Protein 4CC9 (pdb70)

Structure (mmCIF, N/CA/C/O backbone):
data_4CC9
#
_entry.id   4CC9
#
_cell.length_a   74.250
_cell.length_b   82.881
_cell.length_c   115.561
_cell.angle_alpha   90.00
_cell.angle_beta   90.00
_cell.angle_gamma   90.00
#
_symmetry.space_group_name_H-M   'P 21 21 21'
#
loop_
_entity.id
_entity.type
_entity.pdbx_description
1 polymer 'PROTEIN VPRBP'
2 polymer 'PROTEIN VPX'
3 polymer 'DEOXYNUCLEOSIDE TRIPHOSPHATE TRIPHOSPHOHYDROLASE SAMHD1'
4 non-polymer 'TETRAETHYLENE GLYCOL'
5 non-polymer 'ZINC ION'
6 water water
#
loop_
_atom_site.group_PDB
_atom_site.id
_atom_site.type_symbol
_atom_site.label_atom_id
_atom_site.label_alt_id
_atom_site.label_comp_id
_atom_site.label_asym_id
_atom_site.label_entity_id
_atom_site.label_seq_id
_atom_site.pdbx_PDB_ins_code
_atom_site.Cartn_x
_atom_site.Cartn_y
_atom_site.Cartn_z
_atom_site.occupancy
_atom_site.B_iso_or_equiv
_atom_site.auth_seq_id
_atom_site.auth_comp_id
_atom_site.auth_asym_id
_atom_site.auth_atom_id
_atom_site.pdbx_PDB_model_num
ATOM 1 N N . ARG A 1 17 ? 11.272 -44.287 40.392 1.00 41.65 1073 ARG A N 1
ATOM 2 C CA . ARG A 1 17 ? 10.668 -44.403 39.066 1.00 46.01 1073 ARG A CA 1
ATOM 3 C C . ARG A 1 17 ? 9.142 -44.395 39.114 1.00 48.11 1073 ARG A C 1
ATOM 4 O O . ARG A 1 17 ? 8.494 -43.675 38.352 1.00 47.26 1073 ARG A O 1
ATOM 12 N N . HIS A 1 18 ? 8.574 -45.203 40.002 1.00 45.97 1074 HIS A N 1
ATOM 13 C CA . HIS A 1 18 ? 7.135 -45.165 40.254 1.00 48.37 1074 HIS A CA 1
ATOM 14 C C . HIS A 1 18 ? 6.723 -43.864 40.957 1.00 49.95 1074 HIS A C 1
ATOM 15 O O . HIS A 1 18 ? 5.554 -43.483 40.942 1.00 47.26 1074 HIS A O 1
ATOM 22 N N . LEU A 1 19 ? 7.681 -43.178 41.569 1.00 46.58 1075 LEU A N 1
ATOM 23 C CA . LEU A 1 19 ? 7.376 -41.912 42.220 1.00 49.42 1075 LEU A CA 1
ATOM 24 C C . LEU A 1 19 ? 7.422 -40.804 41.178 1.00 42.51 1075 LEU A C 1
ATOM 25 O O . LEU A 1 19 ? 6.451 -40.074 40.991 1.00 45.50 1075 LEU A O 1
ATOM 30 N N . ILE A 1 20 ? 8.544 -40.723 40.475 1.00 37.80 1076 ILE A N 1
ATOM 31 C CA . ILE A 1 20 ? 8.761 -39.714 39.450 1.00 37.24 1076 ILE A CA 1
ATOM 32 C C . ILE A 1 20 ? 7.722 -39.727 38.333 1.00 39.51 1076 ILE A C 1
ATOM 33 O O . ILE A 1 20 ? 7.173 -38.676 37.990 1.00 42.92 1076 ILE A O 1
ATOM 38 N N . PHE A 1 21 ? 7.437 -40.900 37.770 1.00 35.93 1077 PHE A N 1
ATOM 39 C CA . PHE A 1 21 ? 6.545 -40.960 36.604 1.00 33.69 1077 PHE A CA 1
ATOM 40 C C . PHE A 1 21 ? 5.055 -41.111 36.925 1.00 30.14 1077 PHE A C 1
ATOM 41 O O . PHE A 1 21 ? 4.264 -41.529 36.076 1.00 24.63 1077 PHE A O 1
ATOM 49 N N . SER A 1 22 ? 4.688 -40.727 38.147 1.00 26.90 1078 SER A N 1
ATOM 50 C CA . SER A 1 22 ? 3.294 -40.661 38.559 1.00 26.14 1078 SER A CA 1
ATOM 51 C C . SER A 1 22 ? 2.919 -39.224 38.934 1.00 30.55 1078 SER A C 1
ATOM 52 O O . SER A 1 22 ? 1.806 -38.972 39.411 1.00 29.24 1078 SER A O 1
ATOM 55 N N . ARG A 1 23 ? 3.844 -38.286 38.728 1.00 27.38 1079 ARG A N 1
ATOM 56 C CA . ARG A 1 23 ? 3.601 -36.885 39.085 1.00 34.98 1079 ARG A CA 1
ATOM 57 C C . ARG A 1 23 ? 3.845 -35.943 37.916 1.00 32.84 1079 ARG A C 1
ATOM 58 O O . ARG A 1 23 ? 4.964 -35.866 37.389 1.00 30.25 1079 ARG A O 1
ATOM 66 N N . PHE A 1 24 ? 2.809 -35.212 37.520 1.00 27.99 1080 PHE A N 1
ATOM 67 C CA . PHE A 1 24 ? 2.933 -34.289 36.397 1.00 27.83 1080 PHE A CA 1
ATOM 68 C C . PHE A 1 24 ? 2.254 -32.962 36.734 1.00 30.03 1080 PHE A C 1
ATOM 69 O O . PHE A 1 24 ? 1.200 -32.935 37.375 1.00 23.28 1080 PHE A O 1
ATOM 77 N N . ARG A 1 25 ? 2.850 -31.869 36.269 1.00 30.35 1081 ARG A N 1
ATOM 78 C CA . ARG A 1 25 ? 2.457 -30.526 36.689 1.00 30.87 1081 ARG A CA 1
ATOM 79 C C . ARG A 1 25 ? 2.485 -29.573 35.482 1.00 26.95 1081 ARG A C 1
ATOM 80 O O . ARG A 1 25 ? 3.541 -29.380 34.866 1.00 28.43 1081 ARG A O 1
ATOM 88 N N . PRO A 1 26 ? 1.329 -28.991 35.124 1.00 18.21 1082 PRO A N 1
ATOM 89 C CA . PRO A 1 26 ? 1.272 -28.133 33.924 1.00 21.20 1082 PRO A CA 1
ATOM 90 C C . PRO A 1 26 ? 2.027 -26.830 34.170 1.00 21.15 1082 PRO A C 1
ATOM 91 O O . PRO A 1 26 ? 1.885 -26.272 35.259 1.00 20.31 1082 PRO A O 1
ATOM 95 N N . ILE A 1 27 ? 2.846 -26.386 33.216 1.00 20.96 1083 ILE A N 1
ATOM 96 C CA . ILE A 1 27 ? 3.572 -25.118 33.373 1.00 26.51 1083 ILE A CA 1
ATOM 97 C C . ILE A 1 27 ? 3.296 -24.070 32.278 1.00 23.25 1083 ILE A C 1
ATOM 98 O O . ILE A 1 27 ? 3.407 -22.885 32.542 1.00 30.72 1083 ILE A O 1
ATOM 103 N N . SER A 1 28 ? 2.943 -24.499 31.062 1.00 22.56 1084 SER A N 1
ATOM 104 C CA . SER A 1 28 ? 2.478 -23.555 30.031 1.00 28.96 1084 SER A CA 1
ATOM 105 C C . SER A 1 28 ? 1.562 -24.136 28.951 1.00 25.96 1084 SER A C 1
ATOM 106 O O . SER A 1 28 ? 1.409 -25.361 28.818 1.00 25.75 1084 SER A O 1
ATOM 109 N N . VAL A 1 29 ? 0.956 -23.224 28.190 1.00 18.81 1085 VAL A N 1
ATOM 110 C CA . VAL A 1 29 ? 0.004 -23.555 27.135 1.00 14.15 1085 VAL A CA 1
ATOM 111 C C . VAL A 1 29 ? 0.397 -22.843 25.853 1.00 17.94 1085 VAL A C 1
ATOM 112 O O . VAL A 1 29 ? 0.595 -21.637 25.870 1.00 20.88 1085 VAL A O 1
ATOM 116 N N . PHE A 1 30 ? 0.500 -23.568 24.744 1.00 25.94 1086 PHE A N 1
ATOM 117 C CA . PHE A 1 30 ? 0.762 -22.932 23.453 1.00 22.74 1086 PHE A CA 1
ATOM 118 C C . PHE A 1 30 ? -0.497 -22.934 22.591 1.00 27.28 1086 PHE A C 1
ATOM 119 O O . PHE A 1 30 ? -1.151 -23.972 22.454 1.00 27.00 1086 PHE A O 1
ATOM 127 N N . ARG A 1 31 ? -0.831 -21.777 22.019 1.00 27.10 1087 ARG A N 1
ATOM 128 C CA . ARG A 1 31 ? -1.946 -21.654 21.069 1.00 33.74 1087 ARG A CA 1
ATOM 129 C C . ARG A 1 31 ? -1.455 -21.043 19.772 1.00 31.38 1087 ARG A C 1
ATOM 130 O O . ARG A 1 31 ? -0.490 -20.265 19.771 1.00 30.93 1087 ARG A O 1
ATOM 138 N N . GLU A 1 32 ? -2.134 -21.370 18.677 1.00 26.86 1088 GLU A N 1
ATOM 139 C CA . GLU A 1 32 ? -1.811 -20.758 17.394 1.00 29.35 1088 GLU A CA 1
ATOM 140 C C . GLU A 1 32 ? -2.002 -19.241 17.473 1.00 24.92 1088 GLU A C 1
ATOM 141 O O . GLU A 1 32 ? -3.108 -18.750 17.688 1.00 24.48 1088 GLU A O 1
ATOM 147 N N . ALA A 1 33 ? -0.906 -18.516 17.299 1.00 31.97 1089 ALA A N 1
ATOM 148 C CA . ALA A 1 33 ? -0.852 -17.079 17.580 1.00 38.78 1089 ALA A CA 1
ATOM 149 C C . ALA A 1 33 ? -1.867 -16.198 16.835 1.00 42.41 1089 ALA A C 1
ATOM 150 O O . ALA A 1 33 ? -2.477 -15.308 17.435 1.00 51.03 1089 ALA A O 1
ATOM 152 N N . ASN A 1 34 ? -2.055 -16.436 15.541 1.00 39.23 1090 ASN A N 1
ATOM 153 C CA . ASN A 1 34 ? -2.928 -15.569 14.748 1.00 51.88 1090 ASN A CA 1
ATOM 154 C C . ASN A 1 34 ? -4.377 -16.047 14.621 1.00 53.17 1090 ASN A C 1
ATOM 155 O O . ASN A 1 34 ? -5.223 -15.326 14.086 1.00 56.14 1090 ASN A O 1
ATOM 160 N N . GLU A 1 35 ? -4.659 -17.251 15.119 1.00 41.60 1091 GLU A N 1
ATOM 161 C CA . GLU A 1 35 ? -5.975 -17.862 14.947 1.00 34.52 1091 GLU A CA 1
ATOM 162 C C . GLU A 1 35 ? -6.972 -17.475 16.028 1.00 30.23 1091 GLU A C 1
ATOM 163 O O . GLU A 1 35 ? -6.603 -17.191 17.162 1.00 34.13 1091 GLU A O 1
ATOM 169 N N . ASP A 1 36 ? -8.251 -17.512 15.682 1.00 28.23 1092 ASP A N 1
ATOM 170 C CA . ASP A 1 36 ? -9.297 -17.420 16.690 1.00 26.16 1092 ASP A CA 1
ATOM 171 C C . ASP A 1 36 ? -9.587 -18.797 17.282 1.00 28.75 1092 ASP A C 1
ATOM 172 O O . ASP A 1 36 ? -10.084 -18.904 18.398 1.00 32.30 1092 ASP A O 1
ATOM 177 N N . GLU A 1 37 ? -9.285 -19.848 16.525 1.00 29.34 1093 GLU A N 1
ATOM 178 C CA . GLU A 1 37 ? -9.433 -21.213 17.020 1.00 29.04 1093 GLU A CA 1
ATOM 179 C C . GLU A 1 37 ? -8.125 -21.989 16.781 1.00 23.56 1093 GLU A C 1
ATOM 180 O O . GLU A 1 37 ? -7.709 -22.213 15.645 1.00 29.97 1093 GLU A O 1
ATOM 186 N N . SER A 1 38 ? -7.459 -22.380 17.858 1.00 21.10 1094 SER A N 1
ATOM 187 C CA . SER A 1 38 ? -6.198 -23.109 17.738 1.00 20.69 1094 SER A CA 1
ATOM 188 C C . SER A 1 38 ? -6.459 -24.489 17.104 1.00 22.30 1094 SER A C 1
ATOM 189 O O . SER A 1 38 ? -7.453 -25.154 17.432 1.00 19.70 1094 SER A O 1
ATOM 192 N N . GLY A 1 39 ? -5.593 -24.914 16.185 1.00 15.64 1095 GLY A N 1
ATOM 193 C CA . GLY A 1 39 ? -5.816 -26.166 15.476 1.00 10.31 1095 GLY A CA 1
ATOM 194 C C . GLY A 1 39 ? -4.622 -27.111 15.394 1.00 22.63 1095 GLY A C 1
ATOM 195 O O . GLY A 1 39 ? -4.379 -27.721 14.337 1.00 25.00 1095 GLY A O 1
ATOM 196 N N . PHE A 1 40 ? -3.889 -27.256 16.501 1.00 13.47 1096 PHE A N 1
ATOM 197 C CA . PHE A 1 40 ? -2.754 -28.181 16.549 1.00 14.23 1096 PHE A CA 1
ATOM 198 C C . PHE A 1 40 ? -3.206 -29.643 16.434 1.00 15.07 1096 PHE A C 1
ATOM 199 O O . PHE A 1 40 ? -4.266 -30.003 16.935 1.00 15.18 1096 PHE A O 1
ATOM 207 N N . THR A 1 41 ? -2.402 -30.488 15.788 1.00 18.77 1097 THR A N 1
ATOM 208 C CA . THR A 1 41 ? -2.775 -31.890 15.609 1.00 13.14 1097 THR A CA 1
ATOM 209 C C . THR A 1 41 ? -1.641 -32.871 15.922 1.00 19.76 1097 THR A C 1
ATOM 210 O O . THR A 1 41 ? -1.858 -34.087 15.962 1.00 18.62 1097 THR A O 1
ATOM 214 N N . CYS A 1 42 ? -0.438 -32.339 16.139 1.00 21.87 1098 CYS A N 1
ATOM 215 C CA . CYS A 1 42 ? 0.778 -33.159 16.227 1.00 14.93 1098 CYS A CA 1
ATOM 216 C C . CYS A 1 42 ? 1.953 -32.376 16.832 1.00 18.17 1098 CYS A C 1
ATOM 217 O O . CYS A 1 42 ? 2.145 -31.175 16.520 1.00 19.96 1098 CYS A O 1
ATOM 220 N N . CYS A 1 43 ? 2.747 -33.050 17.671 1.00 8.86 1099 CYS A N 1
ATOM 221 C CA . CYS A 1 43 ? 3.915 -32.426 18.328 1.00 17.67 1099 CYS A CA 1
ATOM 222 C C . CYS A 1 43 ? 5.217 -33.259 18.368 1.00 22.58 1099 CYS A C 1
ATOM 223 O O . CYS A 1 43 ? 5.186 -34.479 18.463 1.00 26.43 1099 CYS A O 1
ATOM 226 N N . ALA A 1 44 ? 6.356 -32.573 18.343 1.00 23.86 1100 ALA A N 1
ATOM 227 C CA . ALA A 1 44 ? 7.653 -33.200 18.574 1.00 17.00 1100 ALA A CA 1
ATOM 228 C C . ALA A 1 44 ? 8.680 -32.154 18.991 1.00 22.11 1100 ALA A C 1
ATOM 229 O O . ALA A 1 44 ? 8.635 -31.001 18.536 1.00 22.90 1100 ALA A O 1
ATOM 231 N N . PHE A 1 45 ? 9.608 -32.554 19.851 1.00 17.79 1101 PHE A N 1
ATOM 232 C CA . PHE A 1 45 ? 10.746 -31.700 20.175 1.00 23.61 1101 PHE A CA 1
ATOM 233 C C . PHE A 1 45 ? 11.756 -31.676 19.026 1.00 22.90 1101 PHE A C 1
ATOM 234 O O . PHE A 1 45 ? 11.938 -32.673 18.325 1.00 26.04 1101 PHE A O 1
ATOM 242 N N . SER A 1 46 ? 12.396 -30.531 18.814 1.00 25.93 1102 SER A N 1
ATOM 243 C CA . SER A 1 46 ? 13.476 -30.435 17.826 1.00 26.59 1102 SER A CA 1
ATOM 244 C C . SER A 1 46 ? 14.660 -31.269 18.307 1.00 27.05 1102 SER A C 1
ATOM 245 O O . SER A 1 46 ? 14.694 -31.685 19.469 1.00 22.23 1102 SER A O 1
ATOM 248 N N . ALA A 1 47 ? 15.630 -31.509 17.426 1.00 30.15 1103 ALA A N 1
ATOM 249 C CA . ALA A 1 47 ? 16.794 -32.335 17.771 1.00 30.94 1103 ALA A CA 1
ATOM 250 C C . ALA A 1 47 ? 17.518 -31.876 19.047 1.00 34.91 1103 ALA A C 1
ATOM 251 O O . ALA A 1 47 ? 17.914 -32.703 19.863 1.00 37.88 1103 ALA A O 1
ATOM 253 N N . ARG A 1 48 ? 17.671 -30.569 19.235 1.00 33.81 1104 ARG A N 1
ATOM 254 C CA . ARG A 1 48 ? 18.304 -30.084 20.459 1.00 36.76 1104 ARG A CA 1
ATOM 255 C C . ARG A 1 48 ? 17.325 -29.505 21.492 1.00 41.05 1104 ARG A C 1
ATOM 256 O O . ARG A 1 48 ? 17.743 -28.926 22.504 1.00 39.73 1104 ARG A O 1
ATOM 264 N N . GLU A 1 49 ? 16.030 -29.676 21.238 1.00 37.88 1105 GLU A N 1
ATOM 265 C CA . GLU A 1 49 ? 14.996 -29.368 22.234 1.00 36.70 1105 GLU A CA 1
ATOM 266 C C . GLU A 1 49 ? 14.891 -27.897 22.648 1.00 34.63 1105 GLU A C 1
ATOM 267 O O . GLU A 1 49 ? 14.329 -27.583 23.688 1.00 39.44 1105 GLU A O 1
ATOM 273 N N . ARG A 1 50 ? 15.424 -26.994 21.835 1.00 33.66 1106 ARG A N 1
ATOM 274 C CA . ARG A 1 50 ? 15.172 -25.576 22.042 1.00 34.15 1106 ARG A CA 1
ATOM 275 C C . ARG A 1 50 ? 13.732 -25.277 21.618 1.00 35.99 1106 ARG A C 1
ATOM 276 O O . ARG A 1 50 ? 13.072 -24.403 22.182 1.00 37.78 1106 ARG A O 1
ATOM 284 N N . PHE A 1 51 ? 13.242 -26.016 20.624 1.00 30.18 1107 PHE A N 1
ATOM 285 C CA . PHE A 1 51 ? 11.921 -25.741 20.069 1.00 30.60 1107 PHE A CA 1
ATOM 286 C C . PHE A 1 51 ? 10.957 -26.910 20.192 1.00 33.94 1107 PHE A C 1
ATOM 287 O O . PHE A 1 51 ? 11.354 -28.087 20.107 1.00 31.70 1107 PHE A O 1
ATOM 295 N N . LEU A 1 52 ? 9.686 -26.567 20.391 1.00 22.67 1108 LEU A N 1
ATOM 296 C CA . LEU A 1 52 ? 8.589 -27.511 20.208 1.00 20.27 1108 LEU A CA 1
ATOM 297 C C . LEU A 1 52 ? 8.074 -27.348 18.761 1.00 23.35 1108 LEU A C 1
ATOM 298 O O . LEU A 1 52 ? 7.854 -26.213 18.299 1.00 19.66 1108 LEU A O 1
ATOM 303 N N . MET A 1 53 ? 7.927 -28.460 18.034 1.00 20.13 1109 MET A N 1
ATOM 304 C CA . MET A 1 53 ? 7.384 -28.443 16.664 1.00 16.62 1109 MET A CA 1
ATOM 305 C C . MET A 1 53 ? 5.929 -28.911 16.690 1.00 19.30 1109 MET A C 1
ATOM 306 O O . MET A 1 53 ? 5.601 -29.981 17.228 1.00 17.49 1109 MET A O 1
ATOM 311 N N . LEU A 1 54 ? 5.058 -28.116 16.090 1.00 19.35 1110 LEU A N 1
ATOM 312 C CA . LEU A 1 54 ? 3.629 -28.363 16.159 1.00 19.90 1110 LEU A CA 1
ATOM 313 C C . LEU A 1 54 ? 3.020 -28.317 14.764 1.00 18.50 1110 LEU A C 1
ATOM 314 O O . LEU A 1 54 ? 3.103 -27.280 14.079 1.00 20.56 1110 LEU A O 1
ATOM 319 N N . GLY A 1 55 ? 2.419 -29.431 14.337 1.00 10.39 1111 GLY A N 1
ATOM 320 C CA . GLY A 1 55 ? 1.662 -29.450 13.088 1.00 7.68 1111 GLY A CA 1
ATOM 321 C C . GLY A 1 55 ? 0.234 -28.948 13.315 1.00 14.48 1111 GLY A C 1
ATOM 322 O O . GLY A 1 55 ? -0.273 -28.988 14.447 1.00 18.16 1111 GLY A O 1
ATOM 323 N N . THR A 1 56 ? -0.415 -28.481 12.246 1.00 10.76 1112 THR A N 1
ATOM 324 C CA . THR A 1 56 ? -1.767 -27.939 12.330 1.00 10.46 1112 THR A CA 1
ATOM 325 C C . THR A 1 56 ? -2.727 -28.626 11.383 1.00 12.74 1112 THR A C 1
ATOM 326 O O . THR A 1 56 ? -2.313 -29.323 10.449 1.00 15.33 1112 THR A O 1
ATOM 330 N N . CYS A 1 57 ? -4.019 -28.379 11.593 1.00 14.11 1113 CYS A N 1
ATOM 331 C CA . CYS A 1 57 ? -5.051 -29.101 10.861 1.00 13.28 1113 CYS A CA 1
ATOM 332 C C . CYS A 1 57 ? -5.027 -28.723 9.392 1.00 16.15 1113 CYS A C 1
ATOM 333 O O . CYS A 1 57 ? -5.499 -29.491 8.546 1.00 18.76 1113 CYS A O 1
ATOM 336 N N . THR A 1 58 ? -4.485 -27.551 9.070 1.00 11.83 1114 THR A N 1
ATOM 337 C CA . THR A 1 58 ? -4.438 -27.159 7.647 1.00 22.37 1114 THR A CA 1
ATOM 338 C C . THR A 1 58 ? -3.154 -27.526 6.894 1.00 23.06 1114 THR A C 1
ATOM 339 O O . THR A 1 58 ? -3.026 -27.194 5.715 1.00 27.12 1114 THR A O 1
ATOM 343 N N . GLY A 1 59 ? -2.213 -28.204 7.556 1.00 20.36 1115 GLY A N 1
ATOM 344 C CA . GLY A 1 59 ? -0.984 -28.616 6.888 1.00 18.82 1115 GLY A CA 1
ATOM 345 C C . GLY A 1 59 ? 0.244 -27.719 7.070 1.00 18.35 1115 GLY A C 1
ATOM 346 O O . GLY A 1 59 ? 1.260 -27.916 6.397 1.00 18.63 1115 GLY A O 1
ATOM 347 N N . GLN A 1 60 ? 0.162 -26.738 7.968 1.00 17.41 1116 GLN A N 1
ATOM 348 C CA . GLN A 1 60 ? 1.326 -25.927 8.318 1.00 18.84 1116 GLN A CA 1
ATOM 349 C C . GLN A 1 60 ? 2.043 -26.502 9.530 1.00 20.22 1116 GLN A C 1
ATOM 350 O O . GLN A 1 60 ? 1.498 -27.336 10.254 1.00 19.54 1116 GLN A O 1
ATOM 356 N N . LEU A 1 61 ? 3.262 -26.024 9.754 1.00 25.13 1117 LEU A N 1
ATOM 357 C CA . LEU A 1 61 ? 4.100 -26.475 10.860 1.00 22.87 1117 LEU A CA 1
ATOM 358 C C . LEU A 1 61 ? 4.622 -25.229 11.575 1.00 26.73 1117 LEU A C 1
ATOM 359 O O . LEU A 1 61 ? 5.175 -24.324 10.932 1.00 28.12 1117 LEU A O 1
ATOM 364 N N . LYS A 1 62 ? 4.429 -25.163 12.890 1.00 19.95 1118 LYS A N 1
ATOM 365 C CA . LYS A 1 62 ? 4.827 -23.985 13.653 1.00 23.76 1118 LYS A CA 1
ATOM 366 C C . LYS A 1 62 ? 5.903 -24.324 14.696 1.00 28.16 1118 LYS A C 1
ATOM 367 O O . LYS A 1 62 ? 5.807 -25.347 15.384 1.00 29.94 1118 LYS A O 1
ATOM 373 N N . LEU A 1 63 ? 6.931 -23.485 14.819 1.00 20.25 1119 LEU A N 1
ATOM 374 C CA . LEU A 1 63 ? 7.975 -23.770 15.811 1.00 24.10 1119 LEU A CA 1
ATOM 375 C C . LEU A 1 63 ? 7.970 -22.737 16.933 1.00 22.75 1119 LEU A C 1
ATOM 376 O O . LEU A 1 63 ? 8.085 -21.539 16.688 1.00 28.59 1119 LEU A O 1
ATOM 381 N N . TYR A 1 64 ? 7.812 -23.216 18.163 1.00 24.18 1120 TYR A N 1
ATOM 382 C CA . TYR A 1 64 ? 7.749 -22.351 19.328 1.00 20.46 1120 TYR A CA 1
ATOM 383 C C . TYR A 1 64 ? 8.976 -22.533 20.190 1.00 25.44 1120 TYR A C 1
ATOM 384 O O . TYR A 1 64 ? 9.402 -23.658 20.459 1.00 31.49 1120 TYR A O 1
ATOM 393 N N . ASN A 1 65 ? 9.553 -21.416 20.608 1.00 31.69 1121 ASN A N 1
ATOM 394 C CA . ASN A 1 65 ? 10.692 -21.438 21.515 1.00 26.15 1121 ASN A CA 1
ATOM 395 C C . ASN A 1 65 ? 10.200 -21.843 22.906 1.00 24.42 1121 ASN A C 1
ATOM 396 O O . ASN A 1 65 ? 9.390 -21.137 23.506 1.00 25.50 1121 ASN A O 1
ATOM 401 N N . VAL A 1 66 ? 10.679 -22.972 23.418 1.00 18.95 1122 VAL A N 1
ATOM 402 C CA . VAL A 1 66 ? 10.194 -23.482 24.699 1.00 34.07 1122 VAL A CA 1
ATOM 403 C C . VAL A 1 66 ? 10.417 -22.524 25.876 1.00 38.89 1122 VAL A C 1
ATOM 404 O O . VAL A 1 66 ? 9.550 -22.372 26.733 1.00 44.40 1122 VAL A O 1
ATOM 408 N N . PHE A 1 67 ? 11.569 -21.869 25.897 1.00 40.54 1123 PHE A N 1
ATOM 409 C CA . PHE A 1 67 ? 11.920 -20.969 26.988 1.00 46.98 1123 PHE A CA 1
ATOM 410 C C . PHE A 1 67 ? 11.060 -19.699 26.990 1.00 50.75 1123 PHE A C 1
ATOM 411 O O . PHE A 1 67 ? 10.555 -19.290 28.034 1.00 57.15 1123 PHE A O 1
ATOM 419 N N . SER A 1 68 ? 10.878 -19.093 25.821 1.00 45.27 1124 SER A N 1
ATOM 420 C CA . SER A 1 68 ? 10.239 -17.782 25.730 1.00 38.51 1124 SER A CA 1
ATOM 421 C C . SER A 1 68 ? 8.769 -17.835 25.292 1.00 43.38 1124 SER A C 1
ATOM 422 O O . SER A 1 68 ? 8.031 -16.870 25.467 1.00 41.51 1124 SER A O 1
ATOM 425 N N . GLY A 1 69 ? 8.349 -18.948 24.699 1.00 43.83 1125 GLY A N 1
ATOM 426 C CA . GLY A 1 69 ? 6.968 -19.099 24.269 1.00 35.11 1125 GLY A CA 1
ATOM 427 C C . GLY A 1 69 ? 6.674 -18.458 22.929 1.00 34.39 1125 GLY A C 1
ATOM 428 O O . GLY A 1 69 ? 5.567 -18.567 22.418 1.00 44.06 1125 GLY A O 1
ATOM 429 N N . GLN A 1 70 ? 7.658 -17.787 22.349 1.00 32.99 1126 GLN A N 1
ATOM 430 C CA . GLN A 1 70 ? 7.448 -17.128 21.063 1.00 34.43 1126 GLN A CA 1
ATOM 431 C C . GLN A 1 70 ? 7.396 -18.114 19.903 1.00 34.72 1126 GLN A C 1
ATOM 432 O O . GLN A 1 70 ? 8.193 -19.052 19.832 1.00 40.75 1126 GLN A O 1
ATOM 438 N N . GLU A 1 71 ? 6.461 -17.895 18.988 1.00 32.26 1127 GLU A N 1
ATOM 439 C CA . GLU A 1 71 ? 6.494 -18.571 17.701 1.00 36.03 1127 GLU A CA 1
ATOM 440 C C . GLU A 1 71 ? 7.672 -17.970 16.935 1.00 41.20 1127 GLU A C 1
ATOM 441 O O . GLU A 1 71 ? 7.855 -16.760 16.959 1.00 48.93 1127 GLU A O 1
ATOM 447 N N . GLU A 1 72 ? 8.479 -18.797 16.276 1.00 33.79 1128 GLU A N 1
ATOM 448 C CA . GLU A 1 72 ? 9.645 -18.280 15.560 1.00 34.33 1128 GLU A CA 1
ATOM 449 C C . GLU A 1 72 ? 9.638 -18.539 14.056 1.00 30.42 1128 GLU A C 1
ATOM 450 O O . GLU A 1 72 ? 10.327 -17.853 13.306 1.00 27.89 1128 GLU A O 1
ATOM 456 N N . ALA A 1 73 ? 8.872 -19.526 13.613 1.00 21.91 1129 ALA A N 1
ATOM 457 C CA . ALA A 1 73 ? 8.770 -19.785 12.182 1.00 22.43 1129 ALA A CA 1
ATOM 458 C C . ALA A 1 73 ? 7.494 -20.550 11.835 1.00 26.59 1129 ALA A C 1
ATOM 459 O O . ALA A 1 73 ? 7.002 -21.356 12.640 1.00 28.04 1129 ALA A O 1
ATOM 461 N N . SER A 1 74 ? 6.974 -20.310 10.632 1.00 20.22 1130 SER A N 1
ATOM 462 C CA . SER A 1 74 ? 5.847 -21.075 10.122 1.00 18.81 1130 SER A CA 1
ATOM 463 C C . SER A 1 74 ? 6.158 -21.597 8.728 1.00 19.74 1130 SER A C 1
ATOM 464 O O . SER A 1 74 ? 6.596 -20.839 7.862 1.00 24.02 1130 SER A O 1
ATOM 467 N N . TYR A 1 75 ? 5.908 -22.879 8.493 1.00 19.14 1131 TYR A N 1
ATOM 468 C CA . TYR A 1 75 ? 6.162 -23.455 7.175 1.00 22.39 1131 TYR A CA 1
ATOM 469 C C . TYR A 1 75 ? 4.891 -24.038 6.569 1.00 29.41 1131 TYR A C 1
ATOM 470 O O . TYR A 1 75 ? 3.992 -24.469 7.304 1.00 32.37 1131 TYR A O 1
ATOM 479 N N . ASN A 1 76 ? 4.823 -24.057 5.235 1.00 17.61 1132 ASN A N 1
ATOM 480 C CA . ASN A 1 76 ? 3.698 -24.666 4.529 1.00 18.52 1132 ASN A CA 1
ATOM 481 C C . ASN A 1 76 ? 4.101 -26.016 3.936 1.00 22.73 1132 ASN A C 1
ATOM 482 O O . ASN A 1 76 ? 4.806 -26.061 2.927 1.00 33.02 1132 ASN A O 1
ATOM 487 N N . CYS A 1 77 ? 3.644 -27.111 4.538 1.00 11.76 1133 CYS A N 1
ATOM 488 C CA . CYS A 1 77 ? 4.126 -28.430 4.136 1.00 16.04 1133 CYS A CA 1
ATOM 489 C C . CYS A 1 77 ? 3.120 -29.230 3.316 1.00 17.88 1133 CYS A C 1
ATOM 490 O O . CYS A 1 77 ? 3.461 -29.783 2.268 1.00 24.90 1133 CYS A O 1
ATOM 493 N N . HIS A 1 78 ? 1.880 -29.292 3.789 1.00 9.80 1134 HIS A N 1
ATOM 494 C CA . HIS A 1 78 ? 0.869 -30.140 3.156 1.00 13.38 1134 HIS A CA 1
ATOM 495 C C . HIS A 1 78 ? -0.447 -29.406 3.027 1.00 21.58 1134 HIS A C 1
ATOM 496 O O . HIS A 1 78 ? -0.580 -28.266 3.464 1.00 25.39 1134 HIS A O 1
ATOM 503 N N . ASN A 1 79 ? -1.446 -30.101 2.496 1.00 26.89 1135 ASN A N 1
ATOM 504 C CA . ASN A 1 79 ? -2.780 -29.529 2.338 1.00 26.35 1135 ASN A CA 1
ATOM 505 C C . ASN A 1 79 ? -3.839 -30.153 3.251 1.00 24.50 1135 ASN A C 1
ATOM 506 O O . ASN A 1 79 ? -5.040 -30.004 3.013 1.00 21.62 1135 ASN A O 1
ATOM 511 N N . SER A 1 80 ? -3.396 -30.850 4.292 1.00 18.31 1136 SER A N 1
ATOM 512 C CA . SER A 1 80 ? -4.321 -31.473 5.227 1.00 16.45 1136 SER A CA 1
ATOM 513 C C . SER A 1 80 ? -3.583 -31.690 6.540 1.00 21.33 1136 SER A C 1
ATOM 514 O O . SER A 1 80 ? -2.393 -31.385 6.632 1.00 22.40 1136 SER A O 1
ATOM 517 N N . ALA A 1 81 ? -4.287 -32.212 7.543 1.00 16.84 1137 ALA A N 1
ATOM 518 C CA . ALA A 1 81 ? -3.797 -32.246 8.921 1.00 13.92 1137 ALA A CA 1
ATOM 519 C C . ALA A 1 81 ? -2.520 -33.074 9.106 1.00 19.00 1137 ALA A C 1
ATOM 520 O O . ALA A 1 81 ? -2.455 -34.234 8.688 1.00 22.73 1137 ALA A O 1
ATOM 522 N N . ILE A 1 82 ? -1.514 -32.487 9.755 1.00 12.90 1138 ILE A N 1
ATOM 523 C CA . ILE A 1 82 ? -0.291 -33.222 10.068 1.00 18.84 1138 ILE A CA 1
ATOM 524 C C . ILE A 1 82 ? -0.571 -34.338 11.089 1.00 20.17 1138 ILE A C 1
ATOM 525 O O . ILE A 1 82 ? -1.152 -34.094 12.151 1.00 14.56 1138 ILE A O 1
ATOM 530 N N . THR A 1 83 ? -0.149 -35.557 10.768 1.00 22.30 1139 THR A N 1
ATOM 531 C CA . THR A 1 83 ? -0.375 -36.712 11.645 1.00 23.22 1139 THR A CA 1
ATOM 532 C C . THR A 1 83 ? 0.901 -37.252 12.293 1.00 25.28 1139 THR A C 1
ATOM 533 O O . THR A 1 83 ? 0.837 -37.970 13.278 1.00 32.16 1139 THR A O 1
ATOM 537 N N . HIS A 1 84 ? 2.059 -36.919 11.740 1.00 23.20 1140 HIS A N 1
ATOM 538 C CA . HIS A 1 84 ? 3.315 -37.465 12.246 1.00 15.46 1140 HIS A CA 1
ATOM 539 C C . HIS A 1 84 ? 4.478 -36.526 11.927 1.00 18.64 1140 HIS A C 1
ATOM 540 O O . HIS A 1 84 ? 4.534 -35.944 10.836 1.00 17.22 1140 HIS A O 1
ATOM 547 N N . LEU A 1 85 ? 5.386 -36.368 12.887 1.00 17.34 1141 LEU A N 1
ATOM 548 C CA . LEU A 1 85 ? 6.595 -35.552 12.713 1.00 22.30 1141 LEU A CA 1
ATOM 549 C C . LEU A 1 85 ? 7.785 -36.308 13.305 1.00 27.76 1141 LEU A C 1
ATOM 550 O O . LEU A 1 85 ? 7.675 -36.878 14.390 1.00 22.11 1141 LEU A O 1
ATOM 555 N N . GLU A 1 86 ? 8.921 -36.312 12.610 1.00 25.87 1142 GLU A N 1
ATOM 556 C CA . GLU A 1 86 ? 10.127 -36.940 13.146 1.00 18.13 1142 GLU A CA 1
ATOM 557 C C . GLU A 1 86 ? 11.369 -36.206 12.651 1.00 21.47 1142 GLU A C 1
ATOM 558 O O . GLU A 1 86 ? 11.754 -36.338 11.487 1.00 23.88 1142 GLU A O 1
ATOM 564 N N . PRO A 1 87 ? 12.001 -35.424 13.534 1.00 27.30 1143 PRO A N 1
ATOM 565 C CA . PRO A 1 87 ? 13.287 -34.778 13.221 1.00 24.76 1143 PRO A CA 1
ATOM 566 C C . PRO A 1 87 ? 14.386 -35.836 13.181 1.00 27.62 1143 PRO A C 1
ATOM 567 O O . PRO A 1 87 ? 14.283 -36.807 13.924 1.00 18.42 1143 PRO A O 1
ATOM 571 N N . SER A 1 88 ? 15.393 -35.676 12.323 1.00 29.73 1144 SER A N 1
ATOM 572 C CA . SER A 1 88 ? 16.518 -36.612 12.297 1.00 24.21 1144 SER A CA 1
ATOM 573 C C . SER A 1 88 ? 17.387 -36.345 13.507 1.00 21.16 1144 SER A C 1
ATOM 574 O O . SER A 1 88 ? 17.315 -35.268 14.098 1.00 28.08 1144 SER A O 1
ATOM 577 N N . ARG A 1 89 ? 18.209 -37.313 13.886 1.00 25.81 1145 ARG A N 1
ATOM 578 C CA . ARG A 1 89 ? 19.033 -37.151 15.089 1.00 30.73 1145 ARG A CA 1
ATOM 579 C C . ARG A 1 89 ? 19.961 -35.933 15.053 1.00 32.16 1145 ARG A C 1
ATOM 580 O O . ARG A 1 89 ? 20.190 -35.304 16.079 1.00 37.13 1145 ARG A O 1
ATOM 588 N N . ASP A 1 90 ? 20.472 -35.588 13.876 1.00 30.89 1146 ASP A N 1
ATOM 589 C CA . ASP A 1 90 ? 21.374 -34.444 13.762 1.00 36.20 1146 ASP A CA 1
ATOM 590 C C . ASP A 1 90 ? 20.644 -33.107 13.563 1.00 37.93 1146 ASP A C 1
ATOM 591 O O . ASP A 1 90 ? 21.233 -32.042 13.717 1.00 45.12 1146 ASP A O 1
ATOM 596 N N . GLY A 1 91 ? 19.367 -33.162 13.210 1.00 30.77 1147 GLY A N 1
ATOM 597 C CA . GLY A 1 91 ? 18.585 -31.944 13.084 1.00 31.96 1147 GLY A CA 1
ATOM 598 C C . GLY A 1 91 ? 18.608 -31.328 11.697 1.00 30.45 1147 GLY A C 1
ATOM 599 O O . GLY A 1 91 ? 18.081 -30.236 11.494 1.00 35.56 1147 GLY A O 1
ATOM 600 N N . SER A 1 92 ? 19.205 -32.032 10.744 1.00 19.11 1148 SER A N 1
ATOM 601 C CA . SER A 1 92 ? 19.328 -31.531 9.388 1.00 23.72 1148 SER A CA 1
ATOM 602 C C . SER A 1 92 ? 18.149 -31.971 8.518 1.00 28.61 1148 SER A C 1
ATOM 603 O O . SER A 1 92 ? 17.940 -31.424 7.429 1.00 27.96 1148 SER A O 1
ATOM 606 N N . LEU A 1 93 ? 17.389 -32.962 8.992 1.00 25.25 1149 LEU A N 1
ATOM 607 C CA . LEU A 1 93 ? 16.266 -33.500 8.213 1.00 23.85 1149 LEU A CA 1
ATOM 608 C C . LEU A 1 93 ? 14.988 -33.679 9.042 1.00 22.66 1149 LEU A C 1
ATOM 609 O O . LEU A 1 93 ? 15.031 -33.794 10.271 1.00 24.90 1149 LEU A O 1
ATOM 614 N N . LEU A 1 94 ? 13.848 -33.702 8.361 1.00 19.99 1150 LEU A N 1
ATOM 615 C CA . LEU A 1 94 ? 12.562 -33.838 9.031 1.00 14.24 1150 LEU A CA 1
ATOM 616 C C . LEU A 1 94 ? 11.601 -34.619 8.139 1.00 22.62 1150 LEU A C 1
ATOM 617 O O . LEU A 1 94 ? 11.477 -34.297 6.941 1.00 18.98 1150 LEU A O 1
ATOM 622 N N . LEU A 1 95 ? 10.942 -35.639 8.713 1.00 12.77 1151 LEU A N 1
ATOM 623 C CA . LEU A 1 95 ? 9.872 -36.379 8.025 1.00 13.34 1151 LEU A CA 1
ATOM 624 C C . LEU A 1 95 ? 8.480 -35.886 8.476 1.00 21.34 1151 LEU A C 1
ATOM 625 O O . LEU A 1 95 ? 8.280 -35.593 9.669 1.00 17.17 1151 LEU A O 1
ATOM 630 N N . THR A 1 96 ? 7.532 -35.805 7.533 1.00 13.57 1152 THR A N 1
ATOM 631 C CA . THR A 1 96 ? 6.146 -35.435 7.842 1.00 14.47 1152 THR A CA 1
ATOM 632 C C . THR A 1 96 ? 5.150 -36.376 7.176 1.00 15.92 1152 THR A C 1
ATOM 633 O O . THR A 1 96 ? 5.399 -36.878 6.084 1.00 13.86 1152 THR A O 1
ATOM 637 N N . SER A 1 97 ? 3.992 -36.564 7.799 1.00 18.42 1153 SER A N 1
ATOM 638 C CA . SER A 1 97 ? 2.897 -37.224 7.105 1.00 23.86 1153 SER A CA 1
ATOM 639 C C . SER A 1 97 ? 1.616 -36.417 7.322 1.00 25.70 1153 SER A C 1
ATOM 640 O O . SER A 1 97 ? 1.485 -35.694 8.316 1.00 17.36 1153 SER A O 1
ATOM 643 N N . ALA A 1 98 ? 0.677 -36.533 6.390 1.00 19.40 1154 ALA A N 1
ATOM 644 C CA . ALA A 1 98 ? -0.547 -35.752 6.468 1.00 21.09 1154 ALA A CA 1
ATOM 645 C C . ALA A 1 98 ? -1.775 -36.669 6.524 1.00 21.24 1154 ALA A C 1
ATOM 646 O O 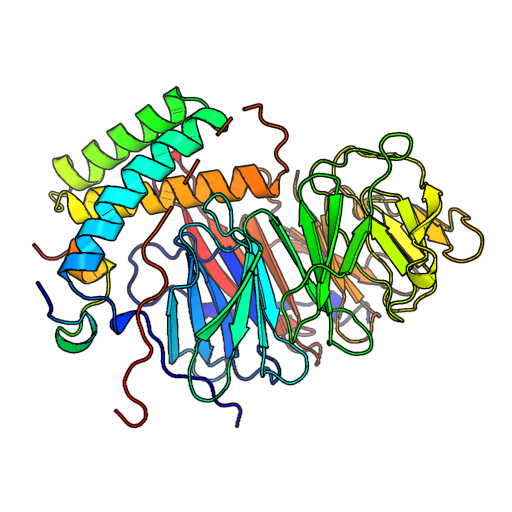. ALA A 1 98 ? -1.686 -37.754 7.080 1.00 27.09 1154 ALA A O 1
ATOM 648 N N . THR A 1 99 ? -2.916 -36.240 5.987 1.00 21.91 1155 THR A N 1
ATOM 649 C CA . THR A 1 99 ? -4.157 -36.998 6.189 1.00 21.08 1155 THR A CA 1
ATOM 650 C C . THR A 1 99 ? -4.811 -37.521 4.902 1.00 28.96 1155 THR A C 1
ATOM 651 O O . THR A 1 99 ? -5.037 -38.721 4.784 1.00 21.55 1155 THR A O 1
ATOM 655 N N . TRP A 1 100 ? -5.128 -36.642 3.949 1.00 24.18 1156 TRP A N 1
ATOM 656 C CA . TRP A 1 100 ? -5.785 -37.097 2.715 1.00 21.15 1156 TRP A CA 1
ATOM 657 C C . TRP A 1 100 ? -5.177 -36.524 1.436 1.00 25.38 1156 TRP A C 1
ATOM 658 O O . TRP A 1 100 ? -5.369 -37.072 0.356 1.00 27.14 1156 TRP A O 1
ATOM 669 N N . SER A 1 101 ? -4.452 -35.420 1.551 1.00 20.15 1157 SER A N 1
ATOM 670 C CA . SER A 1 101 ? -3.918 -34.758 0.366 1.00 29.76 1157 SER A CA 1
ATOM 671 C C . SER A 1 101 ? -2.586 -35.377 -0.062 1.00 30.09 1157 SER A C 1
ATOM 672 O O . SER A 1 101 ? -1.704 -35.594 0.762 1.00 30.00 1157 SER A O 1
ATOM 675 N N . GLN A 1 102 ? -2.453 -35.683 -1.348 1.00 34.36 1158 GLN A N 1
ATOM 676 C CA . GLN A 1 102 ? -1.179 -36.139 -1.888 1.00 33.01 1158 GLN A CA 1
ATOM 677 C C . GLN A 1 102 ? -0.320 -34.924 -2.195 1.00 30.00 1158 GLN A C 1
ATOM 678 O O . GLN A 1 102 ? -0.827 -33.938 -2.713 1.00 33.09 1158 GLN A O 1
ATOM 684 N N . PRO A 1 103 ? 0.986 -34.992 -1.886 1.00 25.57 1159 PRO A N 1
ATOM 685 C CA . PRO A 1 103 ? 1.658 -36.161 -1.303 1.00 32.17 1159 PRO A CA 1
ATOM 686 C C . PRO A 1 103 ? 1.380 -36.310 0.194 1.00 26.91 1159 PRO A C 1
ATOM 687 O O . PRO A 1 103 ? 1.462 -35.314 0.915 1.00 19.60 1159 PRO A O 1
ATOM 691 N N . LEU A 1 104 ? 1.063 -37.531 0.632 1.00 25.62 1160 LEU A N 1
ATOM 692 C CA . LEU A 1 104 ? 0.763 -37.818 2.034 1.00 23.15 1160 LEU A CA 1
ATOM 693 C C . LEU A 1 104 ? 1.974 -37.720 2.949 1.00 20.84 1160 LEU A C 1
ATOM 694 O O . LEU A 1 104 ? 1.829 -37.427 4.134 1.00 25.38 1160 LEU A O 1
ATOM 699 N N . SER A 1 105 ? 3.162 -37.995 2.420 1.00 12.62 1161 SER A N 1
ATOM 700 C CA . SER A 1 105 ? 4.368 -37.871 3.232 1.00 15.47 1161 SER A CA 1
ATOM 701 C C . SER A 1 105 ? 5.492 -37.210 2.448 1.00 19.72 1161 SER A C 1
ATOM 702 O O . SER A 1 105 ? 5.444 -37.149 1.216 1.00 20.57 1161 SER A O 1
ATOM 705 N N . ALA A 1 106 ? 6.505 -36.717 3.157 1.00 14.99 1162 ALA A N 1
ATOM 706 C CA . ALA 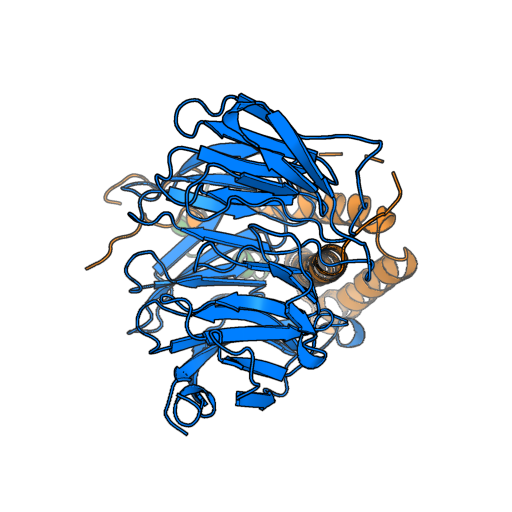A 1 106 ? 7.603 -36.030 2.489 1.00 18.05 1162 ALA A CA 1
ATOM 707 C C . ALA A 1 106 ? 8.815 -35.897 3.378 1.00 22.04 1162 ALA A C 1
ATOM 708 O O . ALA A 1 106 ? 8.746 -36.130 4.590 1.00 24.43 1162 ALA A O 1
ATOM 710 N N . LEU A 1 107 ? 9.917 -35.482 2.767 1.00 22.14 1163 LEU A N 1
ATOM 711 C CA . LEU A 1 107 ? 11.167 -35.313 3.484 1.00 22.06 1163 LEU A CA 1
ATOM 712 C C . LEU A 1 107 ? 11.683 -33.883 3.273 1.00 22.44 1163 LEU A C 1
ATOM 713 O O . LEU A 1 107 ? 11.855 -33.428 2.135 1.00 19.43 1163 LEU A O 1
ATOM 718 N N . TRP A 1 108 ? 11.922 -33.175 4.369 1.00 16.99 1164 TRP A N 1
ATOM 719 C CA . TRP A 1 108 ? 12.307 -31.766 4.293 1.00 25.83 1164 TRP A CA 1
ATOM 720 C C . TRP A 1 108 ? 13.727 -31.554 4.815 1.00 20.22 1164 TRP A C 1
ATOM 721 O O . TRP A 1 108 ? 14.205 -32.317 5.659 1.00 19.69 1164 TRP A O 1
ATOM 732 N N . GLY A 1 109 ? 14.401 -30.519 4.315 1.00 19.55 1165 GLY A N 1
ATOM 733 C CA . GLY A 1 109 ? 15.707 -30.146 4.839 1.00 13.04 1165 GLY A CA 1
ATOM 734 C C . GLY A 1 109 ? 15.565 -28.982 5.821 1.00 24.65 1165 GLY A C 1
ATOM 735 O O . GLY A 1 109 ? 14.685 -28.125 5.664 1.00 24.25 1165 GLY A O 1
ATOM 736 N N . MET A 1 110 ? 16.438 -28.932 6.823 1.00 22.63 1166 MET A N 1
ATOM 737 C CA . MET A 1 110 ? 16.294 -27.971 7.905 1.00 23.98 1166 MET A CA 1
ATOM 738 C C . MET A 1 110 ? 17.573 -27.177 8.166 1.00 27.56 1166 MET A C 1
ATOM 739 O O . MET A 1 110 ? 17.807 -26.706 9.280 1.00 27.81 1166 MET A O 1
ATOM 744 N N . LYS A 1 111 ? 18.396 -27.012 7.143 1.00 26.60 1167 LYS A N 1
ATOM 745 C CA . LYS A 1 111 ? 19.607 -26.211 7.291 1.00 32.91 1167 LYS A CA 1
ATOM 746 C C . LYS A 1 111 ? 19.355 -24.694 7.170 1.00 38.48 1167 LYS A C 1
ATOM 747 O O . LYS A 1 111 ? 18.616 -24.117 7.977 1.00 43.86 1167 LYS A O 1
ATOM 753 N N . SER A 1 112 ? 19.967 -24.045 6.182 1.00 26.37 1168 SER A N 1
ATOM 754 C CA . SER A 1 112 ? 19.862 -22.580 6.063 1.00 29.01 1168 SER A CA 1
ATOM 755 C C . SER A 1 112 ? 18.505 -22.143 5.501 1.00 28.37 1168 SER A C 1
ATOM 756 O O . SER A 1 112 ? 18.033 -21.035 5.750 1.00 29.18 1168 SER A O 1
ATOM 759 N N . VAL A 1 113 ? 17.896 -23.040 4.738 1.00 23.49 1169 VAL A N 1
ATOM 760 C CA . VAL A 1 113 ? 16.635 -22.806 4.075 1.00 27.00 1169 VAL A CA 1
ATOM 761 C C . VAL A 1 113 ? 15.743 -24.029 4.366 1.00 33.53 1169 VAL A C 1
ATOM 762 O O . VAL A 1 113 ? 16.253 -25.148 4.467 1.00 31.74 1169 VAL A O 1
ATOM 766 N N . PHE A 1 114 ? 14.433 -23.830 4.532 1.00 29.65 1170 PHE A N 1
ATOM 767 C CA . PHE A 1 114 ? 13.497 -24.959 4.644 1.00 25.68 1170 PHE A CA 1
ATOM 768 C C . PHE A 1 114 ? 13.062 -25.388 3.248 1.00 27.84 1170 PHE A C 1
ATOM 769 O O . PHE A 1 114 ? 12.444 -24.609 2.532 1.00 36.74 1170 PHE A O 1
ATOM 777 N N . ASP A 1 115 ? 13.376 -26.619 2.856 1.00 32.01 1171 ASP A N 1
ATOM 778 C CA . ASP A 1 115 ? 13.069 -27.071 1.494 1.00 32.51 1171 ASP A CA 1
ATOM 779 C C . ASP A 1 115 ? 12.583 -28.524 1.420 1.00 30.23 1171 ASP A C 1
ATOM 780 O O . ASP A 1 115 ? 12.902 -29.356 2.279 1.00 31.65 1171 ASP A O 1
ATOM 785 N N . MET A 1 116 ? 11.845 -28.837 0.361 1.00 22.30 1172 MET A N 1
ATOM 786 C CA . MET A 1 116 ? 11.365 -30.192 0.156 1.00 27.48 1172 MET A CA 1
ATOM 787 C C . MET A 1 116 ? 12.364 -30.970 -0.670 1.00 25.82 1172 MET A C 1
ATOM 788 O O . MET A 1 116 ? 12.819 -30.498 -1.715 1.00 28.00 1172 MET A O 1
ATOM 793 N N . LYS A 1 117 ? 12.681 -32.172 -0.202 1.00 23.60 1173 LYS A N 1
ATOM 794 C CA . LYS A 1 117 ? 13.682 -33.008 -0.839 1.00 30.24 1173 LYS A CA 1
ATOM 795 C C . LYS A 1 117 ? 13.076 -34.168 -1.608 1.00 32.33 1173 LYS A C 1
ATOM 796 O O . LYS A 1 117 ? 13.492 -34.450 -2.731 1.00 40.28 1173 LYS A O 1
ATOM 802 N N . HIS A 1 118 ? 12.097 -34.842 -1.010 1.00 34.77 1174 HIS A N 1
ATOM 803 C CA . HIS A 1 118 ? 11.460 -35.984 -1.666 1.00 28.62 1174 HIS A CA 1
ATOM 804 C C . HIS A 1 118 ? 9.996 -36.109 -1.284 1.00 27.05 1174 HIS A C 1
ATOM 805 O O . HIS A 1 118 ? 9.584 -35.660 -0.213 1.00 31.34 1174 HIS A O 1
ATOM 812 N N . SER A 1 119 ? 9.214 -36.700 -2.179 1.00 29.91 1175 SER A N 1
ATOM 813 C CA . SER A 1 119 ? 7.797 -36.938 -1.949 1.00 28.32 1175 SER A CA 1
ATOM 814 C C . SER A 1 119 ? 7.569 -38.425 -1.823 1.00 32.46 1175 SER A C 1
ATOM 815 O O . SER A 1 119 ? 8.210 -39.212 -2.508 1.00 31.40 1175 SER A O 1
ATOM 818 N N . PHE A 1 120 ? 6.639 -38.806 -0.958 1.00 26.17 1176 PHE A N 1
ATOM 819 C CA . PHE A 1 120 ? 6.224 -40.186 -0.878 1.00 26.73 1176 PHE A CA 1
ATOM 820 C C . PHE A 1 120 ? 4.719 -40.150 -1.063 1.00 24.88 1176 PHE A C 1
ATOM 821 O O . PHE A 1 120 ? 3.944 -40.255 -0.116 1.00 33.48 1176 PHE A O 1
ATOM 829 N N . THR A 1 121 ? 4.322 -39.981 -2.315 1.00 23.94 1177 THR A N 1
ATOM 830 C CA . THR A 1 121 ? 2.981 -39.537 -2.652 1.00 29.04 1177 THR A CA 1
ATOM 831 C C . THR A 1 121 ? 1.841 -40.388 -2.077 1.00 27.98 1177 THR A C 1
ATOM 832 O O . THR A 1 121 ? 0.802 -39.856 -1.695 1.00 27.61 1177 THR A O 1
ATOM 836 N N . GLU A 1 122 ? 2.046 -41.696 -1.982 1.00 32.32 1178 GLU A N 1
ATOM 837 C CA . GLU A 1 122 ? 1.017 -42.577 -1.439 1.00 33.44 1178 GLU A CA 1
ATOM 838 C C . GLU A 1 122 ? 1.262 -43.181 -0.039 1.00 31.62 1178 GLU A C 1
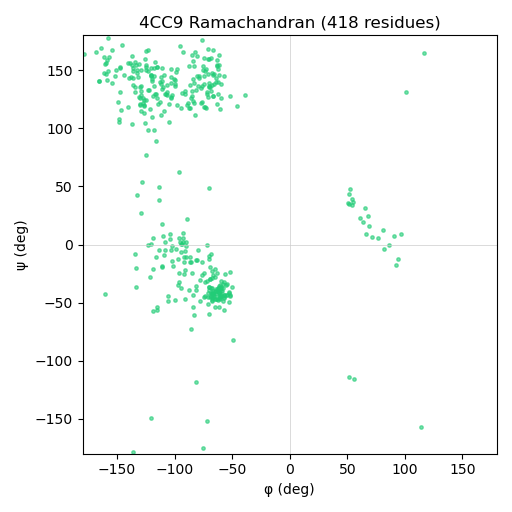ATOM 839 O O . GLU A 1 122 ? 0.426 -43.932 0.447 1.00 29.52 1178 GLU A O 1
ATOM 845 N N . ASP A 1 123 ? 2.373 -42.844 0.617 1.00 30.64 1179 ASP A N 1
ATOM 846 C CA . ASP A 1 123 ? 2.673 -43.402 1.941 1.00 29.90 1179 ASP A CA 1
ATOM 847 C C . ASP A 1 123 ? 2.064 -42.587 3.087 1.00 28.49 1179 ASP A C 1
ATOM 848 O O . ASP A 1 123 ? 2.407 -41.409 3.276 1.00 24.89 1179 ASP A O 1
ATOM 853 N N . HIS A 1 124 ? 1.165 -43.217 3.849 1.00 26.84 1180 HIS A N 1
ATOM 854 C CA . HIS A 1 124 ? 0.461 -42.538 4.948 1.00 25.00 1180 HIS A CA 1
ATOM 855 C C . HIS A 1 124 ? 1.289 -42.447 6.242 1.00 20.89 1180 HIS A C 1
ATOM 856 O O . HIS A 1 124 ? 0.928 -41.717 7.154 1.00 26.08 1180 HIS A O 1
ATOM 863 N N . TYR A 1 125 ? 2.389 -43.189 6.325 1.00 20.49 1181 TYR A N 1
ATOM 864 C CA . TYR A 1 125 ? 3.268 -43.123 7.502 1.00 22.13 1181 TYR A CA 1
ATOM 865 C C . TYR A 1 125 ? 4.696 -43.352 7.067 1.00 22.99 1181 TYR A 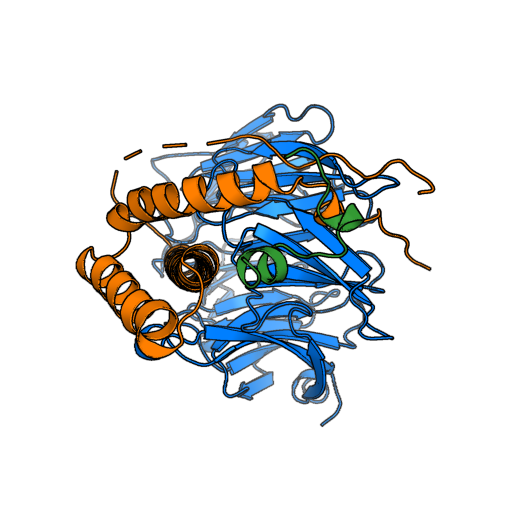C 1
ATOM 866 O O . TYR A 1 125 ? 4.959 -44.055 6.086 1.00 29.32 1181 TYR A O 1
ATOM 875 N N . VAL A 1 126 ? 5.627 -42.791 7.817 1.00 20.82 1182 VAL A N 1
ATOM 876 C CA . VAL A 1 126 ? 6.992 -42.726 7.337 1.00 19.60 1182 VAL A CA 1
ATOM 877 C C . VAL A 1 126 ? 7.958 -42.546 8.529 1.00 29.11 1182 VAL A C 1
ATOM 878 O O . VAL A 1 126 ? 7.642 -41.836 9.502 1.00 26.16 1182 VAL A O 1
ATOM 882 N N . GLU A 1 127 ? 9.118 -43.206 8.463 1.00 23.97 1183 GLU A N 1
ATOM 883 C CA . GLU A 1 127 ? 10.000 -43.336 9.621 1.00 21.87 1183 GLU A CA 1
ATOM 884 C C . GLU A 1 127 ? 11.463 -43.479 9.170 1.00 24.63 1183 GLU A C 1
ATOM 885 O O . GLU A 1 127 ? 11.725 -44.098 8.130 1.00 23.63 1183 GLU A O 1
ATOM 891 N N . PHE A 1 128 ? 12.411 -42.918 9.928 1.00 21.19 1184 PHE A N 1
ATOM 892 C CA . PHE A 1 128 ? 13.843 -43.098 9.625 1.00 22.10 1184 PHE A CA 1
ATOM 893 C C . PHE A 1 128 ? 14.311 -44.490 10.035 1.00 21.76 1184 PHE A C 1
ATOM 894 O O . PHE A 1 128 ? 13.749 -45.092 10.944 1.00 17.66 1184 PHE A O 1
ATOM 902 N N . SER A 1 129 ? 15.344 -45.007 9.379 1.00 26.69 1185 SER A N 1
ATOM 903 C CA . SER A 1 129 ? 16.015 -46.190 9.913 1.00 32.23 1185 SER A CA 1
ATOM 904 C C . SER A 1 129 ? 16.621 -45.816 11.263 1.00 31.12 1185 SER A C 1
ATOM 905 O O . SER A 1 129 ? 16.838 -44.637 11.552 1.00 27.41 1185 SER A O 1
ATOM 908 N N . LYS A 1 130 ? 16.882 -46.816 12.094 1.00 37.68 1186 LYS A N 1
ATOM 909 C CA . LYS A 1 130 ? 17.176 -46.571 13.506 1.00 35.91 1186 LYS A CA 1
ATOM 910 C C . LYS A 1 130 ? 18.655 -46.494 13.882 1.00 39.31 1186 LYS A C 1
ATOM 911 O O . LYS A 1 130 ? 19.007 -45.780 14.816 1.00 40.69 1186 LYS A O 1
ATOM 917 N N . HIS A 1 131 ? 19.515 -47.238 13.187 1.00 42.65 1187 HIS A N 1
ATOM 918 C CA . HIS A 1 131 ? 20.940 -47.267 13.543 1.00 45.84 1187 HIS A CA 1
ATOM 919 C C . HIS A 1 131 ? 21.688 -46.118 12.884 1.00 47.32 1187 HIS A C 1
ATOM 920 O O . HIS A 1 131 ? 22.089 -45.163 13.545 1.00 50.08 1187 HIS A O 1
ATOM 927 N N . SER A 1 132 ? 21.893 -46.223 11.578 1.00 47.66 1188 SER A N 1
ATOM 928 C CA . SER A 1 132 ? 22.266 -45.057 10.788 1.00 51.37 1188 SER A CA 1
ATOM 929 C C . SER A 1 132 ? 21.018 -44.601 10.042 1.00 49.70 1188 SER A C 1
ATOM 930 O O . SER A 1 132 ? 20.246 -45.429 9.550 1.00 53.76 1188 SER A O 1
ATOM 933 N N . GLN A 1 133 ? 20.805 -43.292 9.965 1.00 45.30 1189 GLN A N 1
ATOM 934 C CA . GLN A 1 133 ? 19.594 -42.780 9.334 1.00 35.58 1189 GLN A CA 1
ATOM 935 C C . GLN A 1 133 ? 19.847 -42.413 7.867 1.00 37.37 1189 GLN A C 1
ATOM 936 O O . GLN A 1 133 ? 19.725 -41.259 7.472 1.00 45.22 1189 GLN A O 1
ATOM 942 N N . ASP A 1 134 ? 20.207 -43.407 7.065 1.00 35.86 1190 ASP A N 1
ATOM 943 C CA . ASP A 1 134 ? 20.444 -43.202 5.642 1.00 38.15 1190 ASP A CA 1
ATOM 944 C C . ASP A 1 134 ? 19.265 -43.744 4.829 1.00 40.06 1190 ASP A C 1
ATOM 945 O O . ASP A 1 134 ? 19.306 -43.772 3.591 1.00 43.13 1190 ASP A O 1
ATOM 950 N N . ARG A 1 135 ? 18.222 -44.191 5.527 1.00 37.99 1191 ARG A N 1
ATOM 951 C CA . ARG A 1 135 ? 17.061 -44.780 4.869 1.00 31.83 1191 ARG A CA 1
ATOM 952 C C . ARG A 1 135 ? 15.745 -44.338 5.500 1.00 31.57 1191 ARG A C 1
ATOM 953 O O . ARG A 1 135 ? 15.698 -43.945 6.676 1.00 32.99 1191 ARG A O 1
ATOM 961 N N . VAL A 1 136 ? 14.681 -44.414 4.706 1.00 25.09 1192 VAL A N 1
ATOM 962 C CA . VAL A 1 136 ? 13.329 -44.166 5.181 1.00 23.86 1192 VAL A CA 1
ATOM 963 C C . VAL A 1 136 ? 12.449 -45.381 4.895 1.00 29.49 1192 VAL A C 1
ATOM 964 O O . VAL A 1 136 ? 12.472 -45.913 3.779 1.00 32.42 1192 VAL A O 1
ATOM 968 N N . ILE A 1 137 ? 11.679 -45.821 5.892 1.00 23.19 1193 ILE A N 1
ATOM 969 C CA . ILE A 1 137 ? 10.651 -46.839 5.666 1.00 19.43 1193 ILE A CA 1
ATOM 970 C C . ILE A 1 137 ? 9.245 -46.223 5.613 1.00 22.61 1193 ILE A C 1
ATOM 971 O O . ILE A 1 137 ? 8.839 -45.477 6.516 1.00 22.70 1193 ILE A O 1
ATOM 976 N N . GLY A 1 138 ? 8.520 -46.517 4.536 1.00 20.38 1194 GLY A N 1
ATOM 977 C CA . GLY A 1 138 ? 7.211 -45.932 4.308 1.00 15.60 1194 GLY A CA 1
ATOM 978 C C . GLY A 1 138 ? 6.135 -47.001 4.300 1.00 21.18 1194 GLY A C 1
ATOM 979 O O . GLY A 1 138 ? 6.418 -48.179 4.047 1.00 27.31 1194 GLY A O 1
ATOM 980 N N . THR A 1 139 ? 4.900 -46.603 4.578 1.00 17.04 1195 THR A N 1
ATOM 981 C CA . THR A 1 139 ? 3.801 -47.559 4.631 1.00 21.19 1195 THR A CA 1
ATOM 982 C C . THR A 1 139 ? 2.627 -47.127 3.737 1.00 26.15 1195 THR A C 1
ATOM 983 O O . THR A 1 139 ? 2.118 -46.011 3.847 1.00 29.83 1195 THR A O 1
ATOM 987 N N . LYS A 1 140 ? 2.202 -48.019 2.854 1.00 33.09 1196 LYS A N 1
ATOM 988 C CA . LYS A 1 140 ? 1.045 -47.771 1.988 1.00 33.72 1196 LYS A CA 1
ATOM 989 C C . LYS A 1 140 ? 0.052 -48.912 2.172 1.00 30.90 1196 LYS A C 1
ATOM 990 O O . LYS A 1 140 ? 0.283 -50.027 1.680 1.00 35.93 1196 LYS A O 1
ATOM 996 N N . GLY A 1 141 ? -1.037 -48.645 2.891 1.00 23.03 1197 GLY A N 1
ATOM 997 C CA . GLY A 1 141 ? -1.955 -49.702 3.284 1.00 22.52 1197 GLY A CA 1
ATOM 998 C C . GLY A 1 141 ? -1.194 -50.843 3.959 1.00 29.78 1197 GLY A C 1
ATOM 999 O O . GLY A 1 141 ? -0.604 -50.653 5.030 1.00 28.11 1197 GLY A O 1
ATOM 1000 N N . ASP A 1 142 ? -1.179 -52.010 3.314 1.00 34.71 1198 ASP A N 1
ATOM 1001 C CA . ASP A 1 142 ? -0.572 -53.224 3.866 1.00 38.20 1198 ASP A CA 1
ATOM 1002 C C . ASP A 1 142 ? 0.843 -53.436 3.372 1.00 33.71 1198 ASP A C 1
ATOM 1003 O O . ASP A 1 142 ? 1.461 -54.465 3.647 1.00 31.69 1198 ASP A O 1
ATOM 1008 N N . ILE A 1 143 ? 1.353 -52.461 2.634 1.00 37.50 1199 ILE A N 1
ATOM 1009 C CA . ILE A 1 143 ? 2.623 -52.622 1.953 1.00 33.09 1199 ILE A CA 1
ATOM 1010 C C . ILE A 1 143 ? 3.654 -51.704 2.565 1.00 30.33 1199 ILE A C 1
ATOM 1011 O O . ILE A 1 143 ? 3.349 -50.557 2.900 1.00 38.80 1199 ILE A O 1
ATOM 1016 N N . ALA A 1 144 ? 4.871 -52.216 2.712 1.00 21.65 1200 ALA A N 1
ATOM 1017 C CA . ALA A 1 144 ? 6.002 -51.423 3.175 1.00 23.10 1200 ALA A CA 1
ATOM 1018 C C . ALA A 1 144 ? 6.964 -51.111 2.024 1.00 32.52 1200 ALA A C 1
ATOM 1019 O O . ALA A 1 144 ? 7.281 -51.993 1.212 1.00 27.21 1200 ALA A O 1
ATOM 1021 N N . HIS A 1 145 ? 7.438 -49.867 1.969 1.00 32.65 1201 HIS A N 1
ATOM 1022 C CA . HIS A 1 145 ? 8.464 -49.469 1.005 1.00 29.46 1201 HIS A CA 1
ATOM 1023 C C . HIS A 1 145 ? 9.685 -48.971 1.763 1.00 28.70 1201 HIS A C 1
ATOM 1024 O O . HIS A 1 145 ? 9.537 -48.292 2.786 1.00 32.86 1201 HIS A O 1
ATOM 1031 N N . ILE A 1 146 ? 10.883 -49.281 1.264 1.00 26.43 1202 ILE A N 1
ATOM 1032 C CA . ILE A 1 146 ? 12.118 -48.732 1.826 1.00 25.06 1202 ILE A CA 1
ATOM 1033 C C . ILE A 1 146 ? 12.815 -47.852 0.792 1.00 33.28 1202 ILE A C 1
ATOM 1034 O O . ILE A 1 146 ? 13.022 -48.276 -0.347 1.00 39.04 1202 ILE A O 1
ATOM 1039 N N . TYR A 1 147 ? 13.174 -46.631 1.189 1.00 32.57 1203 TYR A N 1
ATOM 1040 C CA . TYR A 1 147 ? 13.789 -45.659 0.281 1.00 30.84 1203 TYR A CA 1
ATOM 1041 C C . TYR A 1 147 ? 15.193 -45.277 0.723 1.00 29.50 1203 TYR A C 1
ATOM 1042 O O . TYR A 1 147 ? 15.499 -45.286 1.917 1.00 30.04 1203 TYR A O 1
ATOM 1051 N N . ASP A 1 148 ? 16.039 -44.911 -0.238 1.00 33.17 1204 ASP A N 1
ATOM 1052 C CA . ASP A 1 148 ? 17.357 -44.367 0.081 1.00 32.48 1204 ASP A CA 1
ATOM 1053 C C . ASP A 1 148 ? 17.262 -42.850 0.184 1.00 38.18 1204 ASP A C 1
ATOM 1054 O O . ASP A 1 148 ? 16.732 -42.194 -0.717 1.00 37.66 1204 ASP A O 1
ATOM 1059 N N . ILE A 1 149 ? 17.773 -42.286 1.273 1.00 37.50 1205 ILE A N 1
ATOM 1060 C CA . ILE A 1 149 ? 17.630 -40.850 1.504 1.00 37.44 1205 ILE A CA 1
ATOM 1061 C C . ILE A 1 149 ? 18.277 -39.933 0.442 1.00 45.84 1205 ILE A C 1
ATOM 1062 O O . ILE A 1 149 ? 17.688 -38.919 0.061 1.00 51.87 1205 ILE A O 1
ATOM 1067 N N . GLN A 1 150 ? 19.469 -40.276 -0.042 1.00 49.08 1206 GLN A N 1
ATOM 1068 C CA . GLN A 1 150 ? 20.145 -39.421 -1.027 1.00 49.17 1206 GLN A CA 1
ATOM 1069 C C . GLN A 1 150 ? 19.392 -39.346 -2.357 1.00 52.69 1206 GLN A C 1
ATOM 1070 O O . GLN A 1 150 ? 19.050 -38.260 -2.828 1.00 49.61 1206 GLN A O 1
ATOM 1076 N N . THR A 1 151 ? 19.106 -40.505 -2.937 1.00 52.60 1207 THR A N 1
ATOM 1077 C CA . THR A 1 151 ? 18.468 -40.576 -4.247 1.00 50.50 1207 THR A CA 1
ATOM 1078 C C . THR A 1 151 ? 16.961 -40.390 -4.214 1.00 53.65 1207 THR A C 1
ATOM 1079 O O . THR A 1 151 ? 16.394 -39.763 -5.101 1.00 61.66 1207 THR A O 1
ATOM 1083 N N . GLY A 1 152 ? 16.309 -40.954 -3.206 1.00 50.82 1208 GLY A N 1
ATOM 1084 C CA . GLY A 1 152 ? 14.862 -40.975 -3.167 1.00 43.93 1208 GLY A CA 1
ATOM 1085 C C . GLY A 1 152 ? 14.357 -42.276 -3.761 1.00 43.41 1208 GLY A C 1
ATOM 1086 O O . GLY A 1 152 ? 13.176 -42.629 -3.629 1.00 41.15 1208 GLY A O 1
ATOM 1087 N N . ASN A 1 153 ? 15.260 -42.997 -4.419 1.00 41.86 1209 ASN A N 1
ATOM 1088 C CA . ASN A 1 153 ? 14.894 -44.234 -5.101 1.00 48.26 1209 ASN A CA 1
ATOM 1089 C C . ASN A 1 153 ? 14.394 -45.339 -4.157 1.00 44.82 1209 ASN A C 1
ATOM 1090 O O . ASN A 1 153 ? 14.914 -45.526 -3.050 1.00 43.49 1209 ASN A O 1
ATOM 1095 N N . LYS A 1 154 ? 13.368 -46.055 -4.605 1.00 40.11 1210 LYS A N 1
ATOM 1096 C CA . LYS A 1 154 ? 12.814 -47.181 -3.863 1.00 40.23 1210 LYS A CA 1
ATOM 1097 C C . LYS A 1 154 ? 13.746 -48.395 -3.949 1.00 44.41 1210 LYS A C 1
ATOM 1098 O O . LYS A 1 154 ? 14.005 -48.904 -5.035 1.00 47.74 1210 LYS A O 1
ATOM 1104 N N . LEU A 1 155 ? 14.251 -48.845 -2.801 1.00 41.98 1211 LEU A N 1
ATOM 1105 C CA . LEU A 1 155 ? 15.162 -49.986 -2.739 1.00 36.98 1211 LEU A CA 1
ATOM 1106 C C . LEU A 1 155 ? 14.439 -51.334 -2.714 1.00 43.86 1211 LEU A C 1
ATOM 1107 O O . LEU A 1 155 ? 14.873 -52.272 -3.379 1.00 49.35 1211 LEU A O 1
ATOM 1112 N N . LEU A 1 156 ? 13.364 -51.448 -1.933 1.00 42.62 1212 LEU A N 1
ATOM 1113 C CA . LEU A 1 156 ? 12.552 -52.668 -1.960 1.00 38.35 1212 LEU A CA 1
ATOM 1114 C C . LEU A 1 156 ? 11.152 -52.481 -1.418 1.00 35.37 1212 LEU A C 1
ATOM 1115 O O . LEU A 1 156 ? 10.897 -51.563 -0.637 1.00 46.64 1212 LEU A O 1
ATOM 1120 N N . THR A 1 157 ? 10.244 -53.350 -1.851 1.00 27.24 1213 THR A N 1
ATOM 1121 C CA . THR A 1 157 ? 8.900 -53.388 -1.293 1.00 36.80 1213 THR A CA 1
ATOM 1122 C C . THR A 1 157 ? 8.657 -54.735 -0.616 1.00 40.79 1213 THR A C 1
ATOM 1123 O O . THR A 1 157 ? 8.919 -55.791 -1.203 1.00 39.91 1213 THR A O 1
ATOM 1127 N N . LEU A 1 158 ? 8.176 -54.688 0.626 1.00 37.63 1214 LEU A N 1
ATOM 1128 C CA . LEU A 1 158 ? 7.866 -55.893 1.386 1.00 32.98 1214 LEU A CA 1
ATOM 1129 C C . LEU A 1 158 ? 6.358 -56.094 1.440 1.00 35.54 1214 LEU A C 1
ATOM 1130 O O . LEU A 1 158 ? 5.624 -55.224 1.920 1.00 41.87 1214 LEU A O 1
ATOM 1135 N N . PHE A 1 159 ? 5.901 -57.237 0.938 1.00 38.04 1215 PHE A N 1
ATOM 1136 C CA . PHE A 1 159 ? 4.485 -57.585 0.947 1.00 35.87 1215 PHE A CA 1
ATOM 1137 C C . PHE A 1 159 ? 4.292 -59.062 0.633 1.00 40.48 1215 PHE A C 1
ATOM 1138 O O . PHE A 1 159 ? 4.982 -59.611 -0.219 1.00 45.57 1215 PHE A O 1
ATOM 1146 N N . ASN A 1 160 ? 3.349 -59.691 1.328 1.00 43.80 1216 ASN A N 1
ATOM 1147 C CA . ASN A 1 160 ? 2.977 -61.083 1.095 1.00 43.58 1216 ASN A CA 1
ATOM 1148 C C . ASN A 1 160 ? 1.491 -61.270 1.404 1.00 46.64 1216 ASN A C 1
ATOM 1149 O O . ASN A 1 160 ? 1.082 -61.251 2.568 1.00 49.28 1216 ASN A O 1
ATOM 1154 N N . PRO A 1 161 ? 0.677 -61.449 0.357 1.00 49.13 1217 PRO A N 1
ATOM 1155 C CA . PRO A 1 161 ? -0.784 -61.546 0.490 1.00 47.50 1217 PRO A CA 1
ATOM 1156 C C . PRO A 1 161 ? -1.263 -62.746 1.312 1.00 48.67 1217 PRO A C 1
ATOM 1157 O O . PRO A 1 161 ? -2.358 -62.678 1.868 1.00 50.78 1217 PRO A O 1
ATOM 1161 N N . ASP A 1 162 ? -0.467 -63.811 1.389 1.00 45.86 1218 ASP A N 1
ATOM 1162 C CA . ASP A 1 162 ? -0.844 -64.990 2.164 1.00 51.15 1218 ASP A CA 1
ATOM 1163 C C . ASP A 1 162 ? -0.582 -64.814 3.654 1.00 54.35 1218 ASP A C 1
ATOM 1164 O O . ASP A 1 162 ? -1.065 -65.600 4.472 1.00 56.10 1218 ASP A O 1
ATOM 1169 N N . LEU A 1 163 ? 0.182 -63.784 4.004 1.00 52.99 1219 LEU A N 1
ATOM 1170 C CA . LEU A 1 163 ? 0.646 -63.616 5.378 1.00 53.80 1219 LEU A CA 1
ATOM 1171 C C . LEU A 1 163 ? 0.106 -62.354 6.058 1.00 52.71 1219 LEU A C 1
ATOM 1172 O O . LEU A 1 163 ? 0.236 -62.180 7.272 1.00 50.57 1219 LEU A O 1
ATOM 1177 N N . ALA A 1 164 ? -0.516 -61.484 5.276 1.00 50.63 1220 ALA A N 1
ATOM 1178 C CA . ALA A 1 164 ? -1.012 -60.213 5.788 1.00 45.42 1220 ALA A CA 1
ATOM 1179 C C . ALA A 1 164 ? -2.070 -60.380 6.884 1.00 44.66 1220 ALA A C 1
ATOM 1180 O O . ALA A 1 164 ? -2.858 -61.323 6.846 1.00 45.42 1220 ALA A O 1
ATOM 1182 N N . ASN A 1 165 ? -2.078 -59.460 7.852 1.00 36.35 1221 ASN A N 1
ATOM 1183 C CA . ASN A 1 165 ? -3.115 -59.423 8.884 1.00 28.98 1221 ASN A CA 1
ATOM 1184 C C . ASN A 1 165 ? -4.161 -58.339 8.619 1.00 26.05 1221 ASN A C 1
ATOM 1185 O O . ASN A 1 165 ? -5.224 -58.327 9.253 1.00 21.44 1221 ASN A O 1
ATOM 1190 N N . ASN A 1 166 ? -3.843 -57.419 7.707 1.00 25.94 1222 ASN A N 1
ATOM 1191 C CA . ASN A 1 166 ? -4.713 -56.283 7.391 1.00 29.03 1222 ASN A CA 1
ATOM 1192 C C . ASN A 1 166 ? -5.144 -55.476 8.605 1.00 28.08 1222 ASN A C 1
ATOM 1193 O O . ASN A 1 166 ? -6.340 -55.187 8.766 1.00 30.95 1222 ASN A O 1
ATOM 1198 N N . TYR A 1 167 ? -4.185 -55.124 9.461 1.00 18.55 1223 TYR A N 1
ATOM 1199 C CA . TYR A 1 167 ? -4.478 -54.236 10.589 1.00 25.34 1223 TYR A CA 1
ATOM 1200 C C . TYR A 1 167 ? -4.937 -52.880 10.060 1.00 30.54 1223 TYR A C 1
ATOM 1201 O O . TYR A 1 167 ? -4.379 -52.363 9.084 1.00 31.94 1223 TYR A O 1
ATOM 1210 N N . LYS A 1 168 ? -5.935 -52.289 10.702 1.00 31.22 1224 LYS A N 1
ATOM 1211 C CA . LYS A 1 168 ? -6.460 -51.006 10.224 1.00 30.17 1224 LYS A CA 1
ATOM 1212 C C . LYS A 1 168 ? -5.502 -49.813 10.388 1.00 31.19 1224 LYS A C 1
ATOM 1213 O O . LYS A 1 168 ? -5.558 -48.869 9.608 1.00 34.82 1224 LYS A O 1
ATOM 1219 N N . ARG A 1 169 ? -4.638 -49.844 11.397 1.00 34.31 1225 ARG A N 1
ATOM 1220 C CA . ARG A 1 169 ? -3.681 -48.757 11.596 1.00 28.59 1225 ARG A CA 1
ATOM 1221 C C . ARG A 1 169 ? -2.249 -49.231 11.375 1.00 27.84 1225 ARG A C 1
ATOM 1222 O O . ARG A 1 169 ? -1.330 -48.810 12.067 1.00 31.64 1225 ARG A O 1
ATOM 1230 N N . ASN A 1 170 ? -2.057 -50.101 10.395 1.00 27.43 1226 ASN A N 1
ATOM 1231 C CA . ASN A 1 170 ? -0.728 -50.622 10.124 1.00 26.96 1226 ASN A CA 1
ATOM 1232 C C . ASN A 1 170 ? 0.348 -49.533 9.953 1.00 26.79 1226 ASN A C 1
ATOM 1233 O O . ASN A 1 170 ? 0.165 -48.602 9.169 1.00 24.23 1226 ASN A O 1
ATOM 1238 N N . CYS A 1 171 ? 1.456 -49.651 10.695 1.00 24.56 1227 CYS A N 1
ATOM 1239 C CA . CYS A 1 171 ? 2.621 -48.769 10.508 1.00 28.04 1227 CYS A CA 1
ATOM 1240 C C . CYS A 1 171 ? 3.936 -49.546 10.542 1.00 28.19 1227 CYS A C 1
ATOM 1241 O O . CYS A 1 171 ? 4.407 -49.939 11.611 1.00 32.26 1227 CYS A O 1
ATOM 1244 N N . ALA A 1 172 ? 4.530 -49.759 9.370 1.00 18.24 1228 ALA A N 1
ATOM 1245 C CA . ALA A 1 172 ? 5.772 -50.515 9.270 1.00 17.96 1228 ALA A CA 1
ATOM 1246 C C . ALA A 1 172 ? 6.898 -49.803 10.010 1.00 23.79 1228 ALA A C 1
ATOM 1247 O O . ALA A 1 172 ? 6.869 -48.582 10.162 1.00 23.70 1228 ALA A O 1
ATOM 1249 N N . THR A 1 173 ? 7.886 -50.569 10.467 1.00 27.80 1229 THR A N 1
ATOM 1250 C CA . THR A 1 173 ? 8.941 -50.028 11.322 1.00 29.66 1229 THR A CA 1
ATOM 1251 C C . THR A 1 173 ? 10.210 -50.915 11.361 1.00 30.30 1229 THR A C 1
ATOM 1252 O O . THR A 1 173 ? 10.136 -52.146 11.233 1.00 26.32 1229 THR A O 1
ATOM 1256 N N . PHE A 1 174 ? 11.368 -50.280 11.512 1.00 24.78 1230 PHE A N 1
ATOM 1257 C CA . PHE A 1 174 ? 12.630 -50.999 11.686 1.00 24.15 1230 PHE A CA 1
ATOM 1258 C C . PHE A 1 174 ? 12.829 -51.396 13.156 1.00 23.36 1230 PHE A C 1
ATOM 1259 O O . PHE A 1 174 ? 12.322 -50.718 14.065 1.00 27.27 1230 PHE A O 1
ATOM 1267 N N . ASN A 1 175 ? 13.587 -52.470 13.385 1.00 16.54 1231 ASN A N 1
ATOM 1268 C CA . ASN A 1 175 ? 14.109 -52.801 14.721 1.00 22.93 1231 ASN A CA 1
ATOM 1269 C C . ASN A 1 175 ? 15.373 -51.967 14.968 1.00 23.29 1231 ASN A C 1
ATOM 1270 O O . ASN A 1 175 ? 15.900 -51.389 14.022 1.00 25.08 1231 ASN A O 1
ATOM 1275 N N . PRO A 1 176 ? 15.849 -51.878 16.231 1.00 28.38 1232 PRO A N 1
ATOM 1276 C CA . PRO A 1 176 ? 16.966 -50.959 16.536 1.00 25.03 1232 PRO A CA 1
ATOM 1277 C C . PRO A 1 176 ? 18.252 -51.145 15.723 1.00 32.38 1232 PRO A C 1
ATOM 1278 O O . PRO A 1 176 ? 18.990 -50.174 15.574 1.00 35.09 1232 PRO A O 1
ATOM 1282 N N . THR A 1 177 ? 18.518 -52.338 15.198 1.00 31.57 1233 THR A N 1
ATOM 1283 C CA . THR A 1 177 ? 19.758 -52.547 14.439 1.00 35.86 1233 THR A CA 1
ATOM 1284 C C . THR A 1 177 ? 19.583 -52.467 12.914 1.00 40.20 1233 THR A C 1
ATOM 1285 O O . THR A 1 177 ? 20.562 -52.578 12.173 1.00 46.27 1233 THR A O 1
ATOM 1289 N N . ASP A 1 178 ? 18.339 -52.295 12.469 1.00 32.33 1234 ASP A N 1
ATOM 1290 C CA . ASP A 1 178 ? 17.986 -52.125 11.051 1.00 35.45 1234 ASP A CA 1
ATOM 1291 C C . ASP A 1 178 ? 17.999 -53.408 10.240 1.00 30.95 1234 ASP A C 1
ATOM 1292 O O . ASP A 1 178 ? 17.799 -53.369 9.028 1.00 35.82 1234 ASP A O 1
ATOM 1297 N N . ASP A 1 179 ? 18.212 -54.539 10.901 1.00 29.79 1235 ASP A N 1
ATOM 1298 C CA . ASP A 1 179 ? 18.256 -55.830 10.217 1.00 31.29 1235 ASP A CA 1
ATOM 1299 C C . ASP A 1 179 ? 16.877 -56.473 10.042 1.00 34.10 1235 ASP A C 1
ATOM 1300 O O . ASP A 1 179 ? 16.717 -57.418 9.264 1.00 33.97 1235 ASP A O 1
ATOM 1305 N N . LEU A 1 180 ? 15.886 -55.962 10.771 1.00 33.50 1236 LEU A N 1
ATOM 1306 C CA . LEU A 1 180 ? 14.547 -56.551 10.777 1.00 33.01 1236 LEU A CA 1
ATOM 1307 C C . LEU A 1 180 ? 13.482 -55.490 10.505 1.00 31.41 1236 LEU A C 1
ATOM 1308 O O . LEU A 1 180 ? 13.654 -54.318 10.841 1.00 29.25 1236 LEU A O 1
ATOM 1313 N N . VAL A 1 181 ? 12.380 -55.901 9.893 1.00 25.55 1237 VAL A N 1
ATOM 1314 C CA . VAL A 1 181 ? 11.242 -55.012 9.724 1.00 27.22 1237 VAL A CA 1
ATOM 1315 C C . VAL A 1 181 ? 9.951 -55.698 10.184 1.00 31.69 1237 VAL A C 1
ATOM 1316 O O . VAL A 1 181 ? 9.717 -56.886 9.895 1.00 27.98 1237 VAL A O 1
ATOM 1320 N N . LEU A 1 182 ? 9.136 -54.951 10.927 1.00 29.59 1238 LEU A N 1
ATOM 1321 C CA . LEU A 1 182 ? 7.802 -55.401 11.302 1.00 31.27 1238 LEU A CA 1
ATOM 1322 C C . LEU A 1 182 ? 6.782 -54.693 10.423 1.00 28.07 1238 LEU A C 1
ATOM 1323 O O . LEU A 1 182 ? 6.792 -53.464 10.326 1.00 34.76 1238 LEU A O 1
ATOM 1328 N N . ASN A 1 183 ? 5.924 -55.452 9.752 1.00 25.53 1239 ASN A N 1
ATOM 1329 C CA . ASN A 1 183 ? 4.888 -54.846 8.905 1.00 21.73 1239 ASN A CA 1
ATOM 1330 C C . ASN A 1 183 ? 3.640 -55.695 8.836 1.00 22.16 1239 ASN A C 1
ATOM 1331 O O . ASN A 1 183 ? 3.699 -56.861 8.436 1.00 31.49 1239 ASN A O 1
ATOM 1336 N N . ASP A 1 184 ? 2.509 -55.107 9.216 1.00 25.91 1240 ASP A N 1
ATOM 1337 C CA . ASP A 1 184 ? 1.218 -55.816 9.227 1.00 26.33 1240 ASP A CA 1
ATOM 1338 C C . ASP A 1 184 ? 1.278 -57.122 10.031 1.00 24.61 1240 ASP A C 1
ATOM 1339 O O . ASP A 1 184 ? 0.621 -58.103 9.686 1.00 25.82 1240 ASP A O 1
ATOM 1344 N N . GLY A 1 185 ? 2.074 -57.127 11.099 1.00 25.82 1241 GLY A N 1
ATOM 1345 C CA . GLY A 1 185 ? 2.186 -58.293 11.958 1.00 26.30 1241 GLY A CA 1
ATOM 1346 C C . GLY A 1 185 ? 3.132 -59.373 11.440 1.00 33.06 1241 GLY A C 1
ATOM 1347 O O . GLY A 1 185 ? 3.142 -60.487 11.974 1.00 28.13 1241 GLY A O 1
ATOM 1348 N N . VAL A 1 186 ? 3.933 -59.046 10.421 1.00 29.35 1242 VAL A N 1
ATOM 1349 C CA . VAL A 1 186 ? 4.891 -59.993 9.854 1.00 24.01 1242 VAL A CA 1
ATOM 1350 C C . VAL A 1 186 ? 6.357 -59.559 10.056 1.00 29.73 1242 VAL A C 1
ATOM 1351 O O . VAL A 1 186 ? 6.734 -58.438 9.690 1.00 35.83 1242 VAL A O 1
ATOM 1355 N N . LEU A 1 187 ? 7.179 -60.435 10.642 1.00 25.13 1243 LEU A N 1
ATOM 1356 C CA . LEU A 1 187 ? 8.621 -60.173 10.772 1.00 24.85 1243 LEU A CA 1
ATOM 1357 C C . LEU A 1 187 ? 9.305 -60.429 9.428 1.00 32.01 1243 LEU A C 1
ATOM 1358 O O . LEU A 1 187 ? 9.202 -61.529 8.879 1.00 33.61 1243 LEU A O 1
ATOM 1363 N N . TRP A 1 188 ? 9.982 -59.421 8.887 1.00 26.63 1244 TRP A N 1
ATOM 1364 C CA . TRP A 1 188 ? 10.733 -59.594 7.644 1.00 25.00 1244 TRP A CA 1
ATOM 1365 C C . TRP A 1 188 ? 12.235 -59.498 7.896 1.00 31.79 1244 TRP A C 1
ATOM 1366 O O . TRP A 1 188 ? 12.695 -58.640 8.663 1.00 31.80 1244 TRP A O 1
ATOM 1377 N N . ASP A 1 189 ? 13.000 -60.376 7.255 1.00 34.91 1245 ASP A N 1
ATOM 1378 C CA . ASP A 1 189 ? 14.447 -60.235 7.263 1.00 41.63 1245 ASP A CA 1
ATOM 1379 C C . ASP A 1 189 ? 14.828 -59.366 6.077 1.00 43.03 1245 ASP A C 1
ATOM 1380 O O . ASP A 1 189 ? 14.547 -59.724 4.929 1.00 48.67 1245 ASP A O 1
ATOM 1385 N N . VAL A 1 190 ? 15.464 -58.230 6.344 1.00 35.09 1246 VAL A N 1
ATOM 1386 C CA . VAL A 1 190 ? 15.726 -57.260 5.285 1.00 43.00 1246 VAL A CA 1
ATOM 1387 C C . VAL A 1 190 ? 16.731 -57.763 4.250 1.00 51.76 1246 VAL A C 1
ATOM 1388 O O . VAL A 1 190 ? 16.474 -57.665 3.053 1.00 51.26 1246 VAL A O 1
ATOM 1392 N N . ARG A 1 191 ? 17.856 -58.306 4.715 1.00 61.24 1247 ARG A N 1
ATOM 1393 C CA . ARG A 1 191 ? 18.934 -58.762 3.830 1.00 59.50 1247 ARG A CA 1
ATOM 1394 C C . ARG A 1 191 ? 18.427 -59.697 2.739 1.00 52.30 1247 ARG A C 1
ATOM 1395 O O . ARG A 1 191 ? 18.800 -59.563 1.580 1.00 52.82 1247 ARG A O 1
ATOM 1403 N N . SER A 1 192 ? 17.556 -60.626 3.112 1.00 46.17 1248 SER A N 1
ATOM 1404 C CA . SER A 1 192 ? 17.052 -61.615 2.164 1.00 44.70 1248 SER A CA 1
ATOM 1405 C C . SER A 1 192 ? 15.634 -61.325 1.677 1.00 48.41 1248 SER A C 1
ATOM 1406 O O . SER A 1 192 ? 15.113 -62.055 0.839 1.00 46.25 1248 SER A O 1
ATOM 1409 N N . ALA A 1 193 ? 15.003 -60.286 2.223 1.00 50.36 1249 ALA A N 1
ATOM 1410 C CA . ALA A 1 193 ? 13.616 -59.941 1.879 1.00 44.09 1249 ALA A CA 1
ATOM 1411 C C . ALA A 1 193 ? 12.654 -61.123 2.000 1.00 43.08 1249 ALA A C 1
ATOM 1412 O O . ALA A 1 193 ? 11.697 -61.241 1.230 1.00 37.10 1249 ALA A O 1
ATOM 1414 N N . GLN A 1 194 ? 12.913 -61.988 2.976 1.00 43.80 1250 GLN A N 1
ATOM 1415 C CA . GLN A 1 194 ? 12.061 -63.135 3.234 1.00 39.96 1250 GLN A CA 1
ATOM 1416 C C . GLN A 1 194 ? 11.326 -62.978 4.560 1.00 41.26 1250 GLN A C 1
ATOM 1417 O O . GLN A 1 194 ? 11.890 -62.488 5.544 1.00 40.19 1250 GLN A O 1
ATOM 1423 N N . ALA A 1 195 ? 10.064 -63.395 4.581 1.00 37.23 1251 ALA A N 1
ATOM 1424 C CA . ALA A 1 195 ? 9.284 -63.402 5.810 1.00 30.46 1251 ALA A CA 1
ATOM 1425 C C . ALA A 1 195 ? 9.773 -64.491 6.780 1.00 36.44 1251 ALA A C 1
ATOM 1426 O O . ALA A 1 195 ? 9.864 -65.656 6.406 1.00 49.15 1251 ALA A O 1
ATOM 1428 N N . ILE A 1 196 ? 10.073 -64.100 8.019 1.00 32.79 1252 ILE A N 1
ATOM 1429 C CA . ILE A 1 196 ? 10.584 -64.999 9.064 1.00 31.45 1252 ILE A CA 1
ATOM 1430 C C . ILE A 1 196 ? 9.490 -65.580 9.980 1.00 31.69 1252 ILE A C 1
ATOM 1431 O O . ILE A 1 196 ? 9.577 -66.725 10.407 1.00 35.23 1252 ILE A O 1
ATOM 1436 N N . HIS A 1 197 ? 8.481 -64.778 10.310 1.00 30.36 1253 HIS A N 1
ATOM 1437 C CA . HIS A 1 197 ? 7.428 -65.206 1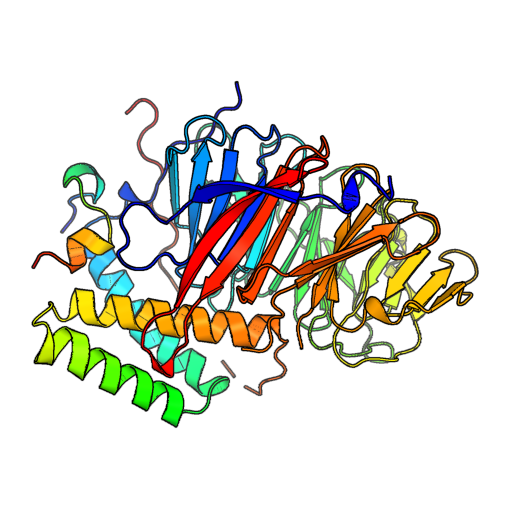1.231 1.00 28.06 1253 HIS A CA 1
ATOM 1438 C C . HIS A 1 197 ? 6.194 -64.333 11.052 1.00 32.69 1253 HIS A C 1
ATOM 1439 O O . HIS A 1 197 ? 6.283 -63.193 10.583 1.00 36.31 1253 HIS A O 1
ATOM 1446 N N . LYS A 1 198 ? 5.038 -64.868 11.416 1.00 35.81 1254 LYS A N 1
ATOM 1447 C CA . LYS A 1 198 ? 3.808 -64.094 11.363 1.00 33.11 1254 LYS A CA 1
ATOM 1448 C C . LYS A 1 198 ? 3.168 -64.190 12.732 1.00 31.89 1254 LYS A C 1
ATOM 1449 O O . LYS A 1 198 ? 2.865 -65.285 13.186 1.00 32.77 1254 LYS A O 1
ATOM 1455 N N . PHE A 1 199 ? 2.984 -63.054 13.403 1.00 29.10 1255 PHE A N 1
ATOM 1456 C CA . PHE A 1 199 ? 2.458 -63.062 14.772 1.00 22.96 1255 PHE A CA 1
ATOM 1457 C C . PHE A 1 199 ? 0.952 -63.265 14.783 1.00 23.27 1255 PHE A C 1
ATOM 1458 O O . PHE A 1 199 ? 0.259 -62.797 13.888 1.00 32.19 1255 PHE A O 1
ATOM 1466 N N . ASP A 1 200 ? 0.460 -63.981 15.787 1.00 26.88 1256 ASP A N 1
ATOM 1467 C CA . ASP A 1 200 ? -0.965 -64.258 15.932 1.00 23.74 1256 ASP A CA 1
ATOM 1468 C C . ASP A 1 200 ? -1.757 -62.945 15.980 1.00 27.90 1256 ASP A C 1
ATOM 1469 O O . ASP A 1 200 ? -1.284 -61.944 16.521 1.00 38.99 1256 ASP A O 1
ATOM 1474 N N . LYS A 1 201 ? -2.958 -62.946 15.413 1.00 24.89 1257 LYS A N 1
ATOM 1475 C CA . LYS A 1 201 ? -3.798 -61.755 15.406 1.00 23.40 1257 LYS A CA 1
ATOM 1476 C C . LYS A 1 201 ? -4.832 -61.808 16.534 1.00 24.73 1257 LYS A C 1
ATOM 1477 O O . LYS A 1 201 ? -5.646 -62.719 16.564 1.00 28.34 1257 LYS A O 1
ATOM 1483 N N . PHE A 1 202 ? -4.799 -60.835 17.448 1.00 26.80 1258 PHE A N 1
ATOM 1484 C CA . PHE A 1 202 ? -5.768 -60.751 18.553 1.00 22.85 1258 PHE A CA 1
ATOM 1485 C C . PHE A 1 202 ? -6.531 -59.434 18.601 1.00 24.99 1258 PHE A C 1
ATOM 1486 O O . PHE A 1 202 ? -7.343 -59.232 19.501 1.00 31.66 1258 PHE A O 1
ATOM 1494 N N . ASN A 1 203 ? -6.249 -58.517 17.680 1.00 18.70 1259 ASN A N 1
ATOM 1495 C CA . ASN A 1 203 ? -7.032 -57.279 17.598 1.00 19.80 1259 ASN A CA 1
ATOM 1496 C C . ASN A 1 203 ? -7.158 -56.847 16.134 1.00 23.33 1259 ASN A C 1
ATOM 1497 O O . ASN A 1 203 ? -6.503 -57.436 15.269 1.00 27.26 1259 ASN A O 1
ATOM 1502 N N . MET A 1 204 ? -7.979 -55.839 15.842 1.00 30.43 1260 MET A N 1
ATOM 1503 C CA . MET A 1 204 ? -8.203 -55.431 14.444 1.00 30.79 1260 MET A CA 1
ATOM 1504 C C . MET A 1 204 ? -7.362 -54.242 13.983 1.00 30.55 1260 MET A C 1
ATOM 1505 O O . MET A 1 204 ? -7.292 -53.968 12.782 1.00 35.87 1260 MET A O 1
ATOM 1510 N N . ASN A 1 205 ? -6.722 -53.543 14.920 1.00 27.19 1261 ASN A N 1
ATOM 1511 C CA . ASN A 1 205 ? -6.142 -52.225 14.607 1.00 28.37 1261 ASN A CA 1
ATOM 1512 C C . ASN A 1 205 ? -4.620 -52.084 14.677 1.00 31.96 1261 ASN A C 1
ATOM 1513 O O . ASN A 1 205 ? -3.979 -51.660 13.706 1.00 33.76 1261 ASN A O 1
ATOM 1518 N N . ILE A 1 206 ? -4.061 -52.419 15.842 1.00 22.17 1262 ILE A N 1
ATOM 1519 C CA . ILE A 1 206 ? -2.674 -52.118 16.163 1.00 18.13 1262 ILE A CA 1
ATOM 1520 C C . ILE A 1 206 ? -1.725 -53.171 15.617 1.00 19.76 1262 ILE A C 1
ATOM 1521 O O . ILE A 1 206 ? -1.858 -54.349 15.940 1.00 21.74 1262 ILE A O 1
ATOM 1526 N N . SER A 1 207 ? -0.754 -52.751 14.811 1.00 19.19 1263 SER A N 1
ATOM 1527 C CA . SER A 1 207 ? 0.141 -53.708 14.159 1.00 21.63 1263 SER A CA 1
ATOM 1528 C C . SER A 1 207 ? 1.417 -54.012 14.945 1.00 23.45 1263 SER A C 1
ATOM 1529 O O . SER A 1 207 ? 2.020 -55.068 14.757 1.00 23.00 1263 SER A O 1
ATOM 1532 N N . GLY A 1 208 ? 1.865 -53.087 15.791 1.00 14.95 1264 GLY A N 1
ATOM 1533 C CA . GLY A 1 208 ? 2.950 -53.432 16.702 1.00 26.02 1264 GLY A CA 1
ATOM 1534 C C . GLY A 1 208 ? 4.274 -52.700 16.592 1.00 25.96 1264 GLY A C 1
ATOM 1535 O O . GLY A 1 208 ? 4.583 -52.065 15.580 1.00 25.26 1264 GLY A O 1
ATOM 1536 N N . VAL A 1 209 ? 5.083 -52.845 17.637 1.00 26.39 1265 VAL A N 1
ATOM 1537 C CA . VAL A 1 209 ? 6.284 -52.036 17.817 1.00 20.77 1265 VAL A CA 1
ATOM 1538 C C . VAL A 1 209 ? 7.435 -52.843 18.443 1.00 24.09 1265 VAL A C 1
ATOM 1539 O O . VAL A 1 209 ? 7.207 -53.751 19.260 1.00 28.75 1265 VAL A O 1
ATOM 1543 N N . PHE A 1 210 ? 8.669 -52.531 18.049 1.00 25.23 1266 PHE A N 1
ATOM 1544 C CA . PHE A 1 210 ? 9.853 -53.093 18.702 1.00 16.23 1266 PHE A CA 1
ATOM 1545 C C . PHE A 1 210 ? 10.181 -52.364 20.007 1.00 13.69 1266 PHE A C 1
ATOM 1546 O O . PHE A 1 210 ? 10.153 -51.147 20.045 1.00 20.27 1266 PHE A O 1
ATOM 1554 N N . HIS A 1 211 ? 10.505 -53.101 21.071 1.00 15.18 1267 HIS A N 1
ATOM 1555 C CA . HIS A 1 211 ? 11.093 -52.498 22.283 1.00 18.50 1267 HIS A CA 1
ATOM 1556 C C . HIS A 1 211 ? 12.531 -52.012 21.970 1.00 22.09 1267 HIS A C 1
ATOM 1557 O O . HIS A 1 211 ? 13.310 -52.727 21.319 1.00 20.27 1267 HIS A O 1
ATOM 1564 N N . PRO A 1 212 ? 12.890 -50.797 22.422 1.00 25.73 1268 PRO A N 1
ATOM 1565 C CA . PRO A 1 212 ? 14.275 -50.322 22.261 1.00 27.84 1268 PRO A CA 1
ATOM 1566 C C . PRO A 1 212 ? 15.346 -51.292 22.767 1.00 31.47 1268 PRO A C 1
ATOM 1567 O O . PRO A 1 212 ? 16.466 -51.197 22.288 1.00 32.67 1268 PRO A O 1
ATOM 1571 N N . ASN A 1 213 ? 15.021 -52.199 23.689 1.00 33.71 1269 ASN A N 1
ATOM 1572 C CA . ASN A 1 213 ? 16.011 -53.165 24.178 1.00 29.10 1269 ASN A CA 1
ATOM 1573 C C . ASN A 1 213 ? 16.441 -54.192 23.134 1.00 27.37 1269 ASN A C 1
ATOM 1574 O O . ASN A 1 213 ? 17.348 -54.984 23.376 1.00 36.22 1269 ASN A O 1
ATOM 1579 N N . GLY A 1 214 ? 15.770 -54.195 21.986 1.00 24.68 1270 GLY A N 1
ATOM 1580 C CA . GLY A 1 214 ? 16.083 -55.137 20.924 1.00 15.74 1270 GLY A CA 1
ATOM 1581 C C . GLY A 1 214 ? 15.695 -56.587 21.181 1.00 22.64 1270 GLY A C 1
ATOM 1582 O O . GLY A 1 214 ? 16.029 -57.454 20.373 1.00 26.47 1270 GLY A O 1
ATOM 1583 N N . LEU A 1 215 ? 14.985 -56.857 22.279 1.00 17.76 1271 LEU A N 1
ATOM 1584 C CA . LEU A 1 215 ? 14.642 -58.235 22.651 1.00 27.28 1271 LEU A CA 1
ATOM 1585 C C . LEU A 1 215 ? 13.155 -58.613 22.537 1.00 28.51 1271 LEU A C 1
ATOM 1586 O O . LEU A 1 215 ? 12.816 -59.797 22.492 1.00 32.40 1271 LEU A O 1
ATOM 1591 N N . GLU A 1 216 ? 12.268 -57.624 22.512 1.00 23.15 1272 GLU A N 1
ATOM 1592 C CA . GLU A 1 216 ? 10.835 -57.904 22.556 1.00 24.78 1272 GLU A CA 1
ATOM 1593 C C . GLU A 1 216 ? 10.044 -57.163 21.493 1.00 26.50 1272 GLU A C 1
ATOM 1594 O O . GLU A 1 216 ? 10.451 -56.088 21.013 1.00 32.75 1272 GLU A O 1
ATOM 1600 N N . VAL A 1 217 ? 8.899 -57.745 21.151 1.00 19.25 1273 VAL A N 1
ATOM 1601 C CA . VAL A 1 217 ? 7.950 -57.144 20.224 1.00 21.64 1273 VAL A CA 1
ATOM 1602 C C . VAL A 1 217 ? 6.639 -56.917 20.967 1.00 25.05 1273 VAL A C 1
ATOM 1603 O O . VAL A 1 217 ? 6.103 -57.839 21.594 1.00 30.30 1273 VAL A O 1
ATOM 1607 N N . ILE A 1 218 ? 6.134 -55.687 20.893 1.00 23.25 1274 ILE A N 1
ATOM 1608 C CA . ILE A 1 218 ? 4.930 -55.277 21.611 1.00 17.52 1274 ILE A CA 1
ATOM 1609 C C . ILE A 1 218 ? 3.809 -55.010 20.613 1.00 19.16 1274 ILE A C 1
ATOM 1610 O O . ILE A 1 218 ? 3.874 -54.037 19.859 1.00 24.83 1274 ILE A O 1
ATOM 1615 N N . ILE A 1 219 ? 2.782 -55.865 20.620 1.00 18.26 1275 ILE A N 1
ATOM 1616 C CA . ILE A 1 219 ? 1.648 -55.760 19.692 1.00 18.96 1275 ILE A CA 1
ATOM 1617 C C . ILE A 1 219 ? 0.326 -55.661 20.455 1.00 19.86 1275 ILE A C 1
ATOM 1618 O O . ILE A 1 219 ? -0.238 -56.696 20.878 1.00 11.80 1275 ILE A O 1
ATOM 1623 N N . ASN A 1 220 ? -0.177 -54.432 20.614 1.00 13.57 1276 ASN A N 1
ATOM 1624 C CA . ASN A 1 220 ? -1.358 -54.184 21.445 1.00 15.12 1276 ASN A CA 1
ATOM 1625 C C . ASN A 1 220 ? -1.144 -54.724 22.871 1.00 20.19 1276 ASN A C 1
ATOM 1626 O O . ASN A 1 220 ? -0.249 -54.251 23.576 1.00 20.87 1276 ASN A O 1
ATOM 1631 N N . THR A 1 221 ? -1.914 -55.726 23.302 1.00 23.94 1277 THR A N 1
ATOM 1632 C CA . THR A 1 221 ? -1.751 -56.217 24.685 1.00 24.41 1277 THR A CA 1
ATOM 1633 C C . THR A 1 221 ? -0.727 -57.348 24.861 1.00 21.56 1277 THR A C 1
ATOM 1634 O O . THR A 1 221 ? -0.503 -57.810 25.981 1.00 23.92 1277 THR A O 1
ATOM 1638 N N . GLU A 1 222 ? -0.113 -57.790 23.765 1.00 15.82 1278 GLU A N 1
ATOM 1639 C CA . GLU A 1 222 ? 0.751 -58.975 23.796 1.00 17.55 1278 GLU A CA 1
ATOM 1640 C C . GLU A 1 222 ? 2.223 -58.591 23.695 1.00 22.62 1278 GLU A C 1
ATOM 1641 O O . GLU A 1 222 ? 2.616 -57.857 22.777 1.00 20.14 1278 GLU A O 1
ATOM 1647 N N . ILE A 1 223 ? 3.047 -59.098 24.609 1.00 20.15 1279 ILE A N 1
ATOM 1648 C CA . ILE A 1 223 ? 4.485 -58.897 24.488 1.00 18.89 1279 ILE A CA 1
ATOM 1649 C C . ILE A 1 223 ? 5.148 -60.228 24.115 1.00 26.08 1279 ILE A C 1
ATOM 1650 O O . ILE A 1 223 ? 5.112 -61.182 24.899 1.00 30.25 1279 ILE A O 1
ATOM 1655 N N . TRP A 1 224 ? 5.739 -60.284 22.918 1.00 20.59 1280 TRP A N 1
ATOM 1656 C CA . TRP A 1 224 ? 6.384 -61.501 22.407 1.00 19.88 1280 TRP A CA 1
ATOM 1657 C C . TRP A 1 224 ? 7.912 -61.445 22.502 1.00 22.93 1280 TRP A C 1
ATOM 1658 O O . TRP A 1 224 ? 8.514 -60.366 22.402 1.00 26.54 1280 TRP A O 1
ATOM 1669 N N . ASP A 1 225 ? 8.537 -62.612 22.645 1.00 19.29 1281 ASP A N 1
ATOM 1670 C CA . ASP A 1 225 ? 9.993 -62.724 22.685 1.00 16.53 1281 ASP A CA 1
ATOM 1671 C C . ASP A 1 225 ? 10.546 -62.756 21.257 1.00 25.51 1281 ASP A C 1
ATOM 1672 O O . ASP A 1 225 ? 10.184 -63.640 20.471 1.00 27.22 1281 ASP A O 1
ATOM 1677 N N . LEU A 1 226 ? 11.422 -61.811 20.913 1.00 27.33 1282 LEU A N 1
ATOM 1678 C CA . LEU A 1 226 ? 11.901 -61.699 19.525 1.00 28.82 1282 LEU A CA 1
ATOM 1679 C C . LEU A 1 226 ? 12.725 -62.899 19.040 1.00 34.94 1282 LEU A C 1
ATOM 1680 O O . LEU A 1 226 ? 12.734 -63.190 17.846 1.00 36.83 1282 LEU A O 1
ATOM 1685 N N . ARG A 1 227 ? 13.398 -63.594 19.960 1.00 33.13 1283 ARG A N 1
ATOM 1686 C CA . ARG A 1 227 ? 14.254 -64.730 19.603 1.00 41.65 1283 ARG A CA 1
ATOM 1687 C C . ARG A 1 227 ? 13.507 -66.073 19.545 1.00 47.59 1283 ARG A C 1
ATOM 1688 O O . ARG A 1 227 ? 13.768 -66.900 18.670 1.00 46.24 1283 ARG A O 1
ATOM 1696 N N . THR A 1 228 ? 12.582 -66.293 20.474 1.00 45.02 1284 THR A N 1
ATOM 1697 C CA . THR A 1 228 ? 11.926 -67.596 20.570 1.00 37.19 1284 THR A CA 1
ATOM 1698 C C . THR A 1 228 ? 10.438 -67.552 20.237 1.00 39.72 1284 THR A C 1
ATOM 1699 O O . THR A 1 228 ? 9.785 -68.596 20.199 1.00 41.42 1284 THR A O 1
ATOM 1703 N N . PHE A 1 229 ? 9.913 -66.347 20.003 1.00 34.99 1285 PHE A N 1
ATOM 1704 C CA . PHE A 1 229 ? 8.499 -66.159 19.657 1.00 28.35 1285 PHE A CA 1
ATOM 1705 C C . PHE A 1 229 ? 7.542 -66.640 20.758 1.00 35.09 1285 PHE A C 1
ATOM 1706 O O . PHE A 1 229 ? 6.382 -66.936 20.498 1.00 39.57 1285 PHE A O 1
ATOM 1714 N N . HIS A 1 230 ? 8.033 -66.698 21.992 1.00 34.66 1286 HIS A N 1
ATOM 1715 C CA . HIS A 1 230 ? 7.184 -66.999 23.139 1.00 25.37 1286 HIS A CA 1
ATOM 1716 C C . HIS A 1 230 ? 6.325 -65.799 23.516 1.00 22.39 1286 HIS A C 1
ATOM 1717 O O . HIS A 1 230 ? 6.732 -64.658 23.313 1.00 26.28 1286 HIS A O 1
ATOM 1724 N N . LEU A 1 231 ? 5.144 -66.057 24.076 1.00 21.42 1287 LEU A N 1
ATOM 1725 C CA . LEU A 1 231 ? 4.318 -65.013 24.680 1.00 16.64 1287 LEU A CA 1
ATOM 1726 C C . LEU A 1 231 ? 4.814 -64.749 26.118 1.00 27.41 1287 LEU A C 1
ATOM 1727 O O . LEU A 1 231 ? 4.654 -65.610 27.001 1.00 25.91 1287 LEU A O 1
ATOM 1732 N N . LEU A 1 232 ? 5.402 -63.572 26.354 1.00 23.67 1288 LEU A N 1
ATOM 1733 C CA . LEU A 1 232 ? 6.031 -63.255 27.645 1.00 22.23 1288 LEU A CA 1
ATOM 1734 C C . LEU A 1 232 ? 5.106 -62.579 28.680 1.00 24.13 1288 LEU A C 1
ATOM 1735 O O . LEU A 1 232 ? 5.107 -62.958 29.851 1.00 29.58 1288 LEU A O 1
ATOM 1740 N N . HIS A 1 233 ? 4.353 -61.561 28.260 1.00 19.24 1289 HIS A N 1
ATOM 1741 C CA . HIS A 1 233 ? 3.476 -60.810 29.175 1.00 21.45 1289 HIS A CA 1
ATOM 1742 C C . HIS A 1 233 ? 2.137 -60.563 28.476 1.00 24.59 1289 HIS A C 1
ATOM 1743 O O . HIS A 1 233 ? 2.082 -60.531 27.245 1.00 24.71 1289 HIS A O 1
ATOM 1750 N N . THR A 1 234 ? 1.072 -60.388 29.262 1.00 20.72 1290 THR A N 1
ATOM 1751 C CA . THR A 1 234 ? -0.214 -59.890 28.773 1.00 18.86 1290 THR A CA 1
ATOM 1752 C C . THR A 1 234 ? -0.490 -58.616 29.574 1.00 27.03 1290 THR A C 1
ATOM 1753 O O . THR A 1 234 ? -0.637 -58.690 30.792 1.00 28.13 1290 THR A O 1
ATOM 1757 N N . VAL A 1 235 ? -0.556 -57.459 28.911 1.00 19.24 1291 VAL A N 1
ATOM 1758 C CA . VAL A 1 235 ? -0.765 -56.183 29.606 1.00 13.38 1291 VAL A CA 1
ATOM 1759 C C . VAL A 1 235 ? -2.103 -55.555 29.190 1.00 24.18 1291 VAL A C 1
ATOM 1760 O O . VAL A 1 235 ? -2.157 -54.784 28.227 1.00 22.73 1291 VAL A O 1
ATOM 1764 N N . PRO A 1 236 ? -3.191 -55.890 29.912 1.00 27.94 1292 PRO A N 1
ATOM 1765 C CA . PRO A 1 236 ? -4.523 -55.442 29.474 1.00 24.45 1292 PRO A CA 1
ATOM 1766 C C . PRO A 1 236 ? -4.689 -53.930 29.384 1.00 27.97 1292 PRO A C 1
ATOM 1767 O O . PRO A 1 236 ? -5.434 -53.456 28.524 1.00 31.03 1292 PRO A O 1
ATOM 1771 N N . ALA A 1 237 ? -4.005 -53.172 30.229 1.00 31.48 1293 ALA A N 1
ATOM 1772 C CA . ALA A 1 237 ? -4.201 -51.724 30.211 1.00 31.56 1293 ALA A CA 1
ATOM 1773 C C . ALA A 1 237 ? -3.591 -51.041 28.977 1.00 36.77 1293 ALA A C 1
ATOM 1774 O O . ALA A 1 237 ? -3.696 -49.820 28.845 1.00 39.00 1293 ALA A O 1
ATOM 1776 N N . LEU A 1 238 ? -2.963 -51.814 28.083 1.00 28.31 1294 LEU A N 1
ATOM 1777 C CA . LEU A 1 238 ? -2.411 -51.254 26.839 1.00 26.23 1294 LEU A CA 1
ATOM 1778 C C . LEU A 1 238 ? -3.383 -51.291 25.652 1.00 27.42 1294 LEU A C 1
ATOM 1779 O O . LEU A 1 238 ? -3.108 -50.674 24.622 1.00 28.54 1294 LEU A O 1
ATOM 1784 N N . ASP A 1 239 ? -4.506 -51.998 25.803 1.00 25.07 1295 ASP A N 1
ATOM 1785 C CA . ASP A 1 239 ? -5.499 -52.192 24.721 1.00 23.42 1295 ASP A CA 1
ATOM 1786 C C . ASP A 1 239 ? -5.875 -50.912 23.933 1.00 26.10 1295 ASP A C 1
ATOM 1787 O O . ASP A 1 239 ? -6.376 -49.952 24.515 1.00 28.12 1295 ASP A O 1
ATOM 1792 N N . GLN A 1 240 ? -5.607 -50.916 22.619 1.00 20.86 1296 GLN A N 1
ATOM 1793 C CA . GLN A 1 240 ? -5.942 -49.813 21.703 1.00 24.38 1296 GLN A CA 1
ATOM 1794 C C . GLN A 1 240 ? -5.179 -48.503 21.966 1.00 33.31 1296 GLN A C 1
ATOM 1795 O O . GLN A 1 240 ? -5.507 -47.456 21.368 1.00 25.66 1296 GLN A O 1
ATOM 1801 N N . CYS A 1 241 ? -4.176 -48.558 22.847 1.00 25.84 1297 CYS A N 1
ATOM 1802 C CA . CYS A 1 241 ? -3.337 -47.389 23.148 1.00 28.48 1297 CYS A CA 1
ATOM 1803 C C . CYS A 1 241 ? -2.268 -47.099 22.096 1.00 31.09 1297 CYS A C 1
ATOM 1804 O O . CYS A 1 241 ? -1.663 -48.009 21.535 1.00 32.67 1297 CYS A O 1
ATOM 1807 N N . ARG A 1 242 ? -2.011 -45.819 21.856 1.00 43.25 1298 ARG A N 1
ATOM 1808 C CA . ARG A 1 242 ? -0.886 -45.421 21.020 1.00 42.77 1298 ARG A CA 1
ATOM 1809 C C . ARG A 1 242 ? 0.339 -45.278 21.929 1.00 37.21 1298 ARG A C 1
ATOM 1810 O O . ARG A 1 242 ? 0.306 -44.529 22.901 1.00 45.01 1298 ARG A O 1
ATOM 1818 N N . VAL A 1 243 ? 1.398 -46.028 21.631 1.00 30.67 1299 VAL A N 1
ATOM 1819 C CA . VAL A 1 243 ? 2.538 -46.180 22.542 1.00 35.00 1299 VAL A CA 1
ATOM 1820 C C . VAL A 1 243 ? 3.740 -45.291 22.196 1.00 35.38 1299 VAL A C 1
ATOM 1821 O O . VAL A 1 243 ? 4.123 -45.174 21.033 1.00 36.63 1299 VAL A O 1
ATOM 1825 N N . VAL A 1 244 ? 4.332 -44.672 23.215 1.00 34.38 1300 VAL A N 1
ATOM 1826 C CA . VAL A 1 244 ? 5.571 -43.904 23.062 1.00 27.26 1300 VAL A CA 1
ATOM 1827 C C . VAL A 1 244 ? 6.559 -44.254 24.189 1.00 24.96 1300 VAL A C 1
ATOM 1828 O O . VAL A 1 244 ? 6.171 -44.352 25.370 1.00 21.14 1300 VAL A O 1
ATOM 1832 N N . PHE A 1 245 ? 7.826 -44.459 23.832 1.00 23.55 1301 PHE A N 1
ATOM 1833 C CA . PHE A 1 245 ? 8.870 -44.708 24.832 1.00 23.51 1301 PHE A CA 1
ATOM 1834 C C . PHE A 1 245 ? 9.615 -43.438 25.140 1.00 28.75 1301 PHE A C 1
ATOM 1835 O O . PHE A 1 245 ? 9.725 -42.568 24.285 1.00 35.68 1301 PHE A O 1
ATOM 1843 N N . ASN A 1 246 ? 10.135 -43.324 26.356 1.00 27.82 1302 ASN A N 1
ATOM 1844 C CA . ASN A 1 246 ? 11.081 -42.254 26.648 1.00 25.02 1302 ASN A CA 1
ATOM 1845 C C . ASN A 1 246 ? 12.444 -42.613 26.057 1.00 28.68 1302 ASN A C 1
ATOM 1846 O O . ASN A 1 246 ? 12.629 -43.709 25.521 1.00 29.08 1302 ASN A O 1
ATOM 1851 N N . HIS A 1 247 ? 13.395 -41.695 26.179 1.00 32.57 1303 HIS A N 1
ATOM 1852 C CA . HIS A 1 247 ? 14.698 -41.807 25.519 1.00 32.90 1303 HIS A CA 1
ATOM 1853 C C . HIS A 1 247 ? 15.510 -43.062 25.875 1.00 30.22 1303 HIS A C 1
ATOM 1854 O O . HIS A 1 247 ? 16.172 -43.641 25.016 1.00 29.52 1303 HIS A O 1
ATOM 1861 N N . THR A 1 248 ? 15.457 -43.488 27.129 1.00 27.57 1304 THR A N 1
ATOM 1862 C CA . THR A 1 248 ? 16.283 -44.612 27.565 1.00 28.92 1304 THR A CA 1
ATOM 1863 C C . THR A 1 248 ? 15.577 -45.960 27.538 1.00 33.34 1304 THR A C 1
ATOM 1864 O O . THR A 1 248 ? 16.159 -46.957 27.945 1.00 43.88 1304 THR A O 1
ATOM 1868 N N . GLY A 1 249 ? 14.329 -45.995 27.087 1.00 31.98 1305 GLY A N 1
ATOM 1869 C CA . GLY A 1 249 ? 13.571 -47.237 27.054 1.00 29.53 1305 GLY A CA 1
ATOM 1870 C C . GLY A 1 249 ? 13.197 -47.806 28.421 1.00 31.27 1305 GLY A C 1
ATOM 1871 O O . GLY A 1 249 ? 12.956 -49.013 28.553 1.00 34.02 1305 GLY A O 1
ATOM 1872 N N . THR A 1 250 ? 13.130 -46.949 29.437 1.00 27.12 1306 THR A N 1
ATOM 1873 C CA . THR A 1 250 ? 12.711 -47.389 30.772 1.00 30.47 1306 THR A CA 1
ATOM 1874 C C . THR A 1 250 ? 11.228 -47.141 31.060 1.00 31.04 1306 THR A C 1
ATOM 1875 O O . THR A 1 250 ? 10.632 -47.821 31.910 1.00 29.43 1306 THR A O 1
ATOM 1879 N N . VAL A 1 251 ? 10.635 -46.162 30.374 1.00 27.71 1307 VAL A N 1
ATOM 1880 C CA . VAL A 1 251 ? 9.234 -45.832 30.602 1.00 27.67 1307 VAL A CA 1
ATOM 1881 C C . VAL A 1 251 ? 8.421 -45.777 29.304 1.00 27.96 1307 VAL A C 1
ATOM 1882 O O . VAL A 1 251 ? 8.893 -45.214 28.309 1.00 35.47 1307 VAL A O 1
ATOM 1886 N N . MET A 1 252 ? 7.210 -46.351 29.327 1.00 20.03 1308 MET A N 1
ATOM 1887 C CA . MET A 1 252 ? 6.235 -46.237 28.227 1.00 26.17 1308 MET A CA 1
ATOM 1888 C C . MET A 1 252 ? 5.049 -45.337 28.567 1.00 31.14 1308 MET A C 1
ATOM 1889 O O . MET A 1 252 ? 4.384 -45.536 29.600 1.00 29.21 1308 MET A O 1
ATOM 1894 N N . TYR A 1 253 ? 4.746 -44.389 27.680 1.00 24.80 1309 TYR A N 1
ATOM 1895 C CA . TYR A 1 253 ? 3.485 -43.654 27.766 1.00 20.37 1309 TYR A CA 1
ATOM 1896 C C . TYR A 1 253 ? 2.490 -44.214 26.761 1.00 23.05 1309 TYR A C 1
ATOM 1897 O O . TYR A 1 253 ? 2.868 -44.582 25.638 1.00 27.42 1309 TYR A O 1
ATOM 1906 N N . GLY A 1 254 ? 1.219 -44.266 27.158 1.00 25.74 1310 GLY A N 1
ATOM 1907 C CA . GLY A 1 254 ? 0.155 -44.714 26.271 1.00 28.32 1310 GLY A CA 1
ATOM 1908 C C . GLY A 1 254 ? -1.086 -43.847 26.383 1.00 26.90 1310 GLY A C 1
ATOM 1909 O O . GLY A 1 254 ? -1.421 -43.377 27.469 1.00 32.74 1310 GLY A O 1
ATOM 1910 N N . ALA A 1 255 ? -1.768 -43.627 25.262 1.00 28.04 1311 ALA A N 1
ATOM 1911 C CA . ALA A 1 255 ? -3.018 -42.865 25.263 1.00 28.85 1311 ALA A CA 1
ATOM 1912 C C . ALA A 1 255 ? -4.025 -43.612 24.424 1.00 30.15 1311 ALA A C 1
ATOM 1913 O O . ALA A 1 255 ? -3.724 -44.017 23.297 1.00 32.15 1311 ALA A O 1
ATOM 1915 N N . MET A 1 256 ? -5.222 -43.807 24.958 1.00 41.69 1312 MET A N 1
ATOM 1916 C CA . MET A 1 256 ? -6.163 -44.725 24.321 1.00 52.88 1312 MET A CA 1
ATOM 1917 C C . MET A 1 256 ? -6.921 -44.111 23.148 1.00 54.82 1312 MET A C 1
ATOM 1918 O O . MET A 1 256 ? -7.423 -42.990 23.242 1.00 60.85 1312 MET A O 1
ATOM 1923 N N . LEU A 1 257 ? -6.973 -44.850 22.039 1.00 54.25 1313 LEU A N 1
ATOM 1924 C CA . LEU A 1 257 ? -7.792 -44.485 20.884 1.00 54.82 1313 LEU A CA 1
ATOM 1925 C C . LEU A 1 257 ? -8.855 -45.559 20.635 1.00 58.88 1313 LEU A C 1
ATOM 1926 O O . LEU A 1 257 ? -8.560 -46.593 20.026 1.00 64.16 1313 LEU A O 1
ATOM 1931 N N . GLN A 1 258 ? -10.078 -45.304 21.112 1.00 63.02 1314 GLN A N 1
ATOM 1932 C CA . GLN A 1 258 ? -11.206 -46.251 21.015 1.00 61.75 1314 GLN A CA 1
ATOM 1933 C C . GLN A 1 258 ? -11.401 -46.820 19.611 1.00 60.04 1314 GLN A C 1
ATOM 1934 O O . GLN A 1 258 ? -11.804 -46.100 18.700 1.00 60.61 1314 GLN A O 1
ATOM 1940 N N . SER A 1 272 ? -15.962 -38.302 18.844 1.00 55.90 1328 SER A N 1
ATOM 1941 C CA . SER A 1 272 ? -14.531 -38.519 19.073 1.00 60.67 1328 SER A CA 1
ATOM 1942 C C . SER A 1 272 ? -14.211 -39.675 20.023 1.00 63.94 1328 SER A C 1
ATOM 1943 O O . SER A 1 272 ? -14.722 -39.737 21.142 1.00 67.18 1328 SER A O 1
ATOM 1946 N N . PRO A 1 273 ? -13.329 -40.579 19.577 1.00 63.77 1329 PRO A N 1
ATOM 1947 C CA . PRO A 1 273 ? -12.912 -41.789 20.294 1.00 59.74 1329 PRO A CA 1
ATOM 1948 C C . PRO A 1 273 ? -11.637 -41.590 21.127 1.00 53.43 1329 PRO A C 1
ATOM 1949 O O . PRO A 1 273 ? -11.179 -42.546 21.760 1.00 49.72 1329 PRO A O 1
ATOM 1953 N N . PHE A 1 274 ? -11.069 -40.385 21.116 1.00 42.74 1330 PHE A N 1
ATOM 1954 C CA . PHE A 1 274 ? -9.851 -40.115 21.878 1.00 38.88 1330 PHE A CA 1
ATOM 1955 C C . PHE A 1 274 ? -10.091 -40.070 23.391 1.00 34.89 1330 PHE A C 1
ATOM 1956 O O . PHE A 1 274 ? -10.976 -39.363 23.867 1.00 43.43 1330 PHE A O 1
ATOM 1964 N N . GLY A 1 275 ? -9.293 -40.812 24.149 1.00 24.12 1331 GLY A N 1
ATOM 1965 C CA . GLY A 1 275 ? -9.422 -40.792 25.593 1.00 19.81 1331 GLY A CA 1
ATOM 1966 C C . GLY A 1 275 ? -8.943 -39.486 26.206 1.00 26.12 1331 GLY A C 1
ATOM 1967 O O . GLY A 1 275 ? -8.286 -38.661 25.543 1.00 22.26 1331 GLY A O 1
ATOM 1968 N N . SER A 1 276 ? -9.250 -39.296 27.484 1.00 20.99 1332 SER A N 1
ATOM 1969 C CA . SER A 1 276 ? -8.846 -38.075 28.159 1.00 24.84 1332 SER A CA 1
ATOM 1970 C C . SER A 1 276 ? -7.759 -38.353 29.189 1.00 22.70 1332 SER A C 1
ATOM 1971 O O . SER A 1 276 ? -7.371 -37.458 29.955 1.00 26.30 1332 SER A O 1
ATOM 1974 N N . SER A 1 277 ? -7.252 -39.585 29.198 1.00 13.11 1333 SER A N 1
ATOM 1975 C CA . SER A 1 277 ? -6.140 -39.925 30.097 1.00 20.81 1333 SER A CA 1
ATOM 1976 C C . SER A 1 277 ? -4.956 -40.524 29.374 1.00 19.11 1333 SER A C 1
ATOM 1977 O O . SER A 1 277 ? -5.082 -41.017 28.258 1.00 27.11 1333 SER A O 1
ATOM 1980 N N . PHE A 1 278 ? -3.796 -40.471 30.007 1.00 19.00 1334 PHE A N 1
ATOM 1981 C CA . PHE A 1 278 ? -2.672 -41.252 29.517 1.00 23.61 1334 PHE A CA 1
ATOM 1982 C C . PHE A 1 278 ? -2.150 -42.127 30.661 1.00 18.68 1334 PHE A C 1
ATOM 1983 O O . PHE A 1 278 ? -2.359 -41.805 31.830 1.00 17.63 1334 PHE A O 1
ATOM 1991 N N . ARG A 1 279 ? -1.513 -43.245 30.341 1.00 21.76 1335 ARG A N 1
ATOM 1992 C CA . ARG A 1 279 ? -1.020 -44.154 31.386 1.00 20.86 1335 ARG A CA 1
ATOM 1993 C C . ARG A 1 279 ? 0.489 -44.316 31.284 1.00 24.68 1335 ARG A C 1
ATOM 1994 O O . ARG A 1 279 ? 1.035 -44.380 30.179 1.00 32.65 1335 ARG A O 1
ATOM 2002 N N . THR A 1 280 ? 1.175 -44.366 32.421 1.00 19.47 1336 THR A N 1
ATOM 2003 C CA . THR A 1 280 ? 2.613 -44.655 32.400 1.00 22.38 1336 THR A CA 1
ATOM 2004 C C . THR A 1 280 ? 2.926 -46.098 32.815 1.00 28.89 1336 THR A C 1
ATOM 2005 O O . THR A 1 280 ? 2.276 -46.666 33.693 1.00 31.12 1336 THR A O 1
ATOM 2009 N N . PHE A 1 281 ? 3.936 -46.687 32.192 1.00 31.91 1337 PHE A N 1
ATOM 2010 C CA . PHE A 1 281 ? 4.300 -48.056 32.510 1.00 24.48 1337 PHE A CA 1
ATOM 2011 C C . PHE A 1 281 ? 5.781 -48.172 32.716 1.00 27.38 1337 PHE A C 1
ATOM 2012 O O . PHE A 1 281 ? 6.566 -47.480 32.064 1.00 27.09 1337 PHE A O 1
ATOM 2020 N N . ASN A 1 282 ? 6.159 -49.081 33.606 1.00 28.11 1338 ASN A N 1
ATOM 2021 C CA . ASN A 1 282 ? 7.546 -49.464 33.767 1.00 24.25 1338 ASN A CA 1
ATOM 2022 C C . ASN A 1 282 ? 7.921 -50.330 32.558 1.00 22.20 1338 ASN A C 1
ATOM 2023 O O . ASN A 1 282 ? 7.329 -51.388 32.339 1.00 24.88 1338 ASN A O 1
ATOM 2028 N N . ALA A 1 283 ? 8.891 -49.889 31.760 1.00 22.30 1339 ALA A N 1
ATOM 2029 C CA . ALA A 1 283 ? 9.225 -50.606 30.513 1.00 25.31 1339 ALA A CA 1
ATOM 2030 C C . ALA A 1 283 ? 10.103 -51.869 30.657 1.00 29.73 1339 ALA A C 1
ATOM 2031 O O . ALA A 1 283 ? 10.346 -52.565 29.669 1.00 29.69 1339 ALA A O 1
ATOM 2033 N N . THR A 1 284 ? 10.582 -52.167 31.864 1.00 27.96 1340 THR A N 1
ATOM 2034 C CA . THR A 1 284 ? 11.416 -53.353 32.040 1.00 31.07 1340 THR A CA 1
ATOM 2035 C C . THR A 1 284 ? 10.628 -54.566 32.538 1.00 29.49 1340 THR A C 1
ATOM 2036 O O . THR A 1 284 ? 10.923 -55.679 32.148 1.00 42.69 1340 THR A O 1
ATOM 2040 N N . ASP A 1 285 ? 9.621 -54.346 33.376 1.00 29.81 1341 ASP A N 1
ATOM 2041 C CA . ASP A 1 285 ? 8.778 -55.439 33.881 1.00 32.16 1341 ASP A CA 1
ATOM 2042 C C . ASP A 1 285 ? 7.299 -55.257 33.529 1.00 36.52 1341 ASP A C 1
ATOM 2043 O O . ASP A 1 285 ? 6.460 -56.062 33.938 1.00 38.29 1341 ASP A O 1
ATOM 2048 N N . TYR A 1 286 ? 6.991 -54.169 32.819 1.00 30.57 1342 TYR A N 1
ATOM 2049 C CA . TYR A 1 286 ? 5.648 -53.915 32.290 1.00 30.43 1342 TYR A CA 1
ATOM 2050 C C . TYR A 1 286 ? 4.599 -53.613 33.357 1.00 34.62 1342 TYR A C 1
ATOM 2051 O O . TYR A 1 286 ? 3.402 -53.621 33.080 1.00 39.60 1342 TYR A O 1
ATOM 2060 N N . LYS A 1 287 ? 5.056 -53.300 34.565 1.00 35.24 1343 LYS A N 1
ATOM 2061 C CA . LYS A 1 287 ? 4.140 -52.913 35.636 1.00 34.37 1343 LYS A CA 1
ATOM 2062 C C . LYS A 1 287 ? 3.612 -51.475 35.487 1.00 39.96 1343 LYS A C 1
ATOM 2063 O O . LYS A 1 287 ? 4.367 -50.551 35.172 1.00 40.31 1343 LYS A O 1
ATOM 2069 N N . PRO A 1 288 ? 2.301 -51.290 35.705 1.00 39.88 1344 PRO A N 1
ATOM 2070 C CA . PRO A 1 288 ? 1.650 -49.974 35.610 1.00 33.07 1344 PRO A CA 1
ATOM 2071 C C . PRO A 1 288 ? 2.151 -49.025 36.698 1.00 36.43 1344 PRO A C 1
ATOM 2072 O O . PRO A 1 288 ? 2.464 -49.472 37.800 1.00 35.41 1344 PRO A O 1
ATOM 2076 N N . ILE A 1 289 ? 2.224 -47.734 36.392 1.00 37.40 1345 ILE A N 1
ATOM 2077 C CA . ILE A 1 289 ? 2.707 -46.743 37.349 1.00 33.72 1345 ILE A CA 1
ATOM 2078 C C . ILE A 1 289 ? 1.618 -45.755 37.731 1.00 36.33 1345 ILE A C 1
ATOM 2079 O O . ILE A 1 289 ? 1.341 -45.572 38.910 1.00 40.61 1345 ILE A O 1
ATOM 2084 N N . ALA A 1 290 ? 1.001 -45.124 36.732 1.00 38.12 1346 ALA A N 1
ATOM 2085 C CA . ALA A 1 290 ? -0.032 -44.121 36.985 1.00 26.73 1346 ALA A CA 1
ATOM 2086 C C . ALA A 1 290 ? -0.990 -43.918 35.816 1.00 30.52 1346 ALA A C 1
ATOM 2087 O O . ALA A 1 290 ? -0.698 -44.285 34.668 1.00 34.01 1346 ALA A O 1
ATOM 2089 N N . THR A 1 291 ? -2.134 -43.324 36.133 1.00 27.96 1347 THR A N 1
ATOM 2090 C CA . THR A 1 291 ? -3.128 -42.919 35.146 1.00 30.46 1347 THR A CA 1
ATOM 2091 C C . THR A 1 291 ? -3.402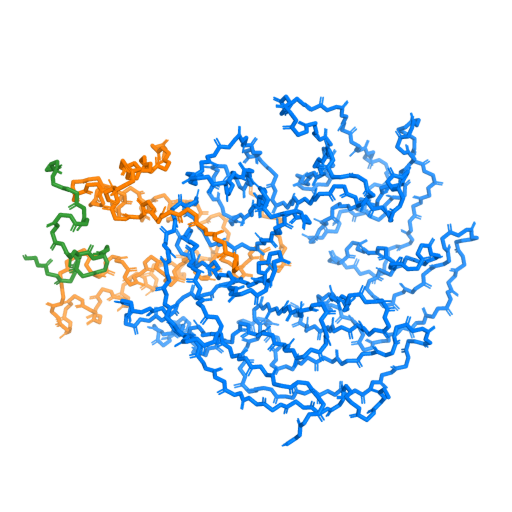 -41.450 35.406 1.00 27.29 1347 THR A C 1
ATOM 2092 O O . THR A 1 291 ? -3.747 -41.070 36.525 1.00 23.68 1347 THR A O 1
ATOM 2096 N N . ILE A 1 292 ? -3.237 -40.615 34.392 1.00 28.19 1348 ILE A N 1
ATOM 2097 C CA . ILE A 1 292 ? -3.325 -39.178 34.614 1.00 27.33 1348 ILE A CA 1
ATOM 2098 C C . ILE A 1 292 ? -4.444 -38.572 33.787 1.00 25.34 1348 ILE A C 1
ATOM 2099 O O . ILE A 1 292 ? -4.363 -38.525 32.565 1.00 29.20 1348 ILE A O 1
ATOM 2104 N N . ASP A 1 293 ? -5.506 -38.140 34.461 1.00 30.50 1349 ASP A N 1
ATOM 2105 C CA . ASP A 1 293 ? -6.669 -37.593 33.772 1.00 31.03 1349 ASP A CA 1
ATOM 2106 C C . ASP A 1 293 ? -6.467 -36.102 33.507 1.00 30.21 1349 ASP A C 1
ATOM 2107 O O . ASP A 1 293 ? -6.198 -35.318 34.419 1.00 33.73 1349 ASP A O 1
ATOM 2112 N N . VAL A 1 294 ? -6.624 -35.725 32.248 1.00 26.62 1350 VAL A N 1
ATOM 2113 C CA . VAL A 1 294 ? -6.284 -34.395 31.770 1.00 26.75 1350 VAL A CA 1
ATOM 2114 C C . VAL A 1 294 ? -7.558 -33.583 31.441 1.00 29.77 1350 VAL A C 1
ATOM 2115 O O . VAL A 1 294 ? -7.504 -32.366 31.213 1.00 25.83 1350 VAL A O 1
ATOM 2119 N N . LYS A 1 295 ? -8.706 -34.263 31.462 1.00 23.29 1351 LYS A N 1
ATOM 2120 C CA . LYS A 1 295 ? -9.999 -33.641 31.152 1.00 29.56 1351 LYS A CA 1
ATOM 2121 C C . LYS A 1 295 ? -10.060 -32.932 29.795 1.00 28.87 1351 LYS A C 1
ATOM 2122 O O . LYS A 1 295 ? -10.717 -31.888 29.665 1.00 26.19 1351 LYS A O 1
ATOM 2128 N N . ARG A 1 296 ? -9.378 -33.512 28.805 1.00 17.17 1352 ARG A N 1
ATOM 2129 C CA . ARG A 1 296 ? -9.374 -33.026 27.425 1.00 19.08 1352 ARG A CA 1
ATOM 2130 C C . ARG A 1 296 ? -9.141 -34.245 26.548 1.00 20.42 1352 ARG A C 1
ATOM 2131 O O . ARG A 1 296 ? -8.488 -35.187 26.983 1.00 26.81 1352 ARG A O 1
ATOM 2139 N N . ASN A 1 297 ? -9.656 -34.252 25.323 1.00 21.21 1353 ASN A N 1
ATOM 2140 C CA . ASN A 1 297 ? -9.340 -35.357 24.417 1.00 21.79 1353 ASN A CA 1
ATOM 2141 C C . ASN A 1 297 ? -7.893 -35.262 23.946 1.00 22.18 1353 ASN A C 1
ATOM 2142 O O . ASN A 1 297 ? -7.449 -34.194 23.515 1.00 18.29 1353 ASN A O 1
ATOM 2147 N N . ILE A 1 298 ? -7.154 -36.368 24.036 1.00 25.49 1354 ILE A N 1
ATOM 2148 C CA . ILE A 1 298 ? -5.731 -36.358 23.706 1.00 20.81 1354 ILE A CA 1
ATOM 2149 C C . ILE A 1 298 ? -5.463 -36.784 22.251 1.00 21.14 1354 ILE A C 1
ATOM 2150 O O . ILE A 1 298 ? -5.754 -37.914 21.870 1.00 23.95 1354 ILE A O 1
ATOM 2155 N N . PHE A 1 299 ? -4.905 -35.886 21.443 1.00 24.03 1355 PHE A N 1
ATOM 2156 C CA . PHE A 1 299 ? -4.639 -36.199 20.030 1.00 22.26 1355 PHE A CA 1
ATOM 2157 C C . PHE A 1 299 ? -3.247 -36.779 19.788 1.00 23.48 1355 PHE A C 1
ATOM 2158 O O . PHE A 1 299 ? -3.022 -37.415 18.761 1.00 31.45 1355 PHE A O 1
ATOM 2166 N N . ASP A 1 300 ? -2.313 -36.525 20.707 1.00 14.29 1356 ASP A N 1
ATOM 2167 C CA . ASP A 1 300 ? -0.908 -36.874 20.505 1.00 17.99 1356 ASP A CA 1
ATOM 2168 C C . ASP A 1 300 ? -0.110 -36.488 21.760 1.00 14.20 1356 ASP A C 1
ATOM 2169 O O . ASP A 1 300 ? -0.596 -35.728 22.600 1.00 18.93 1356 ASP A O 1
ATOM 2174 N N . LEU A 1 301 ? 1.100 -37.024 21.892 1.00 17.62 1357 LEU A N 1
ATOM 2175 C CA . LEU A 1 301 ? 2.002 -36.623 22.966 1.00 17.80 1357 LEU A CA 1
ATOM 2176 C C . LEU A 1 301 ? 3.449 -37.011 22.653 1.00 15.96 1357 LEU A C 1
ATOM 2177 O O . LEU A 1 301 ? 3.697 -37.875 21.811 1.00 18.67 1357 LEU A O 1
ATOM 2182 N N . CYS A 1 302 ? 4.394 -36.382 23.346 1.00 10.56 1358 CYS A N 1
ATOM 2183 C CA . CYS A 1 302 ? 5.816 -36.629 23.116 1.00 10.49 1358 CYS A CA 1
ATOM 2184 C C . CYS A 1 302 ? 6.669 -36.223 24.328 1.00 15.70 1358 CYS A C 1
ATOM 2185 O O . CYS A 1 302 ? 6.258 -35.404 25.162 1.00 19.49 1358 CYS A O 1
ATOM 2188 N N . THR A 1 303 ? 7.865 -36.785 24.399 1.00 15.68 1359 THR A N 1
ATOM 2189 C CA . THR A 1 303 ? 8.753 -36.597 25.536 1.00 28.58 1359 THR A CA 1
ATOM 2190 C C . THR A 1 303 ? 10.088 -36.079 25.038 1.00 22.52 1359 THR A C 1
ATOM 2191 O O . THR A 1 303 ? 10.492 -36.402 23.929 1.00 20.00 1359 THR A O 1
ATOM 2195 N N . ASP A 1 304 ? 10.783 -35.293 25.851 1.00 27.22 1360 ASP A N 1
ATOM 2196 C CA . ASP A 1 304 ? 12.159 -34.904 25.534 1.00 30.35 1360 ASP A CA 1
ATOM 2197 C C . ASP A 1 304 ? 13.116 -36.070 25.794 1.00 27.86 1360 ASP A C 1
ATOM 2198 O O . ASP A 1 304 ? 12.685 -37.159 26.146 1.00 37.96 1360 ASP A O 1
ATOM 2203 N N . THR A 1 305 ? 14.413 -35.828 25.647 1.00 35.70 1361 THR A N 1
ATOM 2204 C CA . THR A 1 305 ? 15.433 -36.833 25.962 1.00 35.18 1361 THR A CA 1
ATOM 2205 C C . THR A 1 305 ? 15.940 -36.767 27.412 1.00 35.45 1361 THR A C 1
ATOM 2206 O O . THR A 1 305 ? 16.711 -37.614 27.828 1.00 46.52 1361 THR A O 1
ATOM 2210 N N . LYS A 1 306 ? 15.504 -35.775 28.182 1.00 38.11 1362 LYS A N 1
ATOM 2211 C CA . LYS A 1 306 ? 15.967 -35.628 29.565 1.00 41.08 1362 LYS A CA 1
ATOM 2212 C C . LYS A 1 306 ? 14.959 -36.103 30.622 1.00 38.83 1362 LYS A C 1
ATOM 2213 O O . LYS A 1 306 ? 15.249 -36.038 31.817 1.00 40.82 1362 LYS A O 1
ATOM 2219 N N . ASP A 1 307 ? 13.787 -36.571 30.191 1.00 35.97 1363 ASP A N 1
ATOM 2220 C CA . ASP A 1 307 ? 12.654 -36.805 31.099 1.00 35.35 1363 ASP A CA 1
ATOM 2221 C C . ASP A 1 307 ? 12.366 -35.573 31.961 1.00 35.55 1363 ASP A C 1
ATOM 2222 O O . ASP A 1 307 ? 12.129 -35.670 33.168 1.00 34.47 1363 ASP A O 1
ATOM 2227 N N . CYS A 1 308 ? 12.403 -34.411 31.322 1.0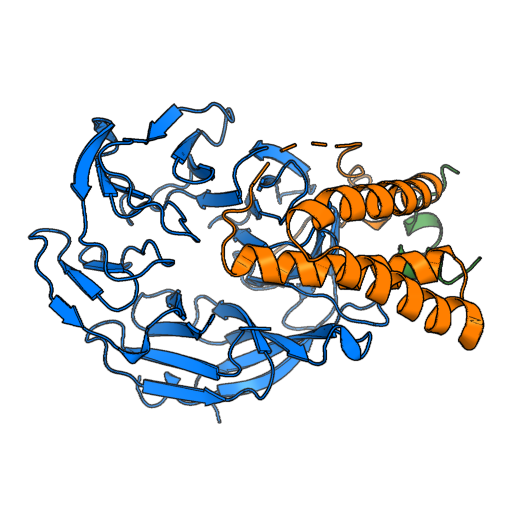0 27.63 1364 CYS A N 1
ATOM 2228 C CA . CYS A 1 308 ? 12.112 -33.161 31.993 1.00 30.10 1364 CYS A CA 1
ATOM 2229 C C . CYS A 1 308 ? 10.677 -32.731 31.688 1.00 28.68 1364 CYS A C 1
ATOM 2230 O O . CYS A 1 308 ? 9.905 -32.391 32.598 1.00 26.25 1364 CYS A O 1
ATOM 2233 N N . TYR A 1 309 ? 10.314 -32.783 30.408 1.00 24.69 1365 TYR A N 1
ATOM 2234 C CA . TYR A 1 309 ? 9.016 -32.293 29.967 1.00 24.95 1365 TYR A CA 1
ATOM 2235 C C . TYR A 1 309 ? 8.204 -33.348 29.233 1.00 29.68 1365 TYR A C 1
ATOM 2236 O O . TYR A 1 309 ? 8.759 -34.230 28.564 1.00 36.91 1365 TYR A O 1
ATOM 2245 N N . LEU A 1 310 ? 6.884 -33.243 29.359 1.00 19.28 1366 LEU A N 1
ATOM 2246 C CA . LEU A 1 310 ? 5.956 -33.982 28.507 1.00 15.53 1366 LEU A CA 1
ATOM 2247 C C . LEU A 1 310 ? 5.064 -32.966 27.800 1.00 20.82 1366 LEU A C 1
ATOM 2248 O O . LEU A 1 310 ? 4.544 -32.039 28.440 1.00 29.87 1366 LEU A O 1
ATOM 2253 N N . ALA A 1 311 ? 4.895 -33.118 26.489 1.00 13.85 1367 ALA A N 1
ATOM 2254 C CA . ALA A 1 311 ? 3.991 -32.240 25.740 1.00 18.07 1367 ALA A CA 1
ATOM 2255 C C . ALA A 1 311 ? 2.755 -33.009 25.278 1.00 23.72 1367 ALA A C 1
ATOM 2256 O O . ALA A 1 311 ? 2.886 -34.124 24.757 1.00 19.18 1367 ALA A O 1
ATOM 2258 N N . VAL A 1 312 ? 1.567 -32.412 25.429 1.00 8.65 1368 VAL A N 1
ATOM 2259 C CA . VAL A 1 312 ? 0.326 -33.093 25.035 1.00 14.40 1368 VAL A CA 1
ATOM 2260 C C . VAL A 1 312 ? -0.577 -32.229 24.136 1.00 19.63 1368 VAL A C 1
ATOM 2261 O O . VAL A 1 312 ? -0.910 -31.084 24.500 1.00 17.25 1368 VAL A O 1
ATOM 2265 N N . ILE A 1 313 ? -0.976 -32.748 22.966 1.00 15.04 1369 ILE A N 1
ATOM 2266 C CA . ILE A 1 313 ? -2.012 -32.051 22.194 1.00 15.30 1369 ILE A CA 1
ATOM 2267 C C . ILE A 1 313 ? -3.386 -32.320 22.845 1.00 20.37 1369 ILE A C 1
ATOM 2268 O O . ILE A 1 313 ? -3.805 -33.483 23.017 1.00 16.30 1369 ILE A O 1
ATOM 2273 N N . GLU A 1 314 ? -4.077 -31.243 23.216 1.00 16.11 1370 GLU A N 1
ATOM 2274 C CA . GLU A 1 314 ? -5.315 -31.346 24.000 1.00 17.04 1370 GLU A CA 1
ATOM 2275 C C . GLU A 1 314 ? -6.459 -30.592 23.349 1.00 16.99 1370 GLU A C 1
ATOM 2276 O O . GLU A 1 314 ? -6.371 -29.381 23.114 1.00 24.72 1370 GLU A O 1
ATOM 2282 N N . ASN A 1 315 ? -7.528 -31.320 23.056 1.00 15.79 1371 ASN A N 1
ATOM 2283 C CA . ASN A 1 315 ? -8.671 -30.776 22.335 1.00 17.74 1371 ASN A CA 1
ATOM 2284 C C . ASN A 1 315 ? -9.890 -30.619 23.241 1.00 24.12 1371 ASN A C 1
ATOM 2285 O O . ASN A 1 315 ? -10.103 -31.423 24.153 1.00 25.40 1371 ASN A O 1
ATOM 2290 N N . GLN A 1 316 ? -10.684 -29.587 22.981 1.00 26.25 1372 GLN A N 1
ATOM 2291 C CA . GLN A 1 316 ? -11.977 -29.437 23.644 1.00 39.46 1372 GLN A CA 1
ATOM 2292 C C . GLN A 1 316 ? -13.061 -28.937 22.686 1.00 41.83 1372 GLN A C 1
ATOM 2293 O O . GLN A 1 316 ? -12.801 -28.104 21.814 1.00 51.72 1372 GLN A O 1
ATOM 2299 N N . GLY A 1 317 ? -14.277 -29.445 22.857 1.00 32.77 1373 GLY A N 1
ATOM 2300 C CA . GLY A 1 317 ? -15.401 -29.009 22.052 1.00 22.84 1373 GLY A CA 1
ATOM 2301 C C . GLY A 1 317 ? -15.875 -30.139 21.174 1.00 30.57 1373 GLY A C 1
ATOM 2302 O O . GLY A 1 317 ? -15.606 -31.301 21.483 1.00 34.18 1373 GLY A O 1
ATOM 2303 N N . SER A 1 318 ? -16.558 -29.802 20.078 1.00 25.27 1374 SER A N 1
ATOM 2304 C CA . SER A 1 318 ? -17.114 -30.804 19.174 1.00 24.93 1374 SER A CA 1
ATOM 2305 C C . SER A 1 318 ? -17.587 -30.147 17.882 1.00 28.98 1374 SER A C 1
ATOM 2306 O O . SER A 1 318 ? -17.716 -28.924 17.817 1.00 37.29 1374 SER A O 1
ATOM 2309 N N . MET A 1 319 ? -17.848 -30.960 16.861 1.00 25.50 1375 MET A N 1
ATOM 2310 C CA . MET A 1 319 ? -18.378 -30.463 15.595 1.00 28.20 1375 MET A CA 1
ATOM 2311 C C . MET A 1 319 ? -19.742 -29.818 15.805 1.00 38.05 1375 MET A C 1
ATOM 2312 O O . MET A 1 319 ? -20.042 -28.779 15.214 1.00 37.26 1375 MET A O 1
ATOM 2317 N N . ASP A 1 320 ? -20.561 -30.428 16.660 1.00 41.00 1376 ASP A N 1
ATOM 2318 C CA . ASP A 1 320 ? -21.900 -29.907 16.932 1.00 46.24 1376 ASP A CA 1
ATOM 2319 C C . ASP A 1 320 ? -21.891 -28.465 17.445 1.00 42.36 1376 ASP A C 1
ATOM 2320 O O . ASP A 1 320 ? -22.806 -27.687 17.159 1.00 41.34 1376 ASP A O 1
ATOM 2325 N N . ALA A 1 321 ? -20.853 -28.100 18.186 1.00 35.25 1377 ALA A N 1
ATOM 2326 C CA . ALA A 1 321 ? -20.770 -26.753 18.738 1.00 31.19 1377 ALA A CA 1
ATOM 2327 C C . ALA A 1 321 ? -20.003 -25.788 17.846 1.00 33.72 1377 ALA A C 1
ATOM 2328 O O . ALA A 1 321 ? -19.761 -24.647 18.254 1.00 32.69 1377 ALA A O 1
ATOM 2330 N N . LEU A 1 322 ? -19.607 -26.250 16.653 1.00 35.02 1378 LEU A N 1
ATOM 2331 C CA . LEU A 1 322 ? -18.767 -25.464 15.734 1.00 29.12 1378 LEU A CA 1
ATOM 2332 C C . LEU A 1 322 ? -17.532 -24.899 16.436 1.00 27.39 1378 LEU A C 1
ATOM 2333 O O . LEU A 1 322 ? -17.108 -23.773 16.154 1.00 29.48 1378 LEU A O 1
ATOM 2338 N N . ASN A 1 323 ? -16.980 -25.681 17.365 1.00 27.75 1379 ASN A N 1
ATOM 2339 C CA . ASN A 1 323 ? -15.779 -25.304 18.094 1.00 28.08 1379 ASN A CA 1
ATOM 2340 C C . ASN A 1 323 ? -14.913 -26.522 18.425 1.00 31.51 1379 ASN A C 1
ATOM 2341 O O . ASN A 1 323 ? -15.328 -27.422 19.171 1.00 35.40 1379 ASN A O 1
ATOM 2346 N N . MET A 1 324 ? -13.711 -26.554 17.859 1.00 29.05 1380 MET A N 1
ATOM 2347 C CA . MET A 1 324 ? -12.768 -27.640 18.131 1.00 31.07 1380 MET A CA 1
ATOM 2348 C C . MET A 1 324 ? -11.403 -27.096 18.550 1.00 32.55 1380 MET A C 1
ATOM 2349 O O . MET A 1 324 ? -10.382 -27.461 17.968 1.00 48.17 1380 MET A O 1
ATOM 2354 N N . ASP A 1 325 ? -11.387 -26.238 19.567 1.00 25.69 1381 ASP A N 1
ATOM 2355 C CA . ASP A 1 325 ? -10.157 -25.581 20.003 1.00 22.62 1381 ASP A CA 1
ATOM 2356 C C . ASP A 1 325 ? -9.148 -26.597 20.521 1.00 20.86 1381 ASP A C 1
ATOM 2357 O O . ASP A 1 325 ? -9.428 -27.345 21.461 1.00 22.51 1381 ASP A O 1
ATOM 2362 N N . THR A 1 326 ? -7.975 -26.620 19.890 1.00 14.92 1382 THR A N 1
ATOM 2363 C CA . THR A 1 326 ? -6.957 -27.615 20.205 1.00 23.21 1382 THR A CA 1
ATOM 2364 C C . THR A 1 326 ? -5.584 -27.000 20.443 1.00 23.81 1382 THR A C 1
ATOM 2365 O O . THR A 1 326 ? -4.987 -26.360 19.568 1.00 19.64 1382 THR A O 1
ATOM 2369 N N . VAL A 1 327 ? -5.089 -27.246 21.644 1.00 17.40 1383 VAL A N 1
ATOM 2370 C CA . VAL A 1 327 ? -3.982 -26.497 22.221 1.00 16.78 1383 VAL A CA 1
ATOM 2371 C C . VAL A 1 327 ? -2.845 -27.481 22.597 1.00 22.41 1383 VAL A C 1
ATOM 2372 O O . VAL A 1 327 ? -3.054 -28.711 22.591 1.00 24.30 1383 VAL A O 1
ATOM 2376 N N . CYS A 1 328 ? -1.646 -26.986 22.896 1.00 20.83 1384 CYS A N 1
ATOM 2377 C CA . CYS A 1 328 ? -0.602 -27.873 23.440 1.00 19.05 1384 CYS A CA 1
ATOM 2378 C C . CYS A 1 328 ? -0.230 -27.518 24.880 1.00 15.58 1384 CYS A C 1
ATOM 2379 O O . CYS A 1 328 ? 0.202 -26.401 25.132 1.00 21.10 1384 CYS A O 1
ATOM 2382 N N . ARG A 1 329 ? -0.384 -28.459 25.816 1.00 15.24 1385 ARG A N 1
ATOM 2383 C CA . ARG A 1 329 ? 0.020 -28.216 27.213 1.00 14.18 1385 ARG A CA 1
ATOM 2384 C C . ARG A 1 329 ? 1.376 -28.842 27.529 1.00 20.77 1385 ARG A C 1
ATOM 2385 O O . ARG A 1 329 ? 1.671 -29.976 27.118 1.00 23.87 1385 ARG A O 1
ATOM 2393 N N . LEU A 1 330 ? 2.202 -28.101 28.261 1.00 19.80 1386 LEU A N 1
ATOM 2394 C CA . LEU A 1 330 ? 3.546 -28.559 28.597 1.00 17.01 1386 LEU A CA 1
ATOM 2395 C C . LEU A 1 330 ? 3.588 -28.948 30.090 1.00 27.79 1386 LEU A C 1
ATOM 2396 O O . LEU A 1 330 ? 3.149 -28.165 30.957 1.00 29.79 1386 LEU A O 1
ATOM 2401 N N . TYR A 1 331 ? 4.100 -30.144 30.404 1.00 16.05 1387 TYR A N 1
ATOM 2402 C CA . TYR A 1 331 ? 4.130 -30.596 31.806 1.00 16.94 1387 TYR A CA 1
ATOM 2403 C C . TYR A 1 331 ? 5.532 -30.821 32.337 1.00 18.43 1387 TYR A C 1
ATOM 2404 O O . TYR A 1 331 ? 6.418 -31.296 31.616 1.00 26.92 1387 TYR A O 1
ATOM 2413 N N . GLU A 1 332 ? 5.722 -30.512 33.614 1.00 17.44 1388 GLU A N 1
ATOM 2414 C CA . GLU A 1 332 ? 6.934 -30.921 34.316 1.00 22.69 1388 GLU A CA 1
ATOM 2415 C C . GLU A 1 332 ? 6.757 -32.351 34.841 1.00 17.87 1388 GLU A C 1
ATOM 2416 O O . GLU A 1 332 ? 5.761 -32.660 35.511 1.00 24.18 1388 GLU A O 1
ATOM 2422 N N . VAL A 1 333 ? 7.715 -33.217 34.531 1.00 16.68 1389 VAL A N 1
ATOM 2423 C CA . VAL A 1 333 ? 7.700 -34.603 35.019 1.00 27.29 1389 VAL A CA 1
ATOM 2424 C C . VAL A 1 333 ? 8.367 -34.692 36.394 1.00 33.31 1389 VAL A C 1
ATOM 2425 O O . VAL A 1 333 ? 9.412 -34.067 36.630 1.00 32.69 1389 VAL A O 1
ATOM 2429 N N . GLY A 1 334 ? 7.770 -35.448 37.311 1.00 34.16 1390 GLY A N 1
ATOM 2430 C CA . GLY A 1 334 ? 8.368 -35.620 38.627 1.00 40.57 1390 GLY A CA 1
ATOM 2431 C C . GLY A 1 334 ? 8.025 -34.559 39.666 1.00 43.35 1390 GLY A C 1
ATOM 2432 O O . GLY A 1 334 ? 8.492 -34.630 40.796 1.00 47.69 1390 GLY A O 1
ATOM 2433 N N . ARG A 1 335 ? 7.217 -33.571 39.289 1.00 49.67 1391 ARG A N 1
ATOM 2434 C CA . ARG A 1 335 ? 6.716 -32.575 40.240 1.00 47.75 1391 ARG A CA 1
ATOM 2435 C C . ARG A 1 335 ? 5.185 -32.617 40.267 1.00 44.85 1391 ARG A C 1
ATOM 2436 O O . ARG A 1 335 ? 4.554 -32.868 39.240 1.00 39.93 1391 ARG A O 1
ATOM 2444 N N . GLN A 1 336 ? 4.582 -32.377 41.427 1.00 50.63 1392 GLN A N 1
ATOM 2445 C CA . GLN A 1 336 ? 3.121 -32.357 41.519 1.00 56.38 1392 GLN A CA 1
ATOM 2446 C C . GLN A 1 336 ? 2.590 -30.982 41.923 1.00 54.57 1392 GLN A C 1
ATOM 2447 O O . GLN A 1 336 ? 3.350 -30.018 42.014 1.00 55.36 1392 GLN A O 1
ATOM 2449 N N . ARG B 2 12 ? 23.425 -22.186 20.590 1.00 48.70 5 ARG B N 1
ATOM 2450 C CA . ARG B 2 12 ? 21.984 -22.365 20.435 1.00 54.73 5 ARG B CA 1
ATOM 2451 C C . ARG B 2 12 ? 21.627 -23.087 19.132 1.00 59.64 5 ARG B C 1
ATOM 2452 O O . ARG B 2 12 ? 22.369 -23.034 18.146 1.00 61.73 5 ARG B O 1
ATOM 2460 N N . GLU B 2 13 ? 20.479 -23.756 19.145 1.00 57.84 6 GLU B N 1
ATOM 2461 C CA . GLU B 2 13 ? 19.903 -24.361 17.951 1.00 52.15 6 GLU B CA 1
ATOM 2462 C C . GLU B 2 13 ? 19.407 -23.252 17.021 1.00 45.49 6 GLU B C 1
ATOM 2463 O O . GLU B 2 13 ? 18.828 -22.273 17.479 1.00 42.17 6 GLU B O 1
ATOM 2469 N N . ARG B 2 14 ? 19.639 -23.406 15.721 1.00 42.52 7 ARG B N 1
ATOM 2470 C CA . ARG B 2 14 ? 19.119 -22.475 14.723 1.00 37.40 7 ARG B CA 1
ATOM 2471 C C . ARG B 2 14 ? 18.114 -23.176 13.796 1.00 37.59 7 ARG B C 1
ATOM 2472 O O . ARG B 2 14 ? 18.189 -24.388 13.599 1.00 41.53 7 ARG B O 1
ATOM 2480 N N . ILE B 2 15 ? 17.169 -22.419 13.242 1.00 26.70 8 ILE B N 1
ATOM 2481 C CA . ILE B 2 15 ? 16.201 -22.967 12.295 1.00 25.91 8 ILE B CA 1
ATOM 2482 C C . ILE B 2 15 ? 16.024 -22.014 11.115 1.00 24.30 8 ILE B C 1
ATOM 2483 O O . ILE B 2 15 ? 16.194 -20.812 11.274 1.00 26.33 8 ILE B O 1
ATOM 2488 N N . PRO B 2 16 ? 15.668 -22.545 9.929 1.00 23.28 9 PRO B N 1
ATOM 2489 C CA . PRO B 2 16 ? 15.468 -21.688 8.751 1.00 20.32 9 PRO B CA 1
ATOM 2490 C C . PRO B 2 16 ? 14.314 -20.726 8.976 1.00 20.34 9 PRO B C 1
ATOM 2491 O O . PRO B 2 16 ? 13.429 -21.020 9.769 1.00 25.30 9 PRO B O 1
ATOM 2495 N N . PRO B 2 17 ? 14.324 -19.581 8.289 1.00 26.66 10 PRO B N 1
ATOM 2496 C CA . PRO B 2 17 ? 13.172 -18.675 8.380 1.00 27.89 10 PRO B CA 1
ATOM 2497 C C . PRO B 2 17 ? 11.936 -19.280 7.730 1.00 26.28 10 PRO B C 1
ATOM 2498 O O . PRO B 2 17 ? 12.065 -20.033 6.760 1.00 24.31 10 PRO B O 1
ATOM 2502 N N . GLY B 2 18 ? 10.759 -18.953 8.261 1.00 22.11 11 GLY B N 1
ATOM 2503 C CA . GLY B 2 18 ? 9.509 -19.452 7.725 1.00 17.50 11 GLY B CA 1
ATOM 2504 C C . GLY B 2 18 ? 9.207 -19.044 6.296 1.00 16.46 11 GLY B C 1
ATOM 2505 O O . GLY B 2 18 ? 9.608 -17.970 5.852 1.00 26.09 11 GLY B O 1
ATOM 2506 N N . ASN B 2 19 ? 8.470 -19.889 5.578 1.00 19.34 12 ASN B N 1
ATOM 2507 C CA . ASN B 2 19 ? 8.069 -19.577 4.206 1.00 22.24 12 ASN B CA 1
ATOM 2508 C C . ASN B 2 19 ? 6.574 -19.246 4.036 1.00 26.14 12 ASN B C 1
ATOM 2509 O O . ASN B 2 19 ? 6.135 -18.888 2.927 1.00 25.81 12 ASN B O 1
ATOM 2514 N N . SER B 2 20 ? 5.797 -19.368 5.116 1.00 17.76 13 SER B N 1
ATOM 2515 C CA . SER B 2 20 ? 4.344 -19.129 5.036 1.00 22.43 13 SER B CA 1
ATOM 2516 C C . SER B 2 20 ? 4.026 -17.720 4.546 1.00 22.19 13 SER B C 1
ATOM 2517 O O . SER B 2 20 ? 3.105 -17.517 3.738 1.00 23.96 13 SER B O 1
ATOM 2520 N N . GLY B 2 21 ? 4.803 -16.753 5.027 1.00 15.85 14 GLY B N 1
ATOM 2521 C CA . GLY B 2 21 ? 4.632 -15.366 4.628 1.00 12.75 14 GLY B CA 1
ATOM 2522 C C . GLY B 2 21 ? 5.048 -15.105 3.191 1.00 25.76 14 GLY B C 1
ATOM 2523 O O . GLY B 2 21 ? 4.785 -14.014 2.672 1.00 26.89 14 GLY B O 1
ATOM 2524 N N . GLU B 2 22 ? 5.687 -16.089 2.546 1.00 18.12 15 GLU B N 1
ATOM 2525 C CA . GLU B 2 22 ? 6.153 -15.906 1.164 1.00 23.07 15 GLU B CA 1
ATOM 2526 C C . GLU B 2 22 ? 5.077 -16.245 0.115 1.00 25.52 15 GLU B C 1
ATOM 2527 O O . GLU B 2 22 ? 5.238 -15.955 -1.069 1.00 20.10 15 GLU B O 1
ATOM 2533 N N . GLU B 2 23 ? 3.976 -16.851 0.547 1.00 21.47 16 GLU B N 1
ATOM 2534 C CA . GLU B 2 23 ? 2.828 -17.014 -0.337 1.00 17.20 16 GLU B CA 1
ATOM 2535 C C . GLU B 2 23 ? 2.299 -15.608 -0.696 1.00 23.96 16 GLU B C 1
ATOM 2536 O O . GLU B 2 23 ? 2.365 -14.691 0.148 1.00 18.88 16 GLU B O 1
ATOM 2542 N N . THR B 2 24 ? 1.829 -15.414 -1.939 1.00 13.25 17 THR B N 1
ATOM 2543 C CA . THR B 2 24 ? 1.202 -14.137 -2.333 1.00 27.90 17 THR B CA 1
ATOM 2544 C C . THR B 2 24 ? -0.276 -14.085 -1.967 1.00 29.39 17 THR B C 1
ATOM 2545 O O . THR B 2 24 ? -0.900 -15.124 -1.713 1.00 25.09 17 THR B O 1
ATOM 2549 N N . ILE B 2 25 ? -0.833 -12.874 -1.956 1.00 24.29 18 ILE B N 1
ATOM 2550 C CA . ILE B 2 25 ? -2.233 -12.674 -1.598 1.00 23.45 18 ILE B CA 1
ATOM 2551 C C . ILE B 2 25 ? -3.142 -13.417 -2.561 1.00 24.97 18 ILE B C 1
ATOM 2552 O O . ILE B 2 25 ? -4.080 -14.113 -2.146 1.00 24.94 18 ILE B O 1
ATOM 2557 N N . GLY B 2 26 ? -2.824 -13.303 -3.847 1.00 23.05 19 GLY B N 1
ATOM 2558 C CA . GLY B 2 26 ? -3.603 -13.932 -4.893 1.00 16.13 19 GLY B CA 1
ATOM 2559 C C . GLY B 2 26 ? -3.616 -15.429 -4.738 1.00 29.20 19 GLY B C 1
ATOM 2560 O O . GLY B 2 26 ? -4.672 -16.059 -4.858 1.00 37.11 19 GLY B O 1
ATOM 2561 N N . GLU B 2 27 ? -2.454 -16.013 -4.455 1.00 27.19 20 GLU B N 1
ATOM 2562 C CA . GLU B 2 27 ? -2.406 -17.464 -4.360 1.00 25.81 20 GLU B CA 1
ATOM 2563 C C . GLU B 2 27 ? -3.038 -17.976 -3.057 1.00 24.33 20 GLU B C 1
ATOM 2564 O O . GLU B 2 27 ? -3.551 -19.093 -3.013 1.00 18.50 20 GLU B O 1
ATOM 2570 N N . ALA B 2 28 ? -3.079 -17.140 -2.021 1.00 20.81 21 ALA B N 1
ATOM 2571 C CA . ALA B 2 28 ? -3.782 -17.537 -0.804 1.00 18.17 21 ALA B CA 1
ATOM 2572 C C . ALA B 2 28 ? -5.284 -17.709 -1.078 1.00 23.54 21 ALA B C 1
ATOM 2573 O O . ALA B 2 28 ? -5.885 -18.720 -0.687 1.00 22.11 21 ALA B O 1
ATOM 2575 N N . PHE B 2 29 ? -5.885 -16.742 -1.765 1.00 22.63 22 PHE B N 1
ATOM 2576 C CA . PHE B 2 29 ? -7.314 -16.847 -2.084 1.00 23.05 22 PHE B CA 1
ATOM 2577 C C . PHE B 2 29 ? -7.611 -18.063 -2.944 1.00 22.71 22 PHE B C 1
ATOM 2578 O O . PHE B 2 29 ? -8.598 -18.753 -2.707 1.00 29.27 22 PHE B O 1
ATOM 2586 N N . ASP B 2 30 ? -6.758 -18.340 -3.927 1.00 21.98 23 ASP B N 1
ATOM 2587 C CA . ASP B 2 30 ? -6.957 -19.520 -4.777 1.00 28.34 23 ASP B CA 1
ATOM 2588 C C . ASP B 2 30 ? -6.759 -20.815 -3.993 1.00 21.83 23 ASP B C 1
ATOM 2589 O O . ASP B 2 30 ? -7.470 -21.795 -4.220 1.00 25.64 23 ASP B O 1
ATOM 2594 N N . TRP B 2 31 ? -5.796 -20.822 -3.075 1.00 15.32 24 TRP B N 1
ATOM 2595 C CA . TRP B 2 31 ? -5.626 -21.972 -2.188 1.00 21.26 24 TRP B CA 1
ATOM 2596 C C . TRP B 2 31 ? -6.921 -22.234 -1.421 1.00 22.02 24 TRP B C 1
ATOM 2597 O O . TRP B 2 31 ? -7.348 -23.381 -1.293 1.00 16.35 24 TRP B O 1
ATOM 2608 N N . LEU B 2 32 ? -7.546 -21.172 -0.915 1.00 18.45 25 LEU B N 1
ATOM 2609 C CA . LEU B 2 32 ? -8.738 -21.361 -0.097 1.00 18.16 25 LEU B CA 1
ATOM 2610 C C . LEU B 2 32 ? -9.879 -21.917 -0.928 1.00 24.61 25 LEU B C 1
ATOM 2611 O O . LEU B 2 32 ? -10.530 -22.869 -0.506 1.00 17.91 25 LEU B O 1
ATOM 2616 N N . ASP B 2 33 ? -10.093 -21.356 -2.118 1.00 26.91 26 ASP B N 1
ATOM 2617 C CA . ASP B 2 33 ? -11.183 -21.804 -2.983 1.00 27.21 26 ASP B CA 1
ATOM 2618 C C . ASP B 2 33 ? -10.983 -23.236 -3.448 1.00 30.93 26 ASP B C 1
ATOM 2619 O O . ASP B 2 33 ? -11.896 -24.062 -3.385 1.00 28.45 26 ASP B O 1
ATOM 2624 N N . ARG B 2 34 ? -9.773 -23.531 -3.907 1.00 31.88 27 ARG B N 1
ATOM 2625 C CA . ARG B 2 34 ? -9.474 -24.851 -4.433 1.00 23.90 27 ARG B CA 1
ATOM 2626 C C . ARG B 2 34 ? -9.559 -25.923 -3.349 1.00 25.38 27 ARG B C 1
ATOM 2627 O O . ARG B 2 34 ? -10.138 -26.986 -3.590 1.00 22.38 27 ARG B O 1
ATOM 2635 N N . THR B 2 35 ? -9.032 -25.640 -2.149 1.00 19.09 28 THR B N 1
ATOM 2636 C CA . THR B 2 35 ? -8.994 -26.653 -1.078 1.00 16.97 28 THR B CA 1
ATOM 2637 C C . THR B 2 35 ? -10.377 -27.020 -0.510 1.00 23.79 28 THR B C 1
ATOM 2638 O O . THR B 2 35 ? -10.623 -28.191 -0.181 1.00 15.24 28 THR B O 1
ATOM 2642 N N . VAL B 2 36 ? -11.276 -26.038 -0.383 1.00 25.75 29 VAL B N 1
ATOM 2643 C CA . VAL B 2 36 ? -12.611 -26.332 0.153 1.00 20.81 29 VAL B CA 1
ATOM 2644 C C . VAL B 2 36 ? -13.356 -27.281 -0.788 1.00 26.83 29 VAL B C 1
ATOM 2645 O O . VAL B 2 36 ? -14.015 -28.234 -0.338 1.00 23.55 29 VAL B O 1
ATOM 2649 N N . GLU B 2 37 ? -13.209 -27.057 -2.092 1.00 27.40 30 GLU B N 1
ATOM 2650 C CA . GLU B 2 37 ? -13.861 -27.924 -3.073 1.00 34.47 30 GLU B CA 1
ATOM 2651 C C . GLU B 2 37 ? -13.278 -29.329 -3.018 1.00 34.02 30 GLU B C 1
ATOM 2652 O O . GLU B 2 37 ? -14.014 -30.320 -3.037 1.00 32.02 30 GLU B O 1
ATOM 2658 N N . GLU B 2 38 ? -11.953 -29.411 -2.936 1.00 28.55 31 GLU B N 1
ATOM 2659 C CA . GLU B 2 38 ? -11.287 -30.705 -2.890 1.00 21.43 31 GLU B CA 1
ATOM 2660 C C . GLU B 2 38 ? -11.571 -31.477 -1.597 1.00 27.26 31 GLU B C 1
ATOM 2661 O O . GLU B 2 38 ? -11.824 -32.687 -1.642 1.00 29.81 31 GLU B O 1
ATOM 2667 N N . ILE B 2 39 ? -11.564 -30.801 -0.449 1.00 23.44 32 ILE B N 1
ATOM 2668 C CA . ILE B 2 39 ? -11.857 -31.525 0.788 1.00 23.07 32 ILE B CA 1
ATOM 2669 C C . ILE B 2 39 ? -13.273 -32.107 0.774 1.00 25.15 32 ILE B C 1
ATOM 2670 O O . ILE B 2 39 ? -13.489 -33.232 1.240 1.00 27.44 32 ILE B O 1
ATOM 2675 N N . ASN B 2 40 ? -14.227 -31.369 0.208 1.00 24.21 33 ASN B N 1
ATOM 2676 C CA . ASN B 2 40 ? -15.597 -31.880 0.107 1.00 24.35 33 ASN B CA 1
ATOM 2677 C C . ASN B 2 40 ? -15.697 -33.145 -0.760 1.00 22.63 33 ASN B C 1
ATOM 2678 O O . ASN B 2 40 ? -16.307 -34.134 -0.358 1.00 25.70 33 ASN B O 1
ATOM 2683 N N . ARG B 2 41 ? -15.082 -33.121 -1.937 1.00 25.21 34 ARG B N 1
ATOM 2684 C CA . ARG B 2 41 ? -15.084 -34.294 -2.803 1.00 29.54 34 ARG B CA 1
ATOM 2685 C C . ARG B 2 41 ? -14.403 -35.495 -2.155 1.00 32.08 34 ARG B C 1
ATOM 2686 O O . ARG B 2 41 ? -14.830 -36.635 -2.349 1.00 38.70 34 ARG B O 1
ATOM 2694 N N . ALA B 2 42 ? -13.355 -35.244 -1.376 1.00 20.33 35 ALA B N 1
ATOM 2695 C CA . ALA B 2 42 ? -12.664 -36.334 -0.686 1.00 27.59 35 ALA B CA 1
ATOM 2696 C C . ALA B 2 42 ? -13.488 -36.873 0.481 1.00 30.43 35 ALA B C 1
ATOM 2697 O O . ALA B 2 42 ? -13.619 -38.096 0.655 1.00 30.38 35 ALA B O 1
ATOM 2699 N N . ALA B 2 43 ? -14.061 -35.959 1.265 1.00 22.41 36 ALA B N 1
ATOM 2700 C CA . ALA B 2 43 ? -14.747 -36.338 2.501 1.00 22.92 36 ALA B CA 1
ATOM 2701 C C . ALA B 2 43 ? -16.012 -37.166 2.296 1.00 32.72 36 ALA B C 1
ATOM 2702 O O . ALA B 2 43 ? -16.398 -37.918 3.191 1.00 38.28 36 ALA B O 1
ATOM 2704 N N . VAL B 2 44 ? -16.665 -37.030 1.141 1.00 30.05 37 VAL B N 1
ATOM 2705 C CA . VAL B 2 44 ? -17.887 -37.804 0.903 1.00 32.04 37 VAL B CA 1
ATOM 2706 C C . VAL B 2 44 ? -17.595 -39.297 0.708 1.00 41.33 37 VAL B C 1
ATOM 2707 O O . VAL B 2 44 ? -18.509 -40.106 0.741 1.00 49.97 37 VAL B O 1
ATOM 2711 N N . ASN B 2 45 ? -16.327 -39.661 0.530 1.00 44.02 38 ASN B N 1
ATOM 2712 C CA . ASN B 2 45 ? -15.947 -41.075 0.477 1.00 39.35 38 ASN B CA 1
ATOM 2713 C C . ASN B 2 45 ? -15.583 -41.664 1.843 1.00 40.19 38 ASN B C 1
ATOM 2714 O O . ASN B 2 45 ? -15.206 -42.829 1.931 1.00 47.97 38 ASN B O 1
ATOM 2719 N N . HIS B 2 46 ? -15.684 -40.865 2.904 1.00 33.85 39 HIS B N 1
ATOM 2720 C CA . HIS B 2 46 ? -15.279 -41.317 4.237 1.00 26.81 39 HIS B CA 1
ATOM 2721 C C . HIS B 2 46 ? -16.312 -40.969 5.297 1.00 32.60 39 HIS B C 1
ATOM 2722 O O . HIS B 2 46 ? -16.523 -41.727 6.239 1.00 38.89 39 HIS B O 1
ATOM 2729 N N . LEU B 2 47 ? -16.934 -39.803 5.158 1.00 29.60 40 LEU B N 1
ATOM 2730 C CA . LEU B 2 47 ? -17.850 -39.308 6.177 1.00 26.85 40 LEU B CA 1
ATOM 2731 C C . LEU B 2 47 ? -19.258 -39.338 5.614 1.00 27.55 40 LEU B C 1
ATOM 2732 O O . LEU B 2 47 ? -19.434 -39.246 4.396 1.00 28.28 40 LEU B O 1
ATOM 2737 N N . PRO B 2 48 ? -20.266 -39.485 6.492 1.00 30.49 41 PRO B N 1
ATOM 2738 C CA . PRO B 2 48 ? -21.661 -39.416 6.031 1.00 32.96 41 PRO B CA 1
ATOM 2739 C C . PRO B 2 48 ? -21.968 -38.074 5.373 1.00 37.41 41 PRO B C 1
ATOM 2740 O O . PRO B 2 48 ? -21.725 -37.018 5.967 1.00 41.58 41 PRO B O 1
ATOM 2744 N N . ARG B 2 49 ? -22.488 -38.137 4.149 1.00 40.13 42 ARG B N 1
ATOM 2745 C CA . ARG B 2 49 ? -22.803 -36.961 3.348 1.00 40.98 42 ARG B CA 1
ATOM 2746 C C . ARG B 2 49 ? -23.637 -35.925 4.093 1.00 44.32 42 ARG B C 1
ATOM 2747 O O . ARG B 2 49 ? -23.448 -34.724 3.914 1.00 52.28 42 ARG B O 1
ATOM 2755 N N . GLU B 2 50 ? -24.554 -36.372 4.937 1.00 39.54 43 GLU B N 1
ATOM 2756 C CA . GLU B 2 50 ? -25.417 -35.406 5.595 1.00 46.46 43 GLU B CA 1
ATOM 2757 C C . GLU B 2 50 ? -24.699 -34.672 6.721 1.00 42.80 43 GLU B C 1
ATOM 2758 O O . GLU B 2 50 ? -25.152 -33.620 7.178 1.00 44.90 43 GLU B O 1
ATOM 2764 N N . LEU B 2 51 ? -23.561 -35.208 7.143 1.00 37.57 44 LEU B N 1
ATOM 2765 C CA . LEU B 2 51 ? -22.755 -34.556 8.172 1.00 36.19 44 LEU B CA 1
ATOM 2766 C C . LEU B 2 51 ? -22.055 -33.340 7.547 1.00 32.33 44 LEU B C 1
ATOM 2767 O O . LEU B 2 51 ? -22.036 -32.237 8.115 1.00 30.83 44 LEU B O 1
ATOM 2772 N N . ILE B 2 52 ? -21.504 -33.558 6.359 1.00 16.89 45 ILE B N 1
ATOM 2773 C CA . ILE B 2 52 ? -20.875 -32.502 5.587 1.00 21.81 45 ILE B CA 1
ATOM 2774 C C . ILE B 2 52 ? -21.859 -31.364 5.324 1.00 29.49 45 ILE B C 1
ATOM 2775 O O . ILE B 2 52 ? -21.586 -30.210 5.680 1.00 28.12 45 ILE B O 1
ATOM 2780 N N . PHE B 2 53 ? -23.004 -31.688 4.719 1.00 25.44 46 PHE B N 1
ATOM 2781 C CA . PHE B 2 53 ? -24.042 -30.686 4.473 1.00 25.85 46 PHE B CA 1
ATOM 2782 C C . PHE B 2 53 ? -24.426 -29.916 5.730 1.00 28.48 46 PHE B C 1
ATOM 2783 O O . PHE B 2 53 ? -24.557 -28.693 5.696 1.00 28.92 46 PHE B O 1
ATOM 2791 N N . GLN B 2 54 ? -24.554 -30.622 6.849 1.00 28.33 47 GLN B N 1
ATOM 2792 C CA . GLN B 2 54 ? -24.968 -29.978 8.091 1.00 27.90 47 GLN B CA 1
ATOM 2793 C C . GLN B 2 54 ? -23.921 -29.002 8.661 1.00 29.09 47 GLN B C 1
ATOM 2794 O O . GLN B 2 54 ? -24.263 -27.904 9.113 1.00 30.07 47 GLN B O 1
ATOM 2800 N N . VAL B 2 55 ? -22.651 -29.388 8.625 1.00 22.96 48 VAL B N 1
ATOM 2801 C CA . VAL B 2 55 ? -21.610 -28.509 9.142 1.00 23.23 48 VAL B CA 1
ATOM 2802 C C . VAL B 2 55 ? -21.437 -27.297 8.226 1.00 21.16 48 VAL B C 1
ATOM 2803 O O . VAL B 2 55 ? -21.213 -26.177 8.694 1.00 18.92 48 VAL B O 1
ATOM 2807 N N . TRP B 2 56 ? -21.572 -27.509 6.922 1.00 15.04 49 TRP B N 1
ATOM 2808 C CA . TRP B 2 56 ? -21.493 -26.386 5.985 1.00 22.81 49 TRP B CA 1
ATOM 2809 C C . TRP B 2 56 ? -22.592 -25.349 6.245 1.00 21.47 49 TRP B C 1
ATOM 2810 O O . TRP B 2 56 ? -22.307 -24.160 6.431 1.00 19.39 49 TRP B O 1
ATOM 2821 N N . ARG B 2 57 ? -23.841 -25.808 6.280 1.00 21.12 50 ARG B N 1
ATOM 2822 C CA . ARG B 2 57 ? -24.980 -24.909 6.467 1.00 23.71 50 ARG B CA 1
ATOM 2823 C C . ARG B 2 57 ? -24.973 -24.205 7.820 1.00 25.83 50 ARG B C 1
ATOM 2824 O O . ARG B 2 57 ? -25.334 -23.027 7.913 1.00 17.41 50 ARG B O 1
ATOM 2832 N N . ARG B 2 58 ? -24.575 -24.914 8.877 1.00 25.11 51 ARG B N 1
ATOM 2833 C CA . ARG B 2 58 ? -24.540 -24.276 10.191 1.00 30.23 51 ARG B CA 1
ATOM 2834 C C . ARG B 2 58 ? -23.411 -23.248 10.288 1.00 28.68 51 ARG B C 1
ATOM 2835 O O . ARG B 2 58 ? -23.615 -22.160 10.814 1.00 31.62 51 ARG B O 1
ATOM 2843 N N . SER B 2 59 ? -22.239 -23.587 9.753 1.00 25.98 52 SER B N 1
ATOM 2844 C CA . SER B 2 59 ? -21.127 -22.648 9.688 1.00 18.99 52 SER B CA 1
ATOM 2845 C C . SER B 2 59 ? -21.562 -21.382 8.968 1.00 23.25 52 SER B C 1
ATOM 2846 O O . SER B 2 59 ? -21.249 -20.276 9.406 1.00 27.55 52 SER B O 1
ATOM 2849 N N . TRP B 2 60 ? -22.284 -21.547 7.860 1.00 20.96 53 TRP B N 1
ATOM 2850 C CA . TRP B 2 60 ? -22.704 -20.401 7.054 1.00 23.30 53 TRP B CA 1
ATOM 2851 C C . TRP B 2 60 ? -23.719 -19.543 7.815 1.00 24.80 53 TRP B C 1
ATOM 2852 O O . TRP B 2 60 ? -23.626 -18.307 7.798 1.00 27.10 53 TRP B O 1
ATOM 2863 N N . GLU B 2 61 ? -24.678 -20.182 8.483 1.00 15.93 54 GLU B N 1
ATOM 2864 C CA . GLU B 2 61 ? -25.681 -19.418 9.233 1.00 19.39 54 GLU B CA 1
ATOM 2865 C C . GLU B 2 61 ? -24.994 -18.602 10.306 1.00 25.74 54 GLU B C 1
ATOM 2866 O O . GLU B 2 61 ? -25.278 -17.418 10.473 1.00 32.95 54 GLU B O 1
ATOM 2872 N N . TYR B 2 62 ? -24.064 -19.229 11.021 1.00 18.54 55 TYR B N 1
ATOM 2873 C CA . TYR B 2 62 ? -23.430 -18.546 12.140 1.00 24.42 55 TYR B CA 1
ATOM 2874 C C . TYR B 2 62 ? -22.483 -17.398 11.729 1.00 33.28 55 TYR B C 1
ATOM 2875 O O . TYR B 2 62 ? -22.694 -16.251 12.122 1.00 29.36 55 TYR B O 1
ATOM 2884 N N . TRP B 2 63 ? -21.446 -17.696 10.947 1.00 31.74 56 TRP B N 1
ATOM 2885 C CA . TRP B 2 63 ? -20.428 -16.684 10.654 1.00 24.89 56 TRP B CA 1
ATOM 2886 C C . TRP B 2 63 ? -20.806 -15.724 9.542 1.00 26.52 56 TRP B C 1
ATOM 2887 O O . TRP B 2 63 ? -20.437 -14.546 9.589 1.00 26.79 56 TRP B O 1
ATOM 2898 N N . HIS B 2 64 ? -21.511 -16.210 8.524 1.00 21.19 57 HIS B N 1
ATOM 2899 C CA . HIS B 2 64 ? -21.888 -15.302 7.441 1.00 24.47 57 HIS B CA 1
ATOM 2900 C C . HIS B 2 64 ? -23.151 -14.495 7.774 1.00 25.74 57 HIS B C 1
ATOM 2901 O O . HIS B 2 64 ? -23.107 -13.268 7.843 1.00 29.33 57 HIS B O 1
ATOM 2908 N N . ASP B 2 65 ? -24.262 -15.187 7.995 1.00 24.13 58 ASP B N 1
ATOM 2909 C CA . ASP B 2 65 ? -25.548 -14.529 8.248 1.00 27.81 58 ASP B CA 1
ATOM 2910 C C . ASP B 2 65 ? -25.644 -13.837 9.617 1.00 33.33 58 ASP B C 1
ATOM 2911 O O . ASP B 2 65 ? -26.001 -12.669 9.701 1.00 45.80 58 ASP B O 1
ATOM 2916 N N . GLU B 2 66 ? -25.311 -14.550 10.683 1.00 28.73 59 GLU B N 1
ATOM 2917 C CA . GLU B 2 66 ? -25.410 -13.996 12.030 1.00 30.50 59 GLU B CA 1
ATOM 2918 C C . GLU B 2 66 ? -24.270 -13.027 12.432 1.00 41.16 59 GLU B C 1
ATOM 2919 O O . GLU B 2 66 ? -24.548 -11.943 12.930 1.00 40.78 59 GLU B O 1
ATOM 2925 N N . MET B 2 67 ? -23.005 -13.402 12.222 1.00 42.35 60 MET B N 1
ATOM 2926 C CA . MET B 2 67 ? -21.881 -12.550 12.640 1.00 35.95 60 MET B CA 1
ATOM 2927 C C . MET B 2 67 ? -21.434 -11.565 11.560 1.00 40.12 60 MET B C 1
ATOM 2928 O O . MET B 2 67 ? -20.618 -10.680 11.824 1.00 48.48 60 MET B O 1
ATOM 2933 N N . GLY B 2 68 ? -21.939 -11.729 10.342 1.00 35.10 61 GLY B N 1
ATOM 2934 C CA . GLY B 2 68 ? -21.566 -10.845 9.247 1.00 29.43 61 GLY B CA 1
ATOM 2935 C C . GLY B 2 68 ? -20.114 -10.888 8.787 1.00 34.10 61 GLY B C 1
ATOM 2936 O O . GLY B 2 68 ? -19.594 -9.871 8.323 1.00 38.59 61 GLY B O 1
ATOM 2937 N N . MET B 2 69 ? -19.452 -12.041 8.890 1.00 29.36 62 MET B N 1
ATOM 2938 C CA . MET B 2 69 ? -18.078 -12.156 8.366 1.00 26.30 62 MET B CA 1
ATOM 2939 C C . MET B 2 69 ? -18.061 -12.386 6.842 1.00 21.02 62 MET B C 1
ATOM 2940 O O . MET B 2 69 ? -19.065 -12.779 6.253 1.00 29.99 62 MET B O 1
ATOM 2945 N N . SER B 2 70 ? -16.915 -12.150 6.210 1.00 16.07 63 SER B N 1
ATOM 2946 C CA . SER B 2 70 ? -16.753 -12.335 4.764 1.00 13.88 63 SER B CA 1
ATOM 2947 C C . SER B 2 70 ? -16.980 -13.790 4.343 1.00 19.35 63 SER B C 1
ATOM 2948 O O . SER B 2 70 ? -16.952 -14.698 5.196 1.00 21.02 63 SER B O 1
ATOM 2951 N N . VAL B 2 71 ? -17.197 -14.035 3.046 1.00 17.59 64 VAL B N 1
ATOM 2952 C CA . VAL B 2 71 ? -17.321 -15.423 2.604 1.00 24.58 64 VAL B CA 1
ATOM 2953 C C . VAL B 2 71 ? -16.001 -16.172 2.739 1.00 22.35 64 VAL B C 1
ATOM 2954 O O . VAL B 2 71 ? -15.997 -17.377 2.972 1.00 24.10 64 VAL B O 1
ATOM 2958 N N . SER B 2 72 ? -14.890 -15.451 2.641 1.00 20.69 65 SER B N 1
ATOM 2959 C CA . SER B 2 72 ? -13.568 -16.063 2.800 1.00 21.33 65 SER B CA 1
ATOM 2960 C C . SER B 2 72 ? -13.323 -16.534 4.236 1.00 24.32 65 SER B C 1
ATOM 2961 O O . SER B 2 72 ? -12.901 -17.676 4.470 1.00 21.29 65 SER B O 1
ATOM 2964 N N . TYR B 2 73 ? -13.590 -15.660 5.202 1.00 17.13 66 TYR B N 1
ATOM 2965 C CA . TYR B 2 73 ? -13.453 -16.055 6.595 1.00 15.20 66 TYR B CA 1
ATOM 2966 C C . TYR B 2 73 ? -14.375 -17.242 6.898 1.00 21.77 66 TYR B C 1
ATOM 2967 O O . TYR B 2 73 ? -13.954 -18.225 7.531 1.00 20.44 66 TYR B O 1
ATOM 2976 N N . THR B 2 74 ? -15.613 -17.169 6.407 1.00 17.23 67 THR B N 1
ATOM 2977 C CA . THR B 2 74 ? -16.604 -18.212 6.661 1.00 11.00 67 THR B CA 1
ATOM 2978 C C . THR B 2 74 ? -16.127 -19.554 6.105 1.00 17.29 67 THR B C 1
ATOM 2979 O O . THR B 2 74 ? -16.182 -20.584 6.791 1.00 15.04 67 THR B O 1
ATOM 2983 N N . LYS B 2 75 ? -15.640 -19.548 4.869 1.00 17.32 68 LYS B N 1
ATOM 2984 C CA . LYS B 2 75 ? -15.125 -20.779 4.281 1.00 18.08 68 LYS B CA 1
ATOM 2985 C C . LYS B 2 75 ? -13.953 -21.328 5.085 1.00 24.01 68 LYS B C 1
ATOM 2986 O O . LYS B 2 75 ? -13.808 -22.547 5.223 1.00 16.23 68 LYS B O 1
ATOM 2992 N N . TYR B 2 76 ? -13.138 -20.432 5.642 1.00 19.29 69 TYR B N 1
ATOM 2993 C CA . TYR B 2 76 ? -11.946 -20.859 6.362 1.00 10.59 69 TYR B CA 1
ATOM 2994 C C . TYR B 2 76 ? -12.271 -21.543 7.698 1.00 21.84 69 TYR B C 1
ATOM 2995 O O . TYR B 2 76 ? -11.688 -22.597 8.016 1.00 17.50 69 TYR B O 1
ATOM 3004 N N . ARG B 2 77 ? -13.188 -20.962 8.484 1.00 20.00 70 ARG B N 1
ATOM 3005 C CA . ARG B 2 77 ? -13.622 -21.639 9.718 1.00 19.11 70 ARG B CA 1
ATOM 3006 C C . ARG B 2 77 ? -14.227 -23.008 9.393 1.00 19.36 70 ARG B C 1
ATOM 3007 O O . ARG B 2 77 ? -14.039 -23.978 10.131 1.00 22.02 70 ARG B O 1
ATOM 3015 N N . TYR B 2 78 ? -14.935 -23.094 8.274 1.00 12.85 71 TYR B N 1
ATOM 3016 C CA . TYR B 2 78 ? -15.546 -24.357 7.894 1.00 18.69 71 TYR B CA 1
ATOM 3017 C C . TYR B 2 78 ? -14.473 -25.398 7.529 1.00 17.62 71 TYR B C 1
ATOM 3018 O O . TYR B 2 78 ? -14.550 -26.550 7.958 1.00 19.11 71 TYR B O 1
ATOM 3027 N N . LEU B 2 79 ? -13.488 -24.992 6.730 1.00 15.56 72 LEU B N 1
ATOM 3028 C CA . LEU B 2 79 ? -12.409 -25.895 6.324 1.00 18.86 72 LEU B CA 1
ATOM 3029 C C . LEU B 2 79 ? -11.687 -26.473 7.543 1.00 18.78 72 LEU B C 1
ATOM 3030 O O . LEU B 2 79 ? -11.439 -27.681 7.601 1.00 17.24 72 LEU B O 1
ATOM 3035 N N . CYS B 2 80 ? -11.370 -25.627 8.524 1.00 18.64 73 CYS B N 1
ATOM 3036 C CA . CYS B 2 80 ? -10.641 -26.109 9.700 1.00 18.71 73 CYS B CA 1
ATOM 3037 C C . CYS B 2 80 ? -11.421 -27.199 10.443 1.00 21.70 73 CYS B C 1
ATOM 3038 O O . CYS B 2 80 ? -10.830 -28.175 10.919 1.00 27.11 73 CYS B O 1
ATOM 3041 N N . LEU B 2 81 ? -12.744 -27.058 10.508 1.00 18.09 74 LEU B N 1
ATOM 3042 C CA . LEU B 2 81 ? -13.586 -28.084 11.146 1.00 24.95 74 LEU B CA 1
ATOM 3043 C C . LEU B 2 81 ? -13.583 -29.407 10.382 1.00 24.35 74 LEU B C 1
ATOM 3044 O O . LEU B 2 81 ? -13.525 -30.478 10.995 1.00 19.53 74 LEU B O 1
ATOM 3049 N N . ILE B 2 82 ? -13.654 -29.340 9.051 1.00 14.79 75 ILE B N 1
ATOM 3050 C CA . ILE B 2 82 ? -13.642 -30.564 8.253 1.00 14.24 75 ILE B CA 1
ATOM 3051 C C . ILE B 2 82 ? -12.262 -31.223 8.283 1.00 25.46 75 ILE B C 1
ATOM 3052 O O . ILE B 2 82 ? -12.169 -32.464 8.317 1.00 19.92 75 ILE B O 1
ATOM 3057 N N . GLN B 2 83 ? -11.196 -30.411 8.297 1.00 21.29 76 GLN B N 1
ATOM 3058 C CA . GLN B 2 83 ? -9.846 -30.975 8.366 1.00 17.24 76 GLN B CA 1
ATOM 3059 C C . GLN B 2 83 ? -9.711 -31.764 9.673 1.00 19.42 76 GLN B C 1
ATOM 3060 O O . GLN B 2 83 ? -9.101 -32.835 9.685 1.00 16.51 76 GLN B O 1
ATOM 3066 N N . LYS B 2 84 ? -10.311 -31.265 10.758 1.00 12.66 77 LYS B N 1
ATOM 3067 C CA . LYS B 2 84 ? -10.253 -31.985 12.039 1.00 12.92 77 LYS B CA 1
ATOM 3068 C C . LYS B 2 84 ? -11.081 -33.262 12.023 1.00 19.21 77 LYS B C 1
ATOM 3069 O O . LYS B 2 84 ? -10.659 -34.283 12.570 1.00 19.87 77 LYS B O 1
ATOM 3075 N N . ALA B 2 85 ? -12.250 -33.208 11.386 1.00 19.80 78 ALA B N 1
ATOM 3076 C CA . ALA B 2 85 ? -13.078 -34.401 11.226 1.00 20.25 78 ALA B CA 1
ATOM 3077 C C . ALA B 2 85 ? -12.307 -35.468 10.447 1.00 20.80 78 ALA B C 1
ATOM 3078 O O . ALA B 2 85 ? -12.317 -36.646 10.814 1.00 21.48 78 ALA B O 1
ATOM 3080 N N . MET B 2 86 ? -11.619 -35.057 9.385 1.00 15.53 79 MET B N 1
ATOM 3081 C CA . MET B 2 86 ? -10.872 -36.016 8.562 1.00 13.85 79 MET B CA 1
ATOM 3082 C C . MET B 2 86 ? -9.708 -36.605 9.346 1.00 22.12 79 MET B C 1
ATOM 3083 O O . MET B 2 86 ? -9.437 -37.802 9.250 1.00 20.83 79 MET B O 1
ATOM 3088 N N . PHE B 2 87 ? -9.035 -35.759 10.128 1.00 17.68 80 PHE B N 1
ATOM 3089 C CA . PHE B 2 87 ? -7.951 -36.206 11.002 1.00 14.63 80 PHE B CA 1
ATOM 3090 C C . PHE B 2 87 ? -8.457 -37.288 11.955 1.00 20.55 80 PHE B C 1
ATOM 3091 O O . PHE B 2 87 ? -7.807 -38.311 12.145 1.00 18.32 80 PHE B O 1
ATOM 3099 N N . MET B 2 88 ? -9.612 -37.062 12.565 1.00 24.41 81 MET B N 1
ATOM 3100 C CA . MET B 2 88 ? -10.146 -38.050 13.493 1.00 27.66 81 MET B CA 1
ATOM 3101 C C . MET B 2 88 ? -10.487 -39.360 12.774 1.00 29.76 81 MET B C 1
ATOM 3102 O O . MET B 2 88 ? -10.218 -40.448 13.288 1.00 29.65 81 MET B O 1
ATOM 3107 N N . HIS B 2 89 ? -11.043 -39.258 11.571 1.00 20.18 82 HIS B N 1
ATOM 3108 C CA . HIS B 2 89 ? -11.411 -40.463 10.821 1.00 26.63 82 HIS B CA 1
ATOM 3109 C C . HIS B 2 89 ? -10.191 -41.312 10.465 1.00 29.14 82 HIS B C 1
ATOM 3110 O O . HIS B 2 89 ? -10.223 -42.534 10.588 1.00 35.78 82 HIS B O 1
ATOM 3117 N N . CYS B 2 90 ? -9.115 -40.664 10.034 1.00 23.23 83 CYS B N 1
ATOM 3118 C CA . CYS B 2 90 ? -7.949 -41.396 9.559 1.00 27.57 83 CYS B CA 1
ATOM 3119 C C . CYS B 2 90 ? -7.086 -41.969 10.684 1.00 34.19 83 CYS B C 1
ATOM 3120 O O . CYS B 2 90 ? -6.474 -43.018 10.516 1.00 29.96 83 CYS B O 1
ATOM 3123 N N . LYS B 2 91 ? -7.057 -41.295 11.832 1.00 33.75 84 LYS B N 1
ATOM 3124 C CA . LYS B 2 91 ? -6.363 -41.823 13.003 1.00 31.62 84 LYS B CA 1
ATOM 3125 C C . LYS B 2 91 ? -6.970 -43.143 13.476 1.00 35.77 84 LYS B C 1
ATOM 3126 O O . LYS B 2 91 ? -6.245 -44.051 13.880 1.00 41.01 84 LYS B O 1
ATOM 3132 N N . LYS B 2 92 ? -8.293 -43.252 13.415 1.00 48.82 85 LYS B N 1
ATOM 3133 C CA . LYS B 2 92 ? -8.954 -44.501 13.777 1.00 48.36 85 LYS B CA 1
ATOM 3134 C C . LYS B 2 92 ? -8.608 -45.648 12.827 1.00 45.57 85 LYS B C 1
ATOM 3135 O O . LYS B 2 92 ? -8.751 -46.819 13.181 1.00 38.84 85 LYS B O 1
ATOM 3141 N N . GLY B 2 93 ? -8.155 -45.315 11.623 1.00 44.02 86 GLY B N 1
ATOM 3142 C CA . GLY B 2 93 ? -7.841 -46.338 10.647 1.00 45.01 86 GLY B CA 1
ATOM 3143 C C . GLY B 2 93 ? -8.972 -46.451 9.657 1.00 54.84 86 GLY B C 1
ATOM 3144 O O . GLY B 2 93 ? -10.148 -46.560 10.036 1.00 59.23 86 GLY B O 1
ATOM 3145 N N . CYS B 2 94 ? -8.613 -46.439 8.381 1.00 62.54 87 CYS B N 1
ATOM 3146 C CA . CYS B 2 94 ? -9.592 -46.276 7.319 1.00 68.77 87 CYS B CA 1
ATOM 3147 C C . CYS B 2 94 ? -9.519 -47.372 6.260 1.00 75.94 87 CYS B C 1
ATOM 3148 O O . CYS B 2 94 ? -8.530 -47.479 5.526 1.00 74.54 87 CYS B O 1
ATOM 3151 N N . ARG B 2 95 ? -10.574 -48.183 6.195 1.00 79.10 88 ARG B N 1
ATOM 3152 C CA . ARG B 2 95 ? -10.745 -49.159 5.124 1.00 79.43 88 ARG B CA 1
ATOM 3153 C C . ARG B 2 95 ? -11.948 -48.779 4.253 1.00 82.50 88 ARG B C 1
ATOM 3154 O O . ARG B 2 95 ? -12.813 -49.612 3.969 1.00 75.91 88 ARG B O 1
ATOM 3156 N N . CYS B 2 96 ? -11.994 -47.519 3.832 1.00 86.62 89 CYS B N 1
ATOM 3157 C CA . CYS B 2 96 ? -13.104 -47.019 3.029 1.00 87.98 89 CYS B CA 1
ATOM 3158 C C . CYS B 2 96 ? -12.929 -47.328 1.544 1.00 86.52 89 CYS B C 1
ATOM 3159 O O . CYS B 2 96 ? -11.820 -47.275 1.013 1.00 83.30 89 CYS B O 1
ATOM 3162 N N . LEU B 2 97 ? -14.037 -47.647 0.882 1.00 84.04 90 LEU B N 1
ATOM 3163 C CA . LEU B 2 97 ? -14.033 -47.928 -0.549 1.00 82.14 90 LEU B CA 1
ATOM 3164 C C . LEU B 2 97 ? -13.766 -46.670 -1.370 1.00 86.12 90 LEU B C 1
ATOM 3165 O O . LEU B 2 97 ? -12.905 -46.666 -2.252 1.00 88.77 90 LEU B O 1
ATOM 3167 N N . ARG B 2 107 ? -1.956 -28.392 -5.563 1.00 73.75 100 ARG B N 1
ATOM 3168 C CA . ARG B 2 107 ? -1.130 -28.807 -6.695 1.00 77.90 100 ARG B CA 1
ATOM 3169 C C . ARG B 2 107 ? 0.115 -27.929 -6.926 1.00 84.13 100 ARG B C 1
ATOM 3170 O O . ARG B 2 107 ? 1.194 -28.459 -7.206 1.00 90.85 100 ARG B O 1
ATOM 3178 N N . PRO B 2 108 ? -0.019 -26.589 -6.828 1.00 77.83 101 PRO B N 1
ATOM 3179 C CA . PRO B 2 108 ? 1.247 -25.860 -6.703 1.00 70.75 101 PRO B CA 1
ATOM 3180 C C . PRO B 2 108 ? 1.867 -26.209 -5.358 1.00 69.39 101 PRO B C 1
ATOM 3181 O O . PRO B 2 108 ? 1.147 -26.281 -4.354 1.00 72.03 101 PRO B O 1
ATOM 3185 N N . GLY B 2 109 ? 3.174 -26.445 -5.335 1.00 57.72 102 GLY B N 1
ATOM 3186 C CA . GLY B 2 109 ? 3.834 -26.878 -4.115 1.00 46.89 102 GLY B CA 1
ATOM 3187 C C . GLY B 2 109 ? 3.960 -25.798 -3.059 1.00 42.98 102 GLY B C 1
ATOM 3188 O O . GLY B 2 109 ? 3.152 -24.866 -3.002 1.00 37.87 102 GLY B O 1
ATOM 3189 N N . PRO B 2 110 ? 4.995 -25.906 -2.221 1.00 43.92 103 PRO B N 1
ATOM 3190 C CA . PRO B 2 110 ? 5.258 -24.915 -1.173 1.00 40.39 103 PRO B CA 1
ATOM 3191 C C . PRO B 2 110 ? 5.794 -23.613 -1.773 1.00 38.48 103 PRO B C 1
ATOM 3192 O O . PRO B 2 110 ? 6.441 -23.660 -2.818 1.00 34.60 103 PRO B O 1
ATOM 3196 N N . PRO B 2 111 ? 5.529 -22.469 -1.120 1.00 25.58 104 PRO B N 1
ATOM 3197 C CA . PRO B 2 111 ? 6.070 -21.181 -1.585 1.00 26.26 104 PRO B CA 1
ATOM 3198 C C . PRO B 2 111 ? 7.568 -21.177 -1.337 1.00 27.67 104 PRO B C 1
ATOM 3199 O O . PRO B 2 111 ? 8.014 -21.963 -0.499 1.00 29.96 104 PRO B O 1
ATOM 3203 N N . PRO B 2 112 ? 8.326 -20.310 -2.029 1.00 26.55 105 PRO B N 1
ATOM 3204 C CA . PRO B 2 112 ? 9.790 -20.332 -1.913 1.00 24.11 105 PRO B CA 1
ATOM 3205 C C . PRO B 2 112 ? 10.277 -19.815 -0.557 1.00 25.30 105 PRO B C 1
ATOM 3206 O O . PRO B 2 112 ? 9.556 -19.067 0.106 1.00 27.61 105 PRO B O 1
ATOM 3210 N N . PRO B 2 113 ? 11.511 -20.169 -0.167 1.00 22.32 106 PRO B N 1
ATOM 3211 C CA . PRO B 2 113 ? 12.079 -19.520 1.020 1.00 16.37 106 PRO B CA 1
ATOM 3212 C C . PRO B 2 113 ? 12.184 -18.015 0.773 1.00 20.89 106 PRO B C 1
ATOM 3213 O O . PRO B 2 113 ? 12.288 -17.587 -0.378 1.00 24.58 106 PRO B O 1
ATOM 3217 N N . PRO B 2 114 ? 12.162 -17.213 1.840 1.00 18.19 107 PRO B N 1
ATOM 3218 C CA . PRO B 2 114 ? 12.484 -15.796 1.646 1.00 21.62 107 PRO B CA 1
ATOM 3219 C C . PRO B 2 114 ? 13.973 -15.691 1.285 1.00 25.43 107 PRO B C 1
ATOM 3220 O O . PRO B 2 114 ? 14.713 -16.653 1.533 1.00 17.36 107 PRO B O 1
ATOM 3224 N N . PRO B 2 115 ? 14.404 -14.569 0.681 1.00 22.93 108 PRO B N 1
ATOM 3225 C CA . PRO B 2 115 ? 15.832 -14.496 0.322 1.00 29.13 108 PRO B CA 1
ATOM 3226 C C . PRO B 2 115 ? 16.697 -14.407 1.574 1.00 33.62 108 PRO B C 1
ATOM 3227 O O . PRO B 2 115 ? 16.386 -13.614 2.470 1.00 32.75 108 PRO B O 1
ATOM 3231 N N . PRO B 2 116 ? 17.752 -15.237 1.650 1.00 33.78 109 PRO B N 1
ATOM 3232 C CA . PRO B 2 116 ? 18.545 -15.333 2.884 1.00 27.58 109 PRO B CA 1
ATOM 3233 C C . PRO B 2 116 ? 19.155 -13.998 3.281 1.00 28.71 109 PRO B C 1
ATOM 3234 O O . PRO B 2 116 ? 19.651 -13.249 2.420 1.00 25.94 109 PRO B O 1
ATOM 3238 N N . GLY B 2 117 ? 19.106 -13.699 4.578 1.00 28.00 110 GLY B N 1
ATOM 3239 C CA . GLY B 2 117 ? 19.580 -12.423 5.092 1.00 28.27 110 GLY B CA 1
ATOM 3240 C C . GLY B 2 117 ? 18.517 -11.338 5.189 1.00 37.41 110 GLY B C 1
ATOM 3241 O O . GLY B 2 117 ? 18.721 -10.337 5.879 1.00 44.59 110 GLY B O 1
ATOM 3242 N N . LEU B 2 118 ? 17.397 -11.522 4.490 1.00 38.63 111 LEU B N 1
ATOM 3243 C CA . LEU B 2 118 ? 16.297 -10.556 4.527 1.00 49.89 111 LEU B CA 1
ATOM 3244 C C . LEU B 2 118 ? 15.051 -11.106 5.231 1.00 53.89 111 LEU B C 1
ATOM 3245 O O . LEU B 2 118 ? 15.113 -12.103 5.955 1.00 58.62 111 LEU B O 1
ATOM 3250 N N . ASN C 3 51 ? -2.786 -10.898 -7.773 1.00 62.37 606 ASN C N 1
ATOM 3251 C CA . ASN C 3 51 ? -2.093 -9.967 -6.886 1.00 63.56 606 ASN C CA 1
ATOM 3252 C C . ASN C 3 51 ? -0.792 -10.567 -6.349 1.00 57.43 606 ASN C C 1
ATOM 3253 O O . ASN C 3 51 ? -0.833 -11.514 -5.561 1.00 41.03 606 ASN C O 1
ATOM 3258 N N . PRO C 3 52 ? 0.361 -9.985 -6.749 1.00 59.40 607 PRO C N 1
ATOM 3259 C CA . PRO C 3 52 ? 1.702 -10.519 -6.466 1.00 48.22 607 PRO C CA 1
ATOM 3260 C C . PRO C 3 52 ? 2.359 -9.963 -5.194 1.00 42.42 607 PRO C C 1
ATOM 3261 O O . PRO C 3 52 ? 3.541 -10.206 -4.979 1.00 55.89 607 PRO C O 1
ATOM 3265 N N . THR C 3 53 ? 1.610 -9.233 -4.375 1.00 31.63 608 THR C N 1
ATOM 3266 C CA . THR C 3 53 ? 2.066 -8.844 -3.042 1.00 28.86 608 THR C CA 1
ATOM 3267 C C . THR C 3 53 ? 2.209 -10.067 -2.109 1.00 33.98 608 THR C C 1
ATOM 3268 O O . THR C 3 53 ? 1.265 -10.850 -1.954 1.00 33.12 608 THR C O 1
ATOM 3272 N N . ARG C 3 54 ? 3.371 -10.229 -1.476 1.00 28.55 609 ARG C N 1
ATOM 3273 C CA . ARG C 3 54 ? 3.561 -11.323 -0.517 1.00 29.57 609 ARG C CA 1
ATOM 3274 C C . ARG C 3 54 ? 2.812 -11.056 0.788 1.00 26.33 609 ARG C C 1
ATOM 3275 O O . ARG C 3 54 ? 2.642 -9.893 1.168 1.00 26.25 609 ARG C O 1
ATOM 3283 N N . LEU C 3 55 ? 2.352 -12.117 1.464 1.00 22.23 610 LEU C N 1
ATOM 3284 C CA . LEU C 3 55 ? 1.679 -11.963 2.762 1.00 23.83 610 LEU C CA 1
ATOM 3285 C C . LEU C 3 55 ? 2.552 -11.186 3.746 1.00 27.40 610 LEU C C 1
ATOM 3286 O O . LEU C 3 55 ? 2.057 -10.304 4.449 1.00 31.60 610 LEU C O 1
ATOM 3291 N N . ARG C 3 56 ? 3.845 -11.505 3.786 1.00 27.99 611 ARG C N 1
ATOM 3292 C CA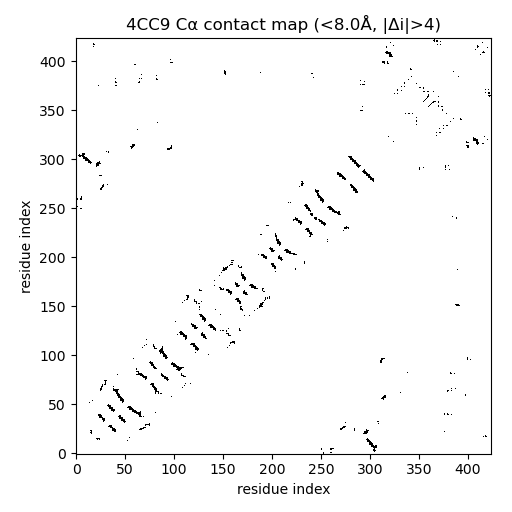 . ARG C 3 56 ? 4.770 -10.808 4.681 1.00 33.98 611 ARG C CA 1
ATOM 3293 C C . ARG C 3 56 ? 4.868 -9.296 4.385 1.00 38.80 611 ARG C C 1
ATOM 3294 O O . ARG C 3 56 ? 4.906 -8.496 5.316 1.00 37.23 611 ARG C O 1
ATOM 3302 N N . GLU C 3 57 ? 4.898 -8.917 3.102 1.00 41.01 612 GLU C N 1
ATOM 3303 C CA . GLU C 3 57 ? 4.880 -7.504 2.690 1.00 46.89 612 GLU C CA 1
ATOM 3304 C C . GLU C 3 57 ? 3.698 -6.753 3.285 1.00 50.18 612 GLU C C 1
ATOM 3305 O O . GLU C 3 57 ? 3.789 -5.562 3.577 1.00 46.74 612 GLU C O 1
ATOM 3311 N N . ALA C 3 58 ? 2.578 -7.451 3.438 1.00 48.45 613 ALA C N 1
ATOM 3312 C CA . ALA C 3 58 ? 1.342 -6.821 3.879 1.00 43.10 613 ALA C CA 1
ATOM 3313 C C . ALA C 3 58 ? 1.140 -6.922 5.383 1.00 46.26 613 ALA C C 1
ATOM 3314 O O . ALA C 3 58 ? 0.135 -6.444 5.895 1.00 56.20 613 ALA C O 1
ATOM 3316 N N . SER C 3 59 ? 2.090 -7.541 6.083 1.00 47.78 614 SER C N 1
ATOM 3317 C CA . SER C 3 59 ? 1.952 -7.824 7.521 1.00 54.25 614 SER C CA 1
ATOM 3318 C C . SER C 3 59 ? 0.674 -8.600 7.852 1.00 49.47 614 SER C C 1
ATOM 3319 O O . SER C 3 59 ? 0.028 -8.338 8.875 1.00 46.35 614 SER C O 1
ATOM 3322 N N . LYS C 3 60 ? 0.325 -9.553 6.986 1.00 40.57 615 LYS C N 1
ATOM 3323 C CA . LYS C 3 60 ? -0.866 -10.371 7.170 1.00 37.27 615 LYS C CA 1
ATOM 3324 C C . LYS C 3 60 ? -0.527 -11.856 7.260 1.00 40.79 615 LYS C C 1
ATOM 3325 O O . LYS C 3 60 ? 0.398 -12.334 6.608 1.00 46.08 615 LYS C O 1
ATOM 3331 N N . SER C 3 61 ? -1.284 -12.579 8.077 1.00 41.16 616 SER C N 1
ATOM 3332 C CA . SER C 3 61 ? -1.352 -14.033 7.988 1.00 36.72 616 SER C CA 1
ATOM 3333 C C . SER C 3 61 ? -2.562 -14.374 7.130 1.00 35.72 616 SER C C 1
ATOM 3334 O O . SER C 3 61 ? -3.364 -13.493 6.809 1.00 34.52 616 SER C O 1
ATOM 3337 N N . ARG C 3 62 ? -2.699 -15.648 6.771 1.00 27.84 617 ARG C N 1
ATOM 3338 C CA . ARG C 3 62 ? -3.828 -16.126 5.971 1.00 24.34 617 ARG C CA 1
ATOM 3339 C C . ARG C 3 62 ? -5.173 -15.713 6.599 1.00 33.20 617 ARG C C 1
ATOM 3340 O O . ARG C 3 62 ? -6.038 -15.132 5.928 1.00 38.61 617 ARG C O 1
ATOM 3348 N N . VAL C 3 63 ? -5.320 -15.975 7.895 1.00 33.71 618 VAL C N 1
ATOM 3349 C CA . VAL C 3 63 ? -6.573 -15.737 8.612 1.00 34.08 618 VAL C CA 1
ATOM 3350 C C . VAL C 3 63 ? -6.945 -14.274 8.634 1.00 31.88 618 VAL C C 1
ATOM 3351 O O . VAL C 3 63 ? -8.101 -13.915 8.397 1.00 32.95 618 VAL C O 1
ATOM 3355 N N . GLN C 3 64 ? -5.976 -13.430 8.958 1.00 31.52 619 GLN C N 1
ATOM 3356 C CA . GLN C 3 64 ? -6.217 -11.993 8.982 1.00 34.07 619 GLN C CA 1
ATOM 3357 C C . GLN C 3 64 ? -6.629 -11.506 7.603 1.00 30.20 619 GLN C C 1
ATOM 3358 O O . GLN C 3 64 ? -7.611 -10.768 7.468 1.00 30.41 619 GLN C O 1
ATOM 3364 N N . LEU C 3 65 ? -5.900 -11.942 6.577 1.00 24.93 620 LEU C N 1
ATOM 3365 C CA . LEU C 3 65 ? -6.271 -11.623 5.201 1.00 23.12 620 LEU C CA 1
ATOM 3366 C C . LEU C 3 65 ? -7.738 -11.978 4.896 1.00 28.29 620 LEU C C 1
ATOM 3367 O O . LEU C 3 65 ? -8.450 -11.193 4.286 1.00 29.31 620 LEU C O 1
ATOM 3372 N N . PHE C 3 66 ? -8.191 -13.153 5.319 1.00 24.11 621 PHE C N 1
ATOM 3373 C CA . PHE C 3 66 ? -9.574 -13.539 5.059 1.00 27.87 621 PHE C CA 1
ATOM 3374 C C . PHE C 3 66 ? -10.569 -12.743 5.907 1.00 33.23 621 PHE C C 1
ATOM 3375 O O . PHE C 3 66 ? -11.693 -12.498 5.488 1.00 36.25 621 PHE C O 1
ATOM 3383 N N . LYS C 3 67 ? -10.146 -12.353 7.102 1.00 41.36 622 LYS C N 1
ATOM 3384 C CA . LYS C 3 67 ? -10.996 -11.610 8.025 1.00 46.03 622 LYS C CA 1
ATOM 3385 C C . LYS C 3 67 ? -11.269 -10.209 7.493 1.00 46.12 622 LYS C C 1
ATOM 3386 O O . LYS C 3 67 ? -12.398 -9.737 7.544 1.00 51.07 622 LYS C O 1
ATOM 3392 N N . ASP C 3 68 ? -10.229 -9.551 6.989 1.00 46.53 623 ASP C N 1
ATOM 3393 C CA . ASP C 3 68 ? -10.383 -8.261 6.327 1.00 54.50 623 ASP C CA 1
ATOM 3394 C C . ASP C 3 68 ? -10.858 -8.511 4.902 1.00 64.27 623 ASP C C 1
ATOM 3395 O O . ASP C 3 68 ? -10.478 -9.510 4.299 1.00 68.27 623 ASP C O 1
ATOM 3400 N N . ASP C 3 69 ? -11.696 -7.624 4.369 1.00 74.50 624 ASP C N 1
ATOM 3401 C CA . ASP C 3 69 ? -12.156 -7.742 2.980 1.00 79.00 624 ASP C CA 1
ATOM 3402 C C . ASP C 3 69 ? -13.018 -6.570 2.528 1.00 81.51 624 ASP C C 1
ATOM 3403 O O . ASP C 3 69 ? -13.935 -6.742 1.726 1.00 84.36 624 ASP C O 1
#

Solvent-accessible surface area: 19104 Å² total; per-residue (Å²): 98,83,122,88,14,41,110,28,98,86,77,50,75,11,125,12,70,78,34,74,18,2,2,1,1,4,7,11,17,10,35,172,38,66,5,0,2,0,0,1,4,6,0,19,0,15,0,6,8,33,191,66,38,119,53,90,7,18,0,18,15,22,47,0,0,1,27,36,12,40,34,5,159,96,27,27,32,0,0,0,0,4,16,47,10,118,47,26,0,0,2,2,2,19,157,91,40,7,46,64,98,45,63,10,69,86,2,68,42,0,18,1,0,82,133,60,48,67,48,1,0,0,0,74,47,34,50,0,14,0,21,26,24,163,81,20,98,106,94,47,75,1,88,44,99,128,52,25,8,92,7,92,38,4,44,0,6,0,9,38,83,10,53,30,0,3,6,2,0,4,3,16,35,17,206,53,48,119,39,84,58,81,0,86,75,122,19,127,23,28,6,8,52,14,5,64,70,29,85,23,0,4,6,14,20,17,0,26,13,17,159,77,59,120,87,75,67,88,11,99,32,2,74,30,6,57,43,52,37,5,122,93,7,35,0,0,3,1,4,70,0,132,98,17,9,8,41,31,0,99,0,0,10,0,93,55,8,117,92,27,22,77,30,83,20,151,81,39,1,1,33,14,16,26,5,71,149,45,40,59,0,0,0,0,4,1,78,42,47,29,109,69,22,50,4,17,0,6,0,57,2,13,39,17,26,145,105,222,23,208,40,2,64,23,3,15,21,12,15,30,27,21,79,0,59,84,18,2,68,76,3,8,99,49,0,44,149,26,0,62,97,56,21,95,145,124,52,10,88,106,6,80,148,95,0,77,101,88,16,58,98,130,103,61,51,29,79,17,7,0,35,11,29,0,0,16,2,0,1,2,10,0,0,20,30,37,40,77,8,52,92,56,149,205,96,63,58,22,89,53,13,75,108,86,173,111,120,45,89,5,169,108,34,98,63,23,20,6,69,18,0,83,77,138

CATH classification: 2.130.10.10

Secondary structure (DSSP, 8-state):
-TTGGG-EEEEEEE--TT-SS-BEEEEEE-TTSSEEEEEETTSEEEEEETTT--EEEEEE--SS---EEEE-TTSSEEEEE-SSSSS-EEEEEESSSEEEEEEETT-SEEEE-SSS-SEEEEEETTEEEEEETTT--EEEEE--TTT----TT---EE-TTSSEEEETTEEEETTTTEEEEEPPP--SS---EE-TTSSEEEETTEEEETTT--EEEE-GGGTTEEEEE-TTSSEEEEEEE---EEEEEEEEETTT--EEEEEE-SSEEEEEEE-SSS-EEEEEEEEEETTTTEEEEEEEEEEET--/----PPPSGGGSBHHHHHHHHHHHHHHHHHHHTTTS-HHHHHHHHHHHIIIIIIIT---HHHHHHHHHHHHHHHHHHHHHT--------PPPPPPTT-/---BTGGGT--HHHHHH--

Radius of gyration: 21.5 Å; Cα contacts (8 Å, |Δi|>4): 975; chains: 3; bounding box: 48×61×49 Å

Sequence (424 aa):
RHLIFSRFRPISVFREANEDESGFTCCAFSARERFLMLGTCTGQLKLYNVFSGQEEASYNCHNSAITHLEPSRDGSLLLTSATWSQPLSALWGMKSVFDMKHSFTEDHYVEFSKHSQDRVIGTKGDIAHIYDIQTGNKLLTLFNPDLANNYKRNCATFNPTDDLVLNDGVLWDVRSAQAIHKFDKFNMNISGVFHPNGLEVIINTEIWDLRTFHLLHTVPALDQCRVVFNHTGTVMYGAMLQSPFGSSFRTFNATDYKPIATIDVKRNIFDLCTDTKDCYLAVIENQGSMDALNMDTVCRLYEVGRQRERIPPGNSGEETIGEAFDWLDRTVEEINRAAVNHLPRELIFQVWRRSWEYWHDEMGMSVSYTKYRYLCLIQKAMFMHCKKGCRCLRPGPPPPPPPGLNPTRLREASKSRVQLFKDD

Foldseek 3Di:
DLQQQADKFFDDWAADDPDPFGFWQDWDAALVRQWIWTWGQQQKIWIAGPVPRDTDDIGHGFGGTWQDWDADNVRQKIKTAGDPGFVRIFIWGDPPDTGTDETPGQFRDKDAQAADRQKMWTDHQQKIWIAGNPPRDTPDIADDPVQAQRAVAWDKDAQNVRQWIFTNQWIAGPVVSDTDDGADDDDRHFRWDYQNVRFWIDTQQWIAGPPPRDTDGGHPVRHQWDWDAAQVRQKIKTWHADVRAAQWIWMAGRPPGHTRYIGGRPFGWSYKDADNVLAKIKTWGWDDDVVVVGTRIMIIIMGGRHD/DDDDADDCPVLDDPVVVQVCLVVVLVVLLVVCVQQDPNVVLVVLLVVLCCPVCVPVNDDPSVSSVVSSVVSVVVVVVRPVVPDPTPDDDGGDGDPPPD/DPDDCVNVVHDPVRVVVPD

B-factor: mean 32.96, std 14.55, range [5.49, 152.09]

InterPro domains:
  IPR006594 LIS1 homology motif [PS50896] (846-878)
  IPR006594 LIS1 homology motif [SM00667] (846-878)
  IPR011989 Armadillo-like helical [G3DSA:1.25.10.10] (581-822)
  IPR015943 WD40/YVTN repeat-like-containing domain superfamily [G3DSA:2.130.10.10] (1080-1401)
  IPR016024 Armadillo-type fold [SSF48371] (74-783)
  IPR033270 VPRBP/DCAF1 family [PTHR13129] (5-1495)
  IPR036322 WD40-repeat-containing domain superfamily [SSF50978] (1089-1370)
  IPR060222 DCAF1, N-terminal domain [PF27670] (11-115)
  IPR060223 DCAF1, helical domain [PF27600] (518-733)
  IPR060224 DCAF1, small helical domain [PF27601] (739-834)
  IPR060225 DCAF1, helical domain 2 [PF27635] (139-433)

GO terms:
  GO:0005515 protein binding (F, IPI)
  GO:0045732 positive regulation of protein catabolic process (P, IDA)
  GO:1990756 ubiquitin-like ligase-substrate adaptor activity (F, IDA)
  GO:0005634 nucleus (C, IDA)
  GO:0005813 centrosome (C, IDA)
  GO:0043161 proteasome-mediated ubiquitin-dependent protein catabolic process (P, IDA)
  GO:0008180 COP9 signalosome (C, IDA)
  GO:0080008 Cul4-RING E3 ubiquitin ligase complex (C, IDA)
  GO:1990244 histone H2AT120 kinase activity (F, IDA)
  GO:0000122 negative regulation of transcription by RNA polymerase II (P, IDA)
  GO:0005737 cytoplasm (C, EXP)
  GO:0035212 cell competition in a multicellular organism (P, IMP)
  GO:0030331 nuclear estrogen receptor binding (F, IPI)
  GO:0001650 fibrillar center (C, IDA)
  GO:0005654 nucleoplasm (C, IDA)
  GO:0043687 post-translational protein modification (P, IDA)

Organism: Homo sapiens (NCBI:txid9606)

Nearest PDB structures (foldseek):
  4cc9-assembly1_B  TM=1.010E+00  e=1.436E-15  Simian immunodeficiency virus
  5aja-assembly1_B  TM=8.664E-01  e=1.071E-05  Simian immunodeficiency virus
  4z8l-assembly2_E  TM=8.339E-01  e=5.849E-05  Simian immunodeficiency virus
  4z8l-assembly2_D  TM=9.946E-01  e=4.953E-55  Homo sapiens
  9bhs-assembly2_B  TM=9.782E-01  e=7.946E-52  Homo sapiens